Protein AF-A0A1Z4C0F0-F1 (afdb_monomer_lite)

Radius of gyration: 101.62 Å; chains: 1; bounding box: 202×56×297 Å

Foldseek 3Di:
DDCVVVVQVPPPPDDDPPPVVVPPDPPPVVVVVVVVVVVVVVVVVVVVVVCVPVVVVVVVPDPDLPPLDCDDDDPPDDPSNNVSNVVNVCVVDDPDDPDDDDDQDDDDADDAPDDDPDDHDPVNVVVNVVVVVVVVVVVVCVVPAQAADELEEDACQVQFDDQASDPDDRRWNAHNYKHFYCAWHHQQNRTAGGRKMKTAHHTRLGSHPVRIDIDHPCPVDDPQDPVQEDPDPVCVVDPRHDYDPVRVVVVCVVVDPPPPDDCPDDVPDDVPQQWDFDDPPPDTDTHRNPDDPDQDQPDPDPPDDPVPRLADPDEDPQWDWDAPDPDPSRTDTDHDDDDDWDFPWKKKWKWWWDDDPDLDTDIDTDDMDTPDPDFDWDDDDPPDDDDPDFDKTKGKDFAAKKKKKKKWKDWDDDWDKDWDWPDPVFWDFPDWDFDDPPPDDDDDPDTDIDMGITIGITGGPGITMIIITGDHDDDDDDDDPDRDDDPDITMMMMMMTGTD

pLDDT: mean 70.89, std 19.09, range [25.97, 98.12]

Structure (mmCIF, N/CA/C/O backbone):
data_AF-A0A1Z4C0F0-F1
#
_entry.id   AF-A0A1Z4C0F0-F1
#
loop_
_atom_site.group_PDB
_atom_site.id
_atom_site.type_symbol
_atom_site.label_atom_id
_atom_site.label_alt_id
_atom_site.label_comp_id
_atom_site.label_asym_id
_atom_site.label_entity_id
_atom_site.label_seq_id
_atom_site.pdbx_PDB_ins_code
_atom_site.Cartn_x
_atom_site.Cartn_y
_atom_site.Cartn_z
_atom_site.occupancy
_atom_site.B_iso_or_equiv
_atom_site.auth_seq_id
_atom_site.auth_comp_id
_atom_site.auth_asym_id
_atom_site.auth_atom_id
_atom_site.pdbx_PDB_model_num
ATOM 1 N N . MET A 1 1 ? -118.510 -13.787 142.202 1.00 53.81 1 MET A N 1
ATOM 2 C CA . MET A 1 1 ? -117.073 -13.689 141.884 1.00 53.81 1 MET A CA 1
ATOM 3 C C . MET A 1 1 ? -116.480 -12.670 142.845 1.00 53.81 1 MET A C 1
ATOM 5 O O . MET A 1 1 ? -116.321 -11.515 142.496 1.00 53.81 1 MET A O 1
ATOM 9 N N . ALA A 1 2 ? -116.507 -12.899 144.159 1.00 50.75 2 ALA A N 1
ATOM 10 C CA . ALA A 1 2 ? -116.006 -14.026 144.954 1.00 50.75 2 ALA A CA 1
ATOM 11 C C . ALA A 1 2 ? -114.475 -14.069 144.911 1.00 50.75 2 ALA A C 1
ATOM 13 O O . ALA A 1 2 ? -113.900 -14.340 143.868 1.00 50.75 2 ALA A O 1
ATOM 14 N N . ALA A 1 3 ? -113.857 -13.798 146.065 1.00 56.34 3 ALA A N 1
ATOM 15 C CA . ALA A 1 3 ? -112.421 -13.681 146.336 1.00 56.34 3 ALA A CA 1
ATOM 16 C C . ALA A 1 3 ? -111.544 -14.862 145.862 1.00 56.34 3 ALA A C 1
ATOM 18 O O . ALA A 1 3 ? -110.327 -14.806 145.992 1.00 56.34 3 ALA A O 1
ATOM 19 N N . GLN A 1 4 ? -112.151 -15.896 145.281 1.00 59.31 4 GLN A N 1
ATOM 20 C CA . GLN A 1 4 ? -111.482 -17.032 144.672 1.00 59.31 4 GLN A CA 1
ATOM 21 C C . GLN A 1 4 ? -110.723 -16.656 143.389 1.00 59.31 4 GLN A C 1
ATOM 23 O O . GLN A 1 4 ? -109.621 -17.146 143.197 1.00 59.31 4 GLN A O 1
ATOM 28 N N . ASP A 1 5 ? -111.223 -15.716 142.575 1.00 60.06 5 ASP A N 1
ATOM 29 C CA . ASP A 1 5 ? -110.549 -15.338 141.316 1.00 60.06 5 ASP A CA 1
ATOM 30 C C . ASP A 1 5 ? -109.222 -14.590 141.561 1.00 60.06 5 ASP A C 1
ATOM 32 O O . ASP A 1 5 ? -108.284 -14.687 140.774 1.00 60.06 5 ASP A O 1
ATOM 36 N N . TYR A 1 6 ? -109.107 -13.880 142.690 1.00 60.69 6 TYR A N 1
ATOM 37 C CA . TYR A 1 6 ? -107.860 -13.214 143.088 1.00 60.69 6 TYR A CA 1
ATOM 38 C C . TYR A 1 6 ? -106.875 -14.181 143.759 1.00 60.69 6 TYR A C 1
ATOM 40 O O . TYR A 1 6 ? -105.666 -13.993 143.669 1.00 60.69 6 TYR A O 1
ATOM 48 N N . ILE A 1 7 ? -107.383 -15.233 144.411 1.00 61.56 7 ILE A N 1
ATOM 49 C CA . ILE A 1 7 ? -106.558 -16.318 144.961 1.00 61.56 7 ILE A CA 1
ATOM 50 C C . ILE A 1 7 ? -105.987 -17.170 143.817 1.00 61.56 7 ILE A C 1
ATOM 52 O O . ILE A 1 7 ? -104.813 -17.527 143.856 1.00 61.56 7 ILE A O 1
ATOM 56 N N . ASP A 1 8 ? -106.760 -17.393 142.754 1.00 63.44 8 ASP A N 1
ATOM 57 C CA . ASP A 1 8 ? -106.332 -18.158 141.580 1.00 63.44 8 ASP A CA 1
ATOM 58 C C . ASP A 1 8 ? -105.314 -17.401 140.699 1.00 63.44 8 ASP A C 1
ATOM 60 O O . ASP A 1 8 ? -104.500 -18.035 140.030 1.00 63.44 8 ASP A O 1
ATOM 64 N N . ALA A 1 9 ? -105.299 -16.062 140.729 1.00 61.44 9 ALA A N 1
ATOM 65 C CA . ALA A 1 9 ? -104.313 -15.240 140.014 1.00 61.44 9 ALA A CA 1
ATOM 66 C C . ALA A 1 9 ? -102.929 -15.186 140.699 1.00 61.44 9 ALA A C 1
ATOM 68 O O . ALA A 1 9 ? -101.953 -14.773 140.073 1.00 61.44 9 ALA A O 1
ATOM 69 N N . ILE A 1 10 ? -102.838 -15.591 141.973 1.00 62.53 10 ILE A N 1
ATOM 70 C CA . ILE A 1 10 ? -101.596 -15.589 142.774 1.00 62.53 10 ILE A CA 1
ATOM 71 C C . ILE A 1 10 ? -101.128 -17.028 143.067 1.00 62.53 10 ILE A C 1
ATOM 73 O O . ILE A 1 10 ? -100.053 -17.226 143.629 1.00 62.53 10 ILE A O 1
ATOM 77 N N . ASP A 1 11 ? -101.897 -18.040 142.655 1.00 65.50 11 ASP A N 1
ATOM 78 C CA . ASP A 1 11 ? -101.526 -19.448 142.765 1.00 65.50 11 ASP A CA 1
ATOM 79 C C . ASP A 1 11 ? -100.342 -19.771 141.826 1.00 65.50 11 ASP A C 1
ATOM 81 O O . ASP A 1 11 ? -100.517 -19.812 140.604 1.00 65.50 11 ASP A O 1
ATOM 85 N N . PRO A 1 12 ? -99.134 -20.057 142.356 1.00 61.69 12 PRO A N 1
ATOM 86 C CA . PRO A 1 12 ? -97.968 -20.398 141.540 1.00 61.69 12 PRO A CA 1
ATOM 87 C C . PRO A 1 12 ? -98.125 -21.733 140.798 1.00 61.69 12 PRO A C 1
ATOM 89 O O . PRO A 1 12 ? -97.274 -22.076 139.977 1.00 61.69 12 PRO A O 1
ATOM 92 N N . SER A 1 13 ? -99.166 -22.513 141.113 1.00 60.06 13 SER A N 1
ATOM 93 C CA . SER A 1 13 ? -99.445 -23.812 140.503 1.00 60.06 13 SER A CA 1
ATOM 94 C C . SER A 1 13 ? -100.394 -23.750 139.300 1.00 60.06 13 SER A C 1
ATOM 96 O O . SER A 1 13 ? -100.568 -24.767 138.623 1.00 60.06 13 SER A O 1
ATOM 98 N N . LYS A 1 14 ? -100.940 -22.569 138.960 1.00 58.66 14 LYS A N 1
ATOM 99 C CA . LYS A 1 14 ? -101.704 -22.362 137.720 1.00 58.66 14 LYS A CA 1
ATOM 100 C C . LYS A 1 14 ? -100.837 -21.687 136.643 1.00 58.66 14 LYS A C 1
ATOM 102 O O . LYS A 1 14 ? -100.291 -20.612 136.891 1.00 58.66 14 LYS A O 1
ATOM 107 N N . PRO A 1 15 ? -100.687 -22.288 135.446 1.00 58.81 15 PRO A N 1
ATOM 108 C CA . PRO A 1 15 ? -99.942 -21.666 134.359 1.00 58.81 15 PRO A CA 1
ATOM 109 C C . PRO A 1 15 ? -100.644 -20.375 133.925 1.00 58.81 15 PRO A C 1
ATOM 111 O O . PRO A 1 15 ? -101.820 -20.391 133.571 1.00 58.81 15 PRO A O 1
ATOM 114 N N . GLN A 1 16 ? -99.921 -19.256 133.977 1.00 58.44 16 GLN A N 1
ATOM 115 C CA . GLN A 1 16 ? -100.358 -17.993 133.389 1.00 58.44 16 GLN A CA 1
ATOM 116 C C . GLN A 1 16 ? -100.366 -18.181 131.866 1.00 58.44 16 GLN A C 1
ATOM 118 O O . GLN A 1 16 ? -99.311 -18.373 131.260 1.00 58.44 16 GLN A O 1
ATOM 123 N N . ASP A 1 17 ? -101.556 -18.210 131.273 1.00 53.66 17 ASP A N 1
ATOM 124 C CA . ASP A 1 17 ? -101.750 -18.350 129.832 1.00 53.66 17 ASP A CA 1
ATOM 125 C C . ASP A 1 17 ? -101.332 -17.045 129.132 1.00 53.66 17 ASP A C 1
ATOM 127 O O . ASP A 1 17 ? -102.052 -16.048 129.140 1.00 53.66 17 ASP A O 1
ATOM 131 N N . PHE A 1 18 ? -100.110 -17.024 128.595 1.00 55.91 18 PHE A N 1
ATOM 132 C CA . PHE A 1 18 ? -99.568 -15.904 127.821 1.00 55.91 18 PHE A CA 1
ATOM 133 C C . PHE A 1 18 ? -99.825 -16.054 126.307 1.00 55.91 18 PHE A C 1
ATOM 135 O O . PHE A 1 18 ? -99.324 -15.233 125.530 1.00 55.91 18 PHE A O 1
ATOM 142 N N . ASP A 1 19 ? -100.591 -17.060 125.860 1.00 57.91 19 ASP A N 1
ATOM 143 C CA . ASP A 1 19 ? -100.714 -17.376 124.428 1.00 57.91 19 ASP A CA 1
ATOM 144 C C . ASP A 1 19 ? -101.572 -16.364 123.640 1.00 57.91 19 ASP A C 1
ATOM 146 O O . ASP A 1 19 ? -101.420 -16.244 122.422 1.00 57.91 19 ASP A O 1
ATOM 150 N N . GLU A 1 20 ? -102.398 -15.540 124.295 1.00 55.66 20 GLU A N 1
ATOM 151 C CA . GLU A 1 20 ? -103.265 -14.570 123.597 1.00 55.66 20 GLU A CA 1
ATOM 152 C C . GLU A 1 20 ? -102.499 -13.349 123.024 1.00 55.66 20 GLU A C 1
ATOM 154 O O . GLU A 1 20 ? -102.977 -12.675 122.110 1.00 55.66 20 GLU A O 1
ATOM 159 N N . VAL A 1 21 ? -101.253 -13.099 123.458 1.00 52.62 21 VAL A N 1
ATOM 160 C CA . VAL A 1 21 ? -100.390 -12.012 122.927 1.00 52.62 21 VAL A CA 1
ATOM 161 C C . VAL A 1 21 ? -99.532 -12.470 121.727 1.00 52.62 21 VAL A C 1
ATOM 163 O O . VAL A 1 21 ? -98.855 -11.663 121.086 1.00 52.62 21 VAL A O 1
ATOM 166 N N . ALA A 1 22 ? -99.575 -13.754 121.354 1.00 54.31 22 ALA A N 1
ATOM 167 C CA . ALA A 1 22 ? -98.766 -14.302 120.260 1.00 54.31 22 ALA A CA 1
ATOM 168 C C . ALA A 1 22 ? -99.324 -14.009 118.849 1.00 54.31 22 ALA A C 1
ATOM 170 O O . ALA A 1 22 ? -98.595 -14.129 117.864 1.00 54.31 22 ALA A O 1
ATOM 171 N N . GLY A 1 23 ? -100.594 -13.599 118.727 1.00 56.22 23 GLY A N 1
ATOM 172 C CA . GLY A 1 23 ? -101.270 -13.420 117.432 1.00 56.22 23 GLY A CA 1
ATOM 173 C C . GLY A 1 23 ? -100.867 -12.172 116.632 1.00 56.22 23 GLY A C 1
ATOM 174 O O . GLY A 1 23 ? -101.027 -12.153 115.412 1.00 56.22 23 GLY A O 1
ATOM 175 N N . THR A 1 24 ? -100.317 -11.143 117.285 1.00 57.19 24 THR A N 1
ATOM 176 C CA . THR A 1 24 ? -100.014 -9.841 116.645 1.00 57.19 24 THR A CA 1
ATOM 177 C C . THR A 1 24 ? -98.511 -9.550 116.558 1.00 57.19 24 THR A C 1
ATOM 179 O O . THR A 1 24 ? -98.099 -8.600 115.892 1.00 57.19 24 THR A O 1
ATOM 182 N N . ILE A 1 25 ? -97.669 -10.369 117.196 1.00 59.41 25 ILE A N 1
ATOM 183 C CA . ILE A 1 25 ? -96.209 -10.241 117.147 1.00 59.41 25 ILE A CA 1
ATOM 184 C C . ILE A 1 25 ? -95.691 -11.220 116.085 1.00 59.41 25 ILE A C 1
ATOM 186 O O . ILE A 1 25 ? -95.834 -12.430 116.268 1.00 59.41 25 ILE A O 1
ATOM 190 N N . PRO A 1 26 ? -95.093 -10.754 114.968 1.00 67.62 26 PRO A N 1
ATOM 191 C CA . PRO A 1 26 ? -94.539 -11.661 113.972 1.00 67.62 26 PRO A CA 1
ATOM 192 C C . PRO A 1 26 ? -93.540 -12.595 114.649 1.00 67.62 26 PRO A C 1
ATOM 194 O O . PRO A 1 26 ? -92.639 -12.147 115.363 1.00 67.62 26 PRO A O 1
ATOM 197 N N . THR A 1 27 ? -93.709 -13.902 114.438 1.00 73.69 27 THR A N 1
ATOM 198 C CA . THR A 1 27 ? -92.842 -14.899 115.065 1.00 73.69 27 THR A CA 1
ATOM 199 C C . THR A 1 27 ? -91.380 -14.585 114.749 1.00 73.69 27 THR A C 1
ATOM 201 O O . THR A 1 27 ? -91.040 -14.132 113.651 1.00 73.69 27 THR A O 1
ATOM 204 N N . ILE A 1 28 ? -90.489 -14.851 115.706 1.00 75.56 28 ILE A N 1
ATOM 205 C CA . ILE A 1 28 ? -89.041 -14.612 115.567 1.00 75.56 28 ILE A CA 1
ATOM 206 C C . ILE A 1 28 ? -88.491 -15.229 114.264 1.00 75.56 28 ILE A C 1
ATOM 208 O O . ILE A 1 28 ? -87.594 -14.667 113.633 1.00 75.56 28 ILE A O 1
ATOM 212 N N . SER A 1 29 ? -89.062 -16.352 113.818 1.00 77.75 29 SER A N 1
ATOM 213 C CA . SER A 1 29 ? -88.734 -16.997 112.542 1.00 77.75 29 SER A CA 1
ATOM 214 C C . SER A 1 29 ? -89.121 -16.160 111.317 1.00 77.75 29 SER A C 1
ATOM 216 O O . SER A 1 29 ? -88.325 -16.052 110.386 1.00 77.75 29 SER A O 1
ATOM 218 N N . SER A 1 30 ? -90.295 -15.521 111.313 1.00 80.19 30 SER A N 1
ATOM 219 C CA . SER A 1 30 ? -90.729 -14.652 110.208 1.00 80.19 30 SER A CA 1
ATOM 220 C C . SER A 1 30 ? -89.836 -13.419 110.072 1.00 80.19 30 SER A C 1
ATOM 222 O O . SER A 1 30 ? -89.445 -13.053 108.964 1.00 80.19 30 SER A O 1
ATOM 224 N N . VAL A 1 31 ? -89.470 -12.800 111.197 1.00 82.69 31 VAL A N 1
ATOM 225 C CA . VAL A 1 31 ? -88.554 -11.649 111.209 1.00 82.69 31 VAL A CA 1
ATOM 226 C C . VAL A 1 31 ? -87.183 -12.059 110.660 1.00 82.69 31 VAL A C 1
ATOM 228 O O . VAL A 1 31 ? -86.629 -11.373 109.802 1.00 82.69 31 VAL A O 1
ATOM 231 N N . ARG A 1 32 ? -86.664 -13.220 111.079 1.00 83.75 32 ARG A N 1
ATOM 232 C CA . ARG A 1 32 ? -85.380 -13.758 110.602 1.00 83.75 32 ARG A CA 1
ATOM 233 C C . ARG A 1 32 ? -85.370 -13.992 109.090 1.00 83.75 32 ARG A C 1
ATOM 235 O O . ARG A 1 32 ? -84.425 -13.573 108.427 1.00 83.75 32 ARG A O 1
ATOM 242 N N . ASN A 1 33 ? -86.424 -14.595 108.542 1.00 85.31 33 ASN A N 1
ATOM 243 C CA . ASN A 1 33 ? -86.524 -14.873 107.105 1.00 85.31 33 ASN A CA 1
ATOM 244 C C . ASN A 1 33 ? -86.559 -13.588 106.262 1.00 85.31 33 ASN A C 1
ATOM 246 O O . ASN A 1 33 ? -85.917 -13.518 105.208 1.00 85.31 33 ASN A O 1
ATOM 250 N N . ASN A 1 34 ? -87.244 -12.549 106.748 1.00 86.50 34 ASN A N 1
ATOM 251 C CA . ASN A 1 34 ? -87.264 -11.239 106.096 1.00 86.50 34 ASN A CA 1
ATOM 252 C C . ASN A 1 34 ? -85.870 -10.598 106.091 1.00 86.50 34 ASN A C 1
ATOM 254 O O . ASN A 1 34 ? -85.417 -10.132 105.046 1.00 86.50 34 ASN A O 1
ATOM 258 N N . PHE A 1 35 ? -85.143 -10.650 107.214 1.00 90.62 35 PHE A N 1
ATOM 259 C CA . PHE A 1 35 ? -83.756 -10.175 107.271 1.00 90.62 35 PHE A CA 1
ATOM 260 C C . PHE A 1 35 ? -82.831 -10.950 106.326 1.00 90.62 35 PHE A C 1
ATOM 262 O O . PHE A 1 35 ? -81.988 -10.339 105.670 1.00 90.62 35 PHE A O 1
ATOM 269 N N . THR A 1 36 ? -82.993 -12.270 106.202 1.00 89.94 36 THR A N 1
ATOM 270 C CA . THR A 1 36 ? -82.211 -13.082 105.257 1.00 89.94 36 THR A CA 1
ATOM 271 C C . THR A 1 36 ? -82.493 -12.697 103.805 1.00 89.94 36 THR A C 1
ATOM 273 O O . THR A 1 36 ? -81.551 -12.529 103.033 1.00 89.94 36 THR A O 1
ATOM 276 N N . SER A 1 37 ? -83.761 -12.496 103.442 1.00 88.56 37 SER A N 1
ATOM 277 C CA . SER A 1 37 ? -84.164 -12.130 102.074 1.00 88.56 37 SER A CA 1
ATOM 278 C C . SER A 1 37 ? -83.691 -10.724 101.697 1.00 88.56 37 SER A C 1
ATOM 280 O O . SER A 1 37 ? -83.148 -10.518 100.613 1.00 88.56 37 SER A O 1
ATOM 282 N N . ILE A 1 38 ? -83.807 -9.764 102.622 1.00 92.44 38 ILE A N 1
ATOM 283 C CA . ILE A 1 38 ? -83.282 -8.402 102.447 1.00 92.44 38 ILE A CA 1
ATOM 284 C C . ILE A 1 38 ? -81.757 -8.434 102.305 1.00 92.44 38 ILE A C 1
ATOM 286 O O . ILE A 1 38 ? -81.208 -7.770 101.430 1.00 92.44 38 ILE A O 1
ATOM 290 N N . LYS A 1 39 ? -81.062 -9.252 103.105 1.00 92.50 39 LYS A N 1
ATOM 291 C CA . LYS A 1 39 ? -79.607 -9.422 103.005 1.00 92.50 39 LYS A CA 1
ATOM 292 C C . LYS A 1 39 ? -79.189 -10.010 101.655 1.00 92.50 39 LYS A C 1
ATOM 294 O O . LYS A 1 39 ? -78.211 -9.544 101.081 1.00 92.50 39 LYS A O 1
ATOM 299 N N . GLN A 1 40 ? -79.931 -10.986 101.131 1.00 90.69 40 GLN A N 1
ATOM 300 C CA . GLN A 1 40 ? -79.680 -11.561 99.805 1.00 90.69 40 GLN A CA 1
ATOM 301 C C . GLN A 1 40 ? -79.935 -10.551 98.679 1.00 90.69 40 GLN A C 1
ATOM 303 O O . GLN A 1 40 ? -79.115 -10.444 97.773 1.00 90.69 40 GLN A O 1
ATOM 308 N N . ALA A 1 41 ? -81.016 -9.769 98.752 1.00 88.44 41 ALA A N 1
ATOM 309 C CA . ALA A 1 41 ? -81.309 -8.728 97.767 1.00 88.44 41 ALA A CA 1
ATOM 310 C C . ALA A 1 41 ? -80.253 -7.609 97.775 1.00 88.44 41 ALA A C 1
ATOM 312 O O . ALA A 1 41 ? -79.793 -7.186 96.717 1.00 88.44 41 ALA A O 1
ATOM 313 N N . ILE A 1 42 ? -79.818 -7.172 98.963 1.00 92.88 42 ILE A N 1
ATOM 314 C CA . ILE A 1 42 ? -78.730 -6.197 99.110 1.00 92.88 42 ILE A CA 1
ATOM 315 C C . ILE A 1 42 ? -77.427 -6.767 98.547 1.00 92.88 42 ILE A C 1
ATOM 317 O O . ILE A 1 42 ? -76.736 -6.055 97.828 1.00 92.88 42 ILE A O 1
ATOM 321 N N . GLN A 1 43 ? -77.112 -8.038 98.815 1.00 88.25 43 GLN A N 1
ATOM 322 C CA . GLN A 1 43 ? -75.915 -8.680 98.273 1.00 88.25 43 GLN A CA 1
ATOM 323 C C . GLN A 1 43 ? -75.964 -8.771 96.743 1.00 88.25 43 GLN A C 1
ATOM 325 O O . GLN A 1 43 ? -74.987 -8.420 96.098 1.00 88.25 43 GLN A O 1
ATOM 330 N N . ALA A 1 44 ? -77.107 -9.125 96.149 1.00 81.81 44 ALA A N 1
ATOM 331 C CA . ALA A 1 44 ? -77.265 -9.167 94.695 1.00 81.81 44 ALA A CA 1
ATOM 332 C C . ALA A 1 44 ? -77.097 -7.781 94.039 1.00 81.81 44 ALA A C 1
ATOM 334 O O . ALA A 1 44 ? -76.482 -7.662 92.980 1.00 81.81 44 ALA A O 1
ATOM 335 N N . VAL A 1 45 ? -77.602 -6.719 94.679 1.00 84.44 45 VAL A N 1
ATOM 336 C CA . VAL A 1 45 ? -77.377 -5.335 94.226 1.00 84.44 45 VAL A CA 1
ATOM 337 C C . VAL A 1 45 ? -75.909 -4.941 94.394 1.00 84.44 45 VAL A C 1
ATOM 339 O O . VAL A 1 45 ? -75.343 -4.315 93.504 1.00 84.44 45 VAL A O 1
ATOM 342 N N . LEU A 1 46 ? -75.270 -5.327 95.499 1.00 84.12 46 LEU A N 1
ATOM 343 C CA . LEU A 1 46 ? -73.857 -5.052 95.753 1.00 84.12 46 LEU A CA 1
ATOM 344 C C . LEU A 1 46 ? -72.947 -5.780 94.751 1.00 84.12 46 LEU A C 1
ATOM 346 O O . LEU A 1 46 ? -71.974 -5.198 94.280 1.00 84.12 46 LEU A O 1
ATOM 350 N N . ASP A 1 47 ? -73.289 -7.008 94.369 1.00 79.06 47 ASP A N 1
ATOM 351 C CA . ASP A 1 47 ? -72.590 -7.803 93.355 1.00 79.06 47 ASP A CA 1
ATOM 352 C C . ASP A 1 47 ? -72.756 -7.181 91.953 1.00 79.06 47 ASP A C 1
ATOM 354 O O . ASP A 1 47 ? -71.797 -7.080 91.187 1.00 79.06 47 ASP A O 1
ATOM 358 N N . LEU A 1 48 ? -73.944 -6.653 91.636 1.00 76.88 48 LEU A N 1
ATOM 359 C CA . LEU A 1 48 ? -74.188 -5.925 90.386 1.00 76.88 48 LEU A CA 1
ATOM 360 C C . LEU A 1 48 ? -73.424 -4.589 90.331 1.00 76.88 48 LEU A C 1
ATOM 362 O O . LEU A 1 48 ? -72.808 -4.261 89.316 1.00 76.88 48 LEU A O 1
ATOM 366 N N . VAL A 1 49 ? -73.436 -3.824 91.428 1.00 74.44 49 VAL A N 1
ATOM 367 C CA . VAL A 1 49 ? -72.744 -2.526 91.540 1.00 74.44 49 VAL A CA 1
ATOM 368 C C . VAL A 1 49 ? -71.225 -2.707 91.583 1.00 74.44 49 VAL A C 1
ATOM 370 O O . VAL A 1 49 ? -70.500 -1.907 90.996 1.00 74.44 49 VAL A O 1
ATOM 373 N N . SER A 1 50 ? -70.723 -3.769 92.216 1.00 67.69 50 SER A N 1
ATOM 374 C CA . SER A 1 50 ? -69.294 -4.109 92.199 1.00 67.69 50 SER A CA 1
ATOM 375 C C . SER A 1 50 ? -68.832 -4.617 90.830 1.00 67.69 50 SER A C 1
ATOM 377 O O . SER A 1 50 ? -67.725 -4.272 90.414 1.00 67.69 50 SER A O 1
ATOM 379 N N . GLY A 1 51 ? -69.689 -5.303 90.065 1.00 62.75 51 GLY A N 1
ATOM 380 C CA . GLY A 1 51 ? -69.452 -5.597 88.644 1.00 62.75 51 GLY A CA 1
ATOM 381 C C . GLY A 1 51 ? -69.365 -4.342 87.760 1.00 62.75 51 GLY A C 1
ATOM 382 O O . GLY A 1 51 ? -68.622 -4.325 86.777 1.00 62.75 51 GLY A O 1
ATOM 383 N N . LEU A 1 52 ? -70.061 -3.268 88.148 1.00 60.41 52 LEU A N 1
ATOM 384 C CA . LEU A 1 52 ? -70.010 -1.939 87.523 1.00 60.41 52 LEU A CA 1
ATOM 385 C C . LEU A 1 52 ? -68.916 -1.015 88.088 1.00 60.41 52 LEU A C 1
ATOM 387 O O . LEU A 1 52 ? -68.779 0.120 87.625 1.00 60.41 52 LEU A O 1
ATOM 391 N N . SER A 1 53 ? -68.153 -1.458 89.094 1.00 57.31 53 SER A N 1
ATOM 392 C CA . SER A 1 53 ? -67.103 -0.630 89.682 1.00 57.31 53 SER A CA 1
ATOM 393 C C . SER A 1 53 ? -66.033 -0.310 88.635 1.00 57.31 53 SER A C 1
ATOM 395 O O . SER A 1 53 ? -65.673 -1.142 87.802 1.00 57.31 53 SER A O 1
ATOM 397 N N . ALA A 1 54 ? -65.530 0.925 88.671 1.00 54.75 54 ALA A N 1
ATOM 398 C CA . ALA A 1 54 ? -64.648 1.514 87.667 1.00 54.75 54 ALA A CA 1
ATOM 399 C C . ALA A 1 54 ? -63.512 0.618 87.111 1.00 54.75 54 ALA A C 1
ATOM 401 O O . ALA A 1 54 ? -63.184 0.829 85.947 1.00 54.75 54 ALA A O 1
ATOM 402 N N . PRO A 1 55 ? -62.920 -0.377 87.812 1.00 53.62 55 PRO A N 1
ATOM 403 C CA . PRO A 1 55 ? -61.903 -1.258 87.224 1.00 53.62 55 PRO A CA 1
ATOM 404 C C . PRO A 1 55 ? -62.386 -2.152 86.067 1.00 53.62 55 PRO A C 1
ATOM 406 O O . PRO A 1 55 ? -61.585 -2.475 85.186 1.00 53.62 55 PRO A O 1
ATOM 409 N N . SER A 1 56 ? -63.663 -2.548 86.013 1.00 53.25 56 SER A N 1
ATOM 410 C CA . SER A 1 56 ? -64.172 -3.405 84.923 1.00 53.25 56 SER A CA 1
ATOM 411 C C . SER A 1 56 ? -64.353 -2.628 83.612 1.00 53.25 56 SER A C 1
ATOM 413 O O . SER A 1 56 ? -64.084 -3.154 82.536 1.00 53.25 56 SER A O 1
ATOM 415 N N . LEU A 1 57 ? -64.701 -1.341 83.700 1.00 53.44 57 LEU A N 1
ATOM 416 C CA . LEU A 1 57 ? -64.731 -0.408 82.564 1.00 53.44 57 LEU A CA 1
ATOM 417 C C . LEU A 1 57 ? -63.349 0.199 82.269 1.00 53.44 57 LEU A C 1
ATOM 419 O O . LEU A 1 57 ? -62.997 0.399 81.110 1.00 53.44 57 LEU A O 1
ATOM 423 N N . SER A 1 58 ? -62.526 0.404 83.301 1.00 50.59 58 SER A N 1
ATOM 424 C CA . SER A 1 58 ? -61.163 0.939 83.174 1.00 50.59 58 SER A CA 1
ATOM 425 C C . SER A 1 58 ? -60.138 -0.088 82.682 1.00 50.59 58 SER A C 1
ATOM 427 O O . SER A 1 58 ? -59.070 0.304 82.228 1.00 50.59 58 SER A O 1
ATOM 429 N N . SER A 1 59 ? -60.451 -1.388 82.722 1.00 46.66 59 SER A N 1
ATOM 430 C CA . SER A 1 59 ? -59.688 -2.423 82.000 1.00 46.66 59 SER A CA 1
ATOM 431 C C . SER A 1 59 ? -60.324 -2.823 80.663 1.00 46.66 59 SER A C 1
ATOM 433 O O . SER A 1 59 ? -59.658 -3.437 79.834 1.00 46.66 59 SER A O 1
ATOM 435 N N . MET A 1 60 ? -61.570 -2.406 80.393 1.00 51.00 60 MET A N 1
ATOM 436 C CA . MET A 1 60 ? -62.152 -2.435 79.043 1.00 51.00 60 MET A CA 1
ATOM 437 C C . MET A 1 60 ? -61.625 -1.309 78.145 1.00 51.00 60 MET A C 1
ATOM 439 O O . MET A 1 60 ? -61.696 -1.419 76.922 1.00 51.00 60 MET A O 1
ATOM 443 N N . MET A 1 61 ? -61.041 -0.251 78.714 1.00 52.97 61 MET A N 1
ATOM 444 C CA . MET A 1 61 ? -60.242 0.706 77.950 1.00 52.97 61 MET A CA 1
ATOM 445 C C . MET A 1 61 ? -58.826 0.165 77.711 1.00 52.97 61 MET A C 1
ATOM 447 O O . MET A 1 61 ? -57.862 0.529 78.371 1.00 52.97 61 MET A O 1
ATOM 451 N N . LEU A 1 62 ? -58.729 -0.679 76.682 1.00 58.88 62 LEU A N 1
ATOM 452 C CA . LEU A 1 62 ? -57.643 -0.680 75.693 1.00 58.88 62 LEU A CA 1
ATOM 453 C C . LEU A 1 62 ? -56.216 -1.076 76.133 1.00 58.88 62 LEU A C 1
ATOM 455 O O . LEU A 1 62 ? -55.354 -1.253 75.273 1.00 58.88 62 LEU A O 1
ATOM 459 N N . THR A 1 63 ? -55.929 -1.312 77.408 1.00 54.88 63 THR A N 1
ATOM 460 C CA . THR A 1 63 ? -54.617 -1.810 77.856 1.00 54.88 63 THR A CA 1
ATOM 461 C C . THR A 1 63 ? -54.616 -3.335 77.986 1.00 54.88 63 THR A C 1
ATOM 463 O O . THR A 1 63 ? -54.671 -3.874 79.086 1.00 54.88 63 THR A O 1
ATOM 466 N N . GLY A 1 64 ? -54.534 -4.056 76.855 1.00 50.41 64 GLY A N 1
ATOM 467 C CA . GLY A 1 64 ? -54.269 -5.507 76.897 1.00 50.41 64 GLY A CA 1
ATOM 468 C C . GLY A 1 64 ? -54.792 -6.412 75.776 1.00 50.41 64 GLY A C 1
ATOM 469 O O . GLY A 1 64 ? -54.916 -7.610 76.017 1.00 50.41 64 GLY A O 1
ATOM 470 N N . ILE A 1 65 ? -55.083 -5.931 74.558 1.00 55.34 65 ILE A N 1
ATOM 471 C CA . ILE A 1 65 ? -55.396 -6.840 73.431 1.00 55.34 65 ILE A CA 1
ATOM 472 C C . ILE A 1 65 ? -54.095 -7.490 72.925 1.00 55.34 65 ILE A C 1
ATOM 474 O O . ILE A 1 65 ? -53.518 -7.105 71.912 1.00 55.34 65 ILE A O 1
ATOM 478 N N . GLY A 1 66 ? -53.599 -8.470 73.677 1.00 59.50 66 GLY A N 1
ATOM 479 C CA . GLY A 1 66 ? -52.407 -9.260 73.379 1.00 59.50 66 GLY A CA 1
ATOM 480 C C . GLY A 1 66 ? -52.675 -10.422 72.422 1.00 59.50 66 GLY A C 1
ATOM 481 O O . GLY A 1 66 ? -52.392 -11.565 72.761 1.00 59.50 66 GLY A O 1
ATOM 482 N N . PHE A 1 67 ? -53.183 -10.150 71.219 1.00 58.28 67 PHE A N 1
ATOM 483 C CA . PHE A 1 67 ? -53.181 -11.130 70.125 1.00 58.28 67 PHE A CA 1
ATOM 484 C C . PHE A 1 67 ? -52.405 -10.556 68.943 1.00 58.28 67 PHE A C 1
ATOM 486 O O . PHE A 1 67 ? -52.980 -10.149 67.938 1.00 58.28 67 PHE A O 1
ATOM 493 N N . ALA A 1 68 ? -51.077 -10.510 69.075 1.00 55.00 68 ALA A N 1
ATOM 494 C CA . ALA A 1 68 ? -50.138 -10.093 68.032 1.00 55.00 68 ALA A CA 1
ATOM 495 C C . ALA A 1 68 ? -50.045 -11.131 66.891 1.00 55.00 68 ALA A C 1
ATOM 497 O O . ALA A 1 68 ? -48.963 -11.589 66.531 1.00 55.00 68 ALA A O 1
ATOM 498 N N . SER A 1 69 ? -51.183 -11.559 66.346 1.00 72.31 69 SER A N 1
ATOM 499 C CA . SER A 1 69 ? -51.227 -12.391 65.150 1.00 72.31 69 SER A CA 1
ATOM 500 C C . SER A 1 69 ? -51.573 -11.512 63.960 1.00 72.31 69 SER A C 1
ATOM 502 O O . SER A 1 69 ? -52.660 -10.950 63.891 1.00 72.31 69 SER A O 1
ATOM 504 N N . SER A 1 70 ? -50.665 -11.430 62.995 1.00 78.31 70 SER A N 1
ATOM 505 C CA . SER A 1 70 ? -50.927 -10.820 61.689 1.00 78.31 70 SER A CA 1
ATOM 506 C C . SER A 1 70 ? -51.732 -11.732 60.751 1.00 78.31 70 SER A C 1
ATOM 508 O O . SER A 1 70 ? -51.931 -11.393 59.581 1.00 78.31 70 SER A O 1
ATOM 510 N N . ALA A 1 71 ? -52.198 -12.889 61.245 1.00 83.75 71 ALA A N 1
ATOM 511 C CA . ALA A 1 71 ? -53.013 -13.823 60.482 1.00 83.75 71 ALA A CA 1
ATOM 512 C C . ALA A 1 71 ? -54.286 -13.155 59.948 1.00 83.75 71 ALA A C 1
ATOM 514 O O . ALA A 1 71 ? -54.807 -12.201 60.525 1.00 83.75 71 ALA A O 1
ATOM 515 N N . LEU A 1 72 ? -54.798 -13.688 58.839 1.00 87.00 72 LEU A N 1
ATOM 516 C CA . LEU A 1 72 ? -56.034 -13.213 58.229 1.00 87.00 72 LEU A CA 1
ATOM 517 C C . LEU A 1 72 ? -57.206 -13.294 59.220 1.00 87.00 72 LEU A C 1
ATOM 519 O O . LEU A 1 72 ? -57.312 -14.230 60.024 1.00 87.00 72 LEU A O 1
ATOM 523 N N . ILE A 1 73 ? -58.088 -12.299 59.140 1.00 89.38 73 ILE A N 1
ATOM 524 C CA . ILE A 1 73 ? -59.377 -12.311 59.828 1.00 89.38 73 ILE A CA 1
ATOM 525 C C . ILE A 1 73 ? -60.259 -13.336 59.112 1.00 89.38 73 ILE A C 1
ATOM 527 O O . ILE A 1 73 ? -60.422 -13.274 57.893 1.00 89.38 73 ILE A O 1
ATOM 531 N N . VAL A 1 74 ? -60.797 -14.295 59.857 1.00 88.25 74 VAL A N 1
ATOM 532 C CA . VAL A 1 74 ? -61.639 -15.383 59.340 1.00 88.25 74 VAL A CA 1
ATOM 533 C C . VAL A 1 74 ? -63.017 -15.346 59.995 1.00 88.25 74 VAL A C 1
ATOM 535 O O . VAL A 1 74 ? -63.180 -14.800 61.081 1.00 88.25 74 VAL A O 1
ATOM 538 N N . ALA A 1 75 ? -64.025 -15.947 59.357 1.00 87.44 75 ALA A N 1
ATOM 539 C CA . ALA A 1 75 ? -65.427 -15.859 59.792 1.00 87.44 75 ALA A CA 1
ATOM 540 C C . ALA A 1 75 ? -65.708 -16.428 61.199 1.00 87.44 75 ALA A C 1
ATOM 542 O O . ALA A 1 75 ? -66.740 -16.126 61.789 1.00 87.44 75 ALA A O 1
ATOM 543 N N . THR A 1 76 ? -64.805 -17.253 61.735 1.00 84.88 76 THR A N 1
ATOM 544 C CA . THR A 1 76 ? -64.891 -17.816 63.090 1.00 84.88 76 THR A CA 1
ATOM 545 C C . THR A 1 76 ? -64.281 -16.918 64.163 1.00 84.88 76 THR A C 1
ATOM 547 O O . THR A 1 76 ? -64.390 -17.233 65.348 1.00 84.88 76 THR A O 1
ATOM 550 N N . ASP A 1 77 ? -63.608 -15.830 63.782 1.00 82.75 77 ASP A N 1
ATOM 551 C CA . ASP A 1 77 ? -63.064 -14.889 64.751 1.00 82.75 77 ASP A CA 1
ATOM 552 C C . ASP A 1 77 ? -64.217 -14.159 65.437 1.00 82.75 77 ASP A C 1
ATOM 554 O O . ASP A 1 77 ? -65.063 -13.529 64.801 1.00 82.75 77 ASP A O 1
ATOM 558 N N . ASN A 1 78 ? -64.235 -14.207 66.766 1.00 80.38 78 ASN A N 1
ATOM 559 C CA . ASN A 1 78 ? -65.065 -13.277 67.511 1.00 80.38 78 ASN A CA 1
ATOM 560 C C . ASN A 1 78 ? -64.554 -11.839 67.282 1.00 80.38 78 ASN A C 1
ATOM 562 O O . ASN A 1 78 ? -63.394 -11.617 66.923 1.00 80.38 78 ASN A O 1
ATOM 566 N N . ALA A 1 79 ? -65.423 -10.851 67.503 1.00 81.81 79 ALA A N 1
ATOM 567 C CA . ALA A 1 79 ? -65.121 -9.447 67.214 1.00 81.81 79 ALA A CA 1
ATOM 568 C C . ALA A 1 79 ? -63.817 -8.958 67.872 1.00 81.81 79 ALA A C 1
ATOM 570 O O . ALA A 1 79 ? -63.082 -8.165 67.289 1.00 81.81 79 ALA A O 1
ATOM 571 N N . LEU A 1 80 ? -63.496 -9.472 69.062 1.00 74.69 80 LEU A N 1
ATOM 572 C CA . LEU A 1 80 ? -62.305 -9.091 69.814 1.00 74.69 80 LEU A CA 1
ATOM 573 C C . LEU A 1 80 ? -61.014 -9.628 69.171 1.00 74.69 80 LEU A C 1
ATOM 575 O O . LEU A 1 80 ? -60.028 -8.901 69.058 1.00 74.69 80 LEU A O 1
ATOM 579 N N . VAL A 1 81 ? -61.037 -10.871 68.683 1.00 79.00 81 VAL A N 1
ATOM 580 C CA . VAL A 1 81 ? -59.928 -11.484 67.933 1.00 79.00 81 VAL A CA 1
ATOM 581 C C . VAL A 1 81 ? -59.735 -10.794 66.582 1.00 79.00 81 VAL A C 1
ATOM 583 O O . VAL A 1 81 ? -58.600 -10.510 66.196 1.00 79.00 81 VAL A O 1
ATOM 586 N N . ALA A 1 82 ? -60.827 -10.468 65.886 1.00 83.19 82 ALA A N 1
ATOM 587 C CA . ALA A 1 82 ? -60.773 -9.754 64.612 1.00 83.19 82 ALA A CA 1
ATOM 588 C C . ALA A 1 82 ? -60.146 -8.355 64.760 1.00 83.19 82 ALA A C 1
ATOM 590 O O . ALA A 1 82 ? -59.297 -7.978 63.952 1.00 83.19 82 ALA A O 1
ATOM 591 N N . LEU A 1 83 ? -60.499 -7.612 65.817 1.00 83.75 83 LEU A N 1
ATOM 592 C CA . LEU A 1 83 ? -59.905 -6.304 66.122 1.00 83.75 83 LEU A CA 1
ATOM 593 C C . LEU A 1 83 ? -58.413 -6.407 66.476 1.00 83.75 83 LEU A C 1
ATOM 595 O O . LEU A 1 83 ? -57.625 -5.584 66.015 1.00 83.75 83 LEU A O 1
ATOM 599 N N . GLY A 1 84 ? -58.004 -7.436 67.226 1.00 81.81 84 GLY A N 1
ATOM 600 C CA . GLY A 1 84 ? -56.588 -7.696 67.518 1.00 81.81 84 GLY A CA 1
ATOM 601 C C . GLY A 1 84 ? -55.758 -7.989 66.261 1.00 81.81 84 GLY A C 1
ATOM 602 O O . GLY A 1 84 ? -54.699 -7.389 66.063 1.00 81.81 84 GLY A O 1
ATOM 603 N N . LYS A 1 85 ? -56.268 -8.844 65.363 1.00 85.81 85 LYS A N 1
ATOM 604 C CA . LYS A 1 85 ? -55.635 -9.144 64.064 1.00 85.81 85 LYS A CA 1
ATOM 605 C C . LYS A 1 85 ? -55.575 -7.921 63.152 1.00 85.81 85 LYS A C 1
ATOM 607 O O . LYS A 1 85 ? -54.537 -7.662 62.545 1.00 85.81 85 LYS A O 1
ATOM 612 N N . LEU A 1 86 ? -56.663 -7.148 63.082 1.00 87.06 86 LEU A N 1
ATOM 613 C CA . LEU A 1 86 ? -56.718 -5.903 62.315 1.00 87.06 86 LEU A CA 1
ATOM 614 C C . LEU A 1 86 ? -55.648 -4.923 62.801 1.00 87.06 86 LEU A C 1
ATOM 616 O O . LEU A 1 86 ? -54.892 -4.390 61.992 1.00 87.06 86 LEU A O 1
ATOM 620 N N . GLN A 1 87 ? -55.543 -4.737 64.118 1.00 85.62 87 GLN A N 1
ATOM 621 C CA . GLN A 1 87 ? -54.537 -3.870 64.717 1.00 85.62 87 GLN A CA 1
ATOM 622 C C . GLN A 1 87 ? -53.116 -4.334 64.366 1.00 85.62 87 GLN A C 1
ATOM 624 O O . GLN A 1 87 ? -52.304 -3.518 63.936 1.00 85.62 87 GLN A O 1
ATOM 629 N N . ALA A 1 88 ? -52.826 -5.636 64.469 1.00 82.75 88 ALA A N 1
ATOM 630 C CA . ALA A 1 88 ? -51.519 -6.193 64.115 1.00 82.75 88 ALA A CA 1
ATOM 631 C C . ALA A 1 88 ? -51.182 -6.026 62.619 1.00 82.75 88 ALA A C 1
ATOM 633 O O . ALA A 1 88 ? -50.053 -5.678 62.277 1.00 82.75 88 ALA A O 1
ATOM 634 N N . GLN A 1 89 ? -52.151 -6.232 61.720 1.00 86.12 89 GLN A N 1
ATOM 635 C CA . GLN A 1 89 ? -51.976 -6.043 60.274 1.00 86.12 89 GLN A CA 1
ATOM 636 C C . GLN A 1 89 ? -51.798 -4.574 59.879 1.00 86.12 89 GLN A C 1
ATOM 638 O O . GLN A 1 89 ? -50.988 -4.277 59.001 1.00 86.12 89 GLN A O 1
ATOM 643 N N . ILE A 1 90 ? -52.529 -3.654 60.515 1.00 84.44 90 ILE A N 1
ATOM 644 C CA . ILE A 1 90 ? -52.364 -2.207 60.312 1.00 84.44 90 ILE A CA 1
ATOM 645 C C . ILE A 1 90 ? -50.976 -1.773 60.782 1.00 84.44 90 ILE A C 1
ATOM 647 O O . ILE A 1 90 ? -50.301 -1.035 60.071 1.00 84.44 90 ILE A O 1
ATOM 651 N N . SER A 1 91 ? -50.508 -2.290 61.921 1.00 81.31 91 SER A N 1
ATOM 652 C CA . SER A 1 91 ? -49.166 -2.009 62.441 1.00 81.31 91 SER A CA 1
ATOM 653 C C . SER A 1 91 ? -48.021 -2.522 61.552 1.00 81.31 91 SER A C 1
ATOM 655 O O . SER A 1 91 ? -46.894 -2.067 61.716 1.00 81.31 91 SER A O 1
ATOM 657 N N . LEU A 1 92 ? -48.285 -3.439 60.612 1.00 80.75 92 LEU A N 1
ATOM 658 C CA . LEU A 1 92 ? -47.310 -3.945 59.631 1.00 80.75 92 LEU A CA 1
ATOM 659 C C . LEU A 1 92 ? -47.271 -3.138 58.324 1.00 80.75 92 LEU A C 1
ATOM 661 O O . LEU A 1 92 ? -46.380 -3.353 57.502 1.00 80.75 92 LEU A O 1
ATOM 665 N N . ARG A 1 93 ? -48.240 -2.247 58.093 1.00 81.81 93 ARG A N 1
ATOM 666 C CA . ARG A 1 93 ? -48.309 -1.416 56.885 1.00 81.81 93 ARG A CA 1
ATOM 667 C C . ARG A 1 93 ? -47.665 -0.058 57.135 1.00 81.81 93 ARG A C 1
ATOM 669 O O . ARG A 1 93 ? -47.647 0.447 58.252 1.00 81.81 93 ARG A O 1
ATOM 676 N N . ALA A 1 94 ? -47.187 0.565 56.065 1.00 76.75 94 ALA A N 1
ATOM 677 C CA . ALA A 1 94 ? -46.837 1.974 56.107 1.00 76.75 94 ALA A CA 1
ATOM 678 C C . ALA A 1 94 ? -48.112 2.833 56.222 1.00 76.75 94 ALA A C 1
ATOM 680 O O . ALA A 1 94 ? -49.072 2.619 55.486 1.00 76.75 94 ALA A O 1
ATOM 681 N N . THR A 1 95 ? -48.123 3.788 57.154 1.00 71.69 95 THR A N 1
ATOM 682 C CA . THR A 1 95 ? -49.324 4.542 57.573 1.00 71.69 95 THR A CA 1
ATOM 683 C C . THR A 1 95 ? -49.730 5.673 56.619 1.00 71.69 95 THR A C 1
ATOM 685 O O . THR A 1 95 ? -50.793 6.261 56.793 1.00 71.69 95 THR A O 1
ATOM 688 N N . ILE A 1 96 ? -48.903 6.003 55.623 1.00 68.38 96 ILE A N 1
ATOM 689 C CA . ILE A 1 96 ? -49.165 7.076 54.654 1.00 68.38 96 ILE A CA 1
ATOM 690 C C . ILE A 1 96 ? -48.992 6.552 53.230 1.00 68.38 96 ILE A C 1
ATOM 692 O O . ILE A 1 96 ? -48.100 5.739 52.979 1.00 68.38 96 ILE A O 1
ATOM 696 N N . ASP A 1 97 ? -49.814 7.039 52.300 1.00 71.75 97 ASP A N 1
ATOM 697 C CA . ASP A 1 97 ? -49.552 6.861 50.874 1.00 71.75 97 ASP A CA 1
ATOM 698 C C . ASP A 1 97 ? -48.193 7.497 50.555 1.00 71.75 97 ASP A C 1
ATOM 700 O O . ASP A 1 97 ? -47.961 8.666 50.859 1.00 71.75 97 ASP A O 1
ATOM 704 N N . SER A 1 98 ? -47.287 6.723 49.952 1.00 69.75 98 SER A N 1
ATOM 705 C CA . SER A 1 98 ? -45.890 7.122 49.694 1.00 69.75 98 SER A CA 1
ATOM 706 C C . SER A 1 98 ? -45.088 7.429 50.973 1.00 69.75 98 SER A C 1
ATOM 708 O O . SER A 1 98 ? -44.675 8.570 51.194 1.00 69.75 98 SER A O 1
ATOM 710 N N . PRO A 1 99 ? -44.830 6.425 51.830 1.00 81.38 99 PRO A N 1
ATOM 711 C CA . PRO A 1 99 ? -44.014 6.623 53.021 1.00 81.38 99 PRO A CA 1
ATOM 712 C C . PRO A 1 99 ? -42.611 7.111 52.661 1.00 81.38 99 PRO A C 1
ATOM 714 O O . PRO A 1 99 ? -41.935 6.524 51.817 1.00 81.38 99 PRO A O 1
ATOM 717 N N . ALA A 1 100 ? -42.143 8.155 53.345 1.00 82.06 100 ALA A N 1
ATOM 718 C CA . ALA A 1 100 ? -40.734 8.517 53.307 1.00 82.06 100 ALA A CA 1
ATOM 719 C C . ALA A 1 100 ? -39.920 7.399 53.980 1.00 82.06 100 ALA A C 1
ATOM 721 O O . ALA A 1 100 ? -40.088 7.129 55.170 1.00 82.06 100 ALA A O 1
ATOM 722 N N . LEU A 1 101 ? -39.048 6.739 53.218 1.00 82.88 101 LEU A N 1
ATOM 723 C CA . LEU A 1 101 ? -38.126 5.745 53.757 1.00 82.88 101 LEU A CA 1
ATOM 724 C C . LEU A 1 101 ? -37.006 6.466 54.527 1.00 82.88 101 LEU A C 1
ATOM 726 O O . LEU A 1 101 ? -36.274 7.264 53.946 1.00 82.88 101 LEU A O 1
ATOM 730 N N . THR A 1 102 ? -36.866 6.202 55.826 1.00 81.38 102 THR A N 1
ATOM 731 C CA . THR A 1 102 ? -35.789 6.745 56.675 1.00 81.38 102 THR A CA 1
ATOM 732 C C . THR A 1 102 ? -34.858 5.623 57.159 1.00 81.38 102 THR A C 1
ATOM 734 O O . THR A 1 102 ? -35.230 4.449 57.152 1.00 81.38 102 THR A O 1
ATOM 737 N N . GLY A 1 103 ? -33.625 5.961 57.556 1.00 86.06 103 GLY A N 1
ATOM 738 C CA . GLY A 1 103 ? -32.606 4.979 57.966 1.00 86.06 103 GLY A CA 1
ATOM 739 C C . GLY A 1 103 ? -31.971 4.229 56.784 1.00 86.06 103 GLY A C 1
ATOM 740 O O . GLY A 1 103 ? -31.757 4.815 55.726 1.00 86.06 103 GLY A O 1
ATOM 741 N N . THR A 1 104 ? -31.668 2.937 56.962 1.00 87.00 104 THR A N 1
ATOM 742 C CA . THR A 1 104 ? -31.167 2.022 55.911 1.00 87.00 104 THR A CA 1
ATOM 743 C C . THR A 1 104 ? -32.182 0.902 55.636 1.00 87.00 104 THR A C 1
ATOM 745 O O . THR A 1 104 ? -32.037 -0.200 56.178 1.00 87.00 104 THR A O 1
ATOM 748 N N . PRO A 1 105 ? -33.239 1.166 54.845 1.00 87.94 105 PRO A N 1
ATOM 749 C CA . PRO A 1 105 ? -34.219 0.155 54.456 1.00 87.94 105 PRO A CA 1
ATOM 750 C C . PRO A 1 105 ? -33.551 -1.033 53.761 1.00 87.94 105 PRO A C 1
ATOM 752 O O . PRO A 1 105 ? -32.629 -0.856 52.967 1.00 87.94 105 PRO A O 1
ATOM 755 N N . THR A 1 106 ? -34.045 -2.242 54.024 1.00 89.31 106 THR A N 1
ATOM 756 C CA . THR A 1 106 ? -33.608 -3.456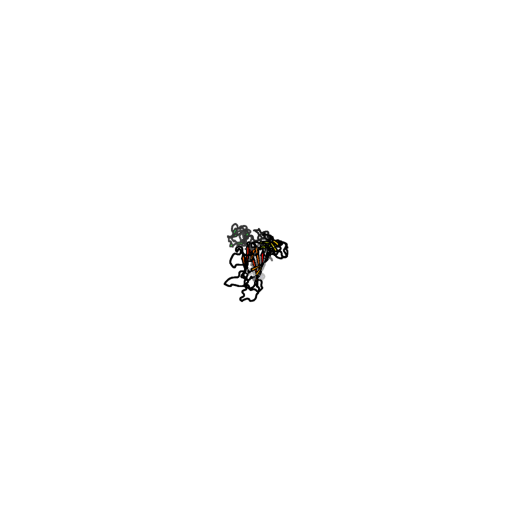 53.324 1.00 89.31 106 THR A CA 1
ATOM 757 C C . THR A 1 106 ? -34.696 -3.922 52.361 1.00 89.31 106 THR A C 1
ATOM 759 O O . THR A 1 106 ? -35.887 -3.807 52.645 1.00 89.31 106 THR A O 1
ATOM 762 N N . ALA A 1 107 ? -34.287 -4.436 51.204 1.00 91.25 107 ALA A N 1
ATOM 763 C CA . ALA A 1 107 ? -35.152 -5.106 50.239 1.00 91.25 107 ALA A CA 1
ATOM 764 C C . ALA A 1 107 ? -34.376 -6.284 49.620 1.00 91.25 107 ALA A C 1
ATOM 766 O O . ALA A 1 107 ? -33.144 -6.276 49.666 1.00 91.25 107 ALA A O 1
ATOM 767 N N . PRO A 1 108 ? -35.045 -7.309 49.065 1.00 93.31 108 PRO A N 1
ATOM 768 C CA . PRO A 1 108 ? -34.358 -8.391 48.363 1.00 93.31 108 PRO A CA 1
ATOM 769 C C . PRO A 1 108 ? -33.568 -7.866 47.154 1.00 93.31 108 PRO A C 1
ATOM 771 O O . PRO A 1 108 ? -34.134 -7.168 46.311 1.00 93.31 108 PRO A O 1
ATOM 774 N N . THR A 1 109 ? -32.287 -8.226 47.044 1.00 94.38 109 THR A N 1
ATOM 775 C CA . THR A 1 109 ? -31.467 -7.937 45.858 1.00 94.38 109 THR A CA 1
ATOM 776 C C . THR A 1 109 ? -31.852 -8.880 44.718 1.00 94.38 109 THR A C 1
ATOM 778 O O . THR A 1 109 ? -31.784 -10.100 44.853 1.00 94.38 109 THR A O 1
ATOM 781 N N . ALA A 1 110 ? -32.272 -8.315 43.587 1.00 93.12 110 ALA A N 1
ATOM 782 C CA . ALA A 1 110 ? -32.562 -9.073 42.375 1.00 93.12 110 ALA A CA 1
ATOM 783 C C . ALA A 1 110 ? -31.267 -9.473 41.630 1.00 93.12 110 ALA A C 1
ATOM 785 O O . ALA A 1 110 ? -30.251 -8.789 41.768 1.00 93.12 110 ALA A O 1
ATOM 786 N N . PRO A 1 111 ? -31.284 -10.525 40.791 1.00 91.00 111 PRO A N 1
ATOM 787 C CA . PRO A 1 111 ? -30.202 -10.803 39.843 1.00 91.00 111 PRO A CA 1
ATOM 788 C C . PRO A 1 111 ? -29.982 -9.639 38.863 1.00 91.00 111 PRO A C 1
ATOM 790 O O . PRO A 1 111 ? -30.923 -8.905 38.547 1.00 91.00 111 PRO A O 1
ATOM 793 N N . THR A 1 112 ? -28.768 -9.495 38.324 1.00 85.69 112 THR A N 1
ATOM 794 C CA . THR A 1 112 ? -28.456 -8.491 37.290 1.00 85.69 112 THR A CA 1
ATOM 795 C C . THR A 1 112 ? -29.355 -8.647 36.055 1.00 85.69 112 THR A C 1
ATOM 797 O O . THR A 1 112 ? -29.822 -9.742 35.750 1.00 85.69 112 THR A O 1
ATOM 800 N N . LEU A 1 113 ? -29.624 -7.538 35.349 1.00 84.94 113 LEU A N 1
ATOM 801 C CA . LEU A 1 113 ? -30.536 -7.448 34.187 1.00 84.94 113 LEU A CA 1
ATOM 802 C C . LEU A 1 113 ? -32.036 -7.661 34.481 1.00 84.94 113 LEU A C 1
ATOM 804 O O . LEU A 1 113 ? -32.845 -7.672 33.553 1.00 84.94 113 LEU A O 1
ATOM 808 N N . THR A 1 114 ? -32.441 -7.779 35.748 1.00 91.56 114 THR A N 1
ATOM 809 C CA . THR A 1 114 ? -33.866 -7.825 36.113 1.00 91.56 114 THR A CA 1
ATOM 810 C C . THR A 1 114 ? -34.561 -6.509 35.744 1.00 91.56 114 THR A C 1
ATOM 812 O O . THR A 1 114 ? -34.195 -5.449 36.246 1.00 91.56 114 THR A O 1
ATOM 815 N N . SER A 1 115 ? -35.592 -6.576 34.894 1.00 89.75 115 SER A N 1
ATOM 816 C CA . SER A 1 115 ? -36.418 -5.427 34.494 1.00 89.75 115 SER A CA 1
ATOM 817 C C . SER A 1 115 ? -37.863 -5.646 34.936 1.00 89.75 115 SER A C 1
ATOM 819 O O . SER A 1 115 ? -38.674 -6.249 34.235 1.00 89.75 115 SER A O 1
ATOM 821 N N . THR A 1 116 ? -38.168 -5.221 36.161 1.00 94.06 116 THR A N 1
ATOM 822 C CA . THR A 1 116 ? -39.506 -5.318 36.760 1.00 94.06 116 THR A CA 1
ATOM 823 C C . THR A 1 116 ? -39.816 -4.043 37.543 1.00 94.06 116 THR A C 1
ATOM 825 O O . THR A 1 116 ? -39.001 -3.128 37.610 1.00 94.06 116 THR A O 1
ATOM 828 N N . MET A 1 117 ? -40.990 -3.984 38.168 1.00 91.88 117 MET A N 1
ATOM 829 C CA . MET A 1 117 ? -41.377 -2.884 39.056 1.00 91.88 117 MET A CA 1
ATOM 830 C C . MET A 1 117 ? -40.827 -3.025 40.494 1.00 91.88 117 MET A C 1
ATOM 832 O O . MET A 1 117 ? -41.277 -2.314 41.389 1.00 91.88 117 MET A O 1
ATOM 836 N N . GLN A 1 118 ? -39.901 -3.958 40.753 1.00 92.38 118 GLN A N 1
ATOM 837 C CA . GLN A 1 118 ? -39.265 -4.129 42.065 1.00 92.38 118 GLN A CA 1
ATOM 838 C C . GLN A 1 118 ? -38.392 -2.913 42.430 1.00 92.38 118 GLN A C 1
ATOM 840 O O . GLN A 1 118 ? -37.762 -2.303 41.570 1.00 92.38 118 GLN A O 1
ATOM 845 N N . ILE A 1 119 ? -38.309 -2.585 43.724 1.00 89.50 119 ILE A N 1
ATOM 846 C CA . ILE A 1 119 ? -37.364 -1.580 44.234 1.00 89.50 119 ILE A CA 1
ATOM 847 C C . ILE A 1 119 ? -35.928 -2.083 44.026 1.00 89.50 119 ILE A C 1
ATOM 849 O O . ILE A 1 119 ? -35.575 -3.167 44.491 1.00 89.50 119 ILE A O 1
ATOM 853 N N . ALA A 1 120 ? -35.091 -1.283 43.369 1.00 92.44 120 ALA A N 1
ATOM 854 C CA . ALA A 1 120 ? -33.670 -1.572 43.213 1.00 92.44 120 ALA A CA 1
ATOM 855 C C . ALA A 1 120 ? -32.914 -1.354 44.536 1.00 92.44 120 ALA A C 1
ATOM 857 O O . ALA A 1 120 ? -32.975 -0.272 45.122 1.00 92.44 120 ALA A O 1
ATOM 858 N N . THR A 1 121 ? -32.179 -2.369 44.999 1.00 94.81 121 THR A N 1
ATOM 859 C CA . THR A 1 121 ? -31.239 -2.231 46.122 1.00 94.81 121 THR A CA 1
ATOM 860 C C . THR A 1 121 ? -29.934 -1.586 45.653 1.00 94.81 121 THR A C 1
ATOM 862 O O . THR A 1 121 ? -29.572 -1.663 44.478 1.00 94.81 121 THR A O 1
ATOM 865 N N . THR A 1 122 ? -29.174 -0.990 46.575 1.00 94.00 122 THR A N 1
ATOM 866 C CA . THR A 1 122 ? -27.835 -0.442 46.283 1.00 94.00 122 THR A CA 1
ATOM 867 C C . THR A 1 122 ? -26.879 -1.515 45.750 1.00 94.00 122 THR A C 1
ATOM 869 O O . THR A 1 122 ? -26.033 -1.240 44.900 1.00 94.00 122 THR A O 1
ATOM 872 N N . GLU A 1 123 ? -27.039 -2.755 46.219 1.00 94.62 123 GLU A N 1
ATOM 873 C CA . GLU A 1 123 ? -26.289 -3.913 45.734 1.00 94.62 123 GLU A CA 1
ATOM 874 C C . GLU A 1 123 ? -26.632 -4.229 44.271 1.00 94.62 123 GLU A C 1
ATOM 876 O O . GLU A 1 123 ? -25.721 -4.354 43.456 1.00 94.62 123 GLU A O 1
ATOM 881 N N . PHE A 1 124 ? -27.923 -4.270 43.905 1.00 95.69 124 PHE A N 1
ATOM 882 C CA . PHE A 1 124 ? -28.336 -4.461 42.510 1.00 95.69 124 PHE A CA 1
ATOM 883 C C . PHE A 1 124 ? -27.769 -3.368 41.597 1.00 95.69 124 PHE A C 1
ATOM 885 O O . PHE A 1 124 ? -27.228 -3.692 40.544 1.00 95.69 124 PHE A O 1
ATOM 892 N N . ALA A 1 125 ? -27.848 -2.096 42.005 1.00 93.69 125 ALA A N 1
ATOM 893 C CA . ALA A 1 125 ? -27.309 -0.983 41.220 1.00 93.69 125 ALA A CA 1
ATOM 894 C C . ALA A 1 125 ? -25.795 -1.132 40.982 1.00 93.69 125 ALA A C 1
ATOM 896 O O . ALA A 1 125 ? -25.334 -1.042 39.848 1.00 93.69 125 ALA A O 1
ATOM 897 N N . THR A 1 126 ? -25.036 -1.470 42.030 1.00 95.44 126 THR A N 1
ATOM 898 C CA . THR A 1 126 ? -23.582 -1.690 41.932 1.00 95.44 126 THR A CA 1
ATOM 899 C C . THR A 1 126 ? -23.245 -2.867 41.011 1.00 95.44 126 THR A C 1
ATOM 901 O O . THR A 1 126 ? -22.337 -2.774 40.185 1.00 95.44 126 THR A O 1
ATOM 904 N N . LEU A 1 127 ? -23.980 -3.979 41.124 1.00 95.25 127 LEU A N 1
ATOM 905 C CA . LEU A 1 127 ? -23.778 -5.156 40.278 1.00 95.25 127 LEU A CA 1
ATOM 906 C C . LEU A 1 127 ? -24.162 -4.886 38.816 1.00 95.25 127 LEU A C 1
ATOM 908 O O . LEU A 1 127 ? -23.471 -5.350 37.908 1.00 95.25 127 LEU A O 1
ATOM 912 N N . ALA A 1 128 ? -25.243 -4.140 38.577 1.00 93.56 128 ALA A N 1
ATOM 913 C CA . ALA A 1 128 ? -25.677 -3.751 37.240 1.00 93.56 128 ALA A CA 1
ATOM 914 C C . ALA A 1 128 ? -24.640 -2.843 36.562 1.00 93.56 128 ALA A C 1
ATOM 916 O O . ALA A 1 128 ? -24.241 -3.124 35.431 1.00 93.56 128 ALA A O 1
ATOM 917 N N . ASP A 1 129 ? -24.135 -1.830 37.270 1.00 94.88 129 ASP A N 1
ATOM 918 C CA . ASP A 1 129 ? -23.091 -0.933 36.764 1.00 94.88 129 ASP A CA 1
ATOM 919 C C . ASP A 1 129 ? -21.786 -1.686 36.473 1.00 94.88 129 ASP A C 1
ATOM 921 O O . ASP A 1 129 ? -21.183 -1.505 35.412 1.00 94.88 129 ASP A O 1
ATOM 925 N N . ALA A 1 130 ? -21.368 -2.591 37.365 1.00 94.50 130 ALA A N 1
ATOM 926 C CA . ALA A 1 130 ? -20.191 -3.430 37.145 1.00 94.50 130 ALA A CA 1
ATOM 927 C C . ALA A 1 130 ? -20.349 -4.344 35.917 1.00 94.50 130 ALA A C 1
ATOM 929 O O . ALA A 1 130 ? -19.404 -4.507 35.140 1.00 94.50 130 ALA A O 1
ATOM 930 N N . ALA A 1 131 ? -21.542 -4.909 35.704 1.00 93.25 131 ALA A N 1
ATOM 931 C CA . ALA A 1 131 ? -21.835 -5.729 34.531 1.00 93.25 131 ALA A CA 1
ATOM 932 C C . ALA A 1 131 ? -21.778 -4.908 33.231 1.00 93.25 131 ALA A C 1
ATOM 934 O O . ALA A 1 131 ? -21.183 -5.359 32.249 1.00 93.25 131 ALA A O 1
ATOM 935 N N . VAL A 1 132 ? -22.333 -3.691 33.232 1.00 94.06 132 VAL A N 1
ATOM 936 C CA . VAL A 1 132 ? -22.265 -2.770 32.084 1.00 94.06 132 VAL A CA 1
ATOM 937 C C . VAL A 1 132 ? -20.820 -2.367 31.793 1.00 94.06 132 VAL A C 1
ATOM 939 O O . VAL A 1 132 ? -20.391 -2.444 30.641 1.00 94.06 132 VAL A O 1
ATOM 942 N N . LEU A 1 133 ? -20.045 -2.001 32.818 1.00 95.94 133 LEU A N 1
ATOM 943 C CA . LEU A 1 133 ? -18.631 -1.655 32.666 1.00 95.94 133 LEU A CA 1
ATOM 944 C C . LEU A 1 133 ? -17.824 -2.830 32.103 1.00 95.94 133 LEU A C 1
ATOM 946 O O . LEU A 1 133 ? -17.028 -2.643 31.183 1.00 95.94 133 LEU A O 1
ATOM 950 N N . SER A 1 134 ? -18.051 -4.043 32.614 1.00 95.75 134 SER A N 1
ATOM 951 C CA . SER A 1 134 ? -17.402 -5.251 32.102 1.00 95.75 134 SER A CA 1
ATOM 952 C C . SER A 1 134 ? -17.742 -5.486 30.630 1.00 95.75 134 SER A C 1
ATOM 954 O O . SER A 1 134 ? -16.838 -5.734 29.837 1.00 95.75 134 SER A O 1
ATOM 956 N N . ALA A 1 135 ? -19.016 -5.370 30.243 1.00 94.25 135 ALA A N 1
ATOM 957 C CA . ALA A 1 135 ? -19.443 -5.546 28.856 1.00 94.25 135 ALA A CA 1
ATOM 958 C C . ALA A 1 135 ? -18.835 -4.483 27.924 1.00 94.25 135 ALA A C 1
ATOM 960 O O . ALA A 1 135 ? -18.333 -4.817 26.850 1.00 94.25 135 ALA A O 1
ATOM 961 N N . ALA A 1 136 ? -18.820 -3.216 28.349 1.00 96.50 136 ALA A N 1
ATOM 962 C CA . ALA A 1 136 ? -18.207 -2.122 27.598 1.00 96.50 136 ALA A CA 1
ATOM 963 C C . ALA A 1 136 ? -16.691 -2.315 27.439 1.00 96.50 136 ALA A C 1
ATOM 965 O O . ALA A 1 136 ? -16.150 -2.095 26.350 1.00 96.50 136 ALA A O 1
ATOM 966 N N . LYS A 1 137 ? -16.008 -2.778 28.495 1.00 95.56 137 LYS A N 1
ATOM 967 C CA . LYS A 1 137 ? -14.582 -3.109 28.438 1.00 95.56 137 LYS A CA 1
ATOM 968 C C . LYS A 1 137 ? -14.327 -4.249 27.456 1.00 95.56 137 LYS A C 1
ATOM 970 O O . LYS A 1 137 ? -13.498 -4.089 26.571 1.00 95.56 137 LYS A O 1
ATOM 975 N N . THR A 1 138 ? -15.068 -5.353 27.554 1.00 95.38 138 THR A N 1
ATOM 976 C CA . THR A 1 138 ? -14.937 -6.488 26.627 1.00 95.38 138 THR A CA 1
ATOM 977 C C . THR A 1 138 ? -15.173 -6.069 25.178 1.00 95.38 138 THR A C 1
ATOM 979 O O . THR A 1 138 ? -14.405 -6.460 24.300 1.00 95.38 138 THR A O 1
ATOM 982 N N . TYR A 1 139 ? -16.199 -5.252 24.920 1.00 95.56 139 TYR A N 1
ATOM 983 C CA . TYR A 1 139 ? -16.458 -4.713 23.586 1.00 95.56 139 TYR A CA 1
ATOM 984 C C . TYR A 1 139 ? -15.281 -3.872 23.081 1.00 95.56 139 TYR A C 1
ATOM 986 O O . TYR A 1 139 ? -14.818 -4.080 21.962 1.00 95.56 139 TYR A O 1
ATOM 994 N N . THR A 1 140 ? -14.769 -2.964 23.914 1.00 94.56 140 THR A N 1
ATOM 995 C CA . THR A 1 140 ? -13.650 -2.083 23.551 1.00 94.56 140 THR A CA 1
ATOM 996 C C . THR A 1 140 ? -12.371 -2.877 23.307 1.00 94.56 140 THR A C 1
ATOM 998 O O . THR A 1 140 ? -11.751 -2.684 22.270 1.00 94.56 140 THR A O 1
ATOM 1001 N N . ASP A 1 141 ? -12.009 -3.801 24.202 1.00 89.38 141 ASP A N 1
ATOM 1002 C CA . ASP A 1 141 ? -10.838 -4.673 24.044 1.00 89.38 141 ASP A CA 1
ATOM 1003 C C . ASP A 1 141 ? -10.945 -5.482 22.740 1.00 89.38 141 ASP A C 1
ATOM 1005 O O . ASP A 1 141 ? -10.002 -5.550 21.959 1.00 89.38 141 ASP A O 1
ATOM 1009 N N . THR A 1 142 ? -12.123 -6.043 22.450 1.00 90.06 142 THR A N 1
ATOM 1010 C CA . THR A 1 142 ? -12.355 -6.789 21.203 1.00 90.06 142 THR A CA 1
ATOM 1011 C C . THR A 1 142 ? -12.204 -5.883 19.981 1.00 90.06 142 THR A C 1
ATOM 1013 O O . THR A 1 142 ? -11.554 -6.261 19.010 1.00 90.06 142 THR A O 1
ATOM 1016 N N . ALA A 1 143 ? -12.762 -4.672 20.027 1.00 91.75 143 ALA A N 1
ATOM 1017 C CA . ALA A 1 143 ? -12.685 -3.717 18.926 1.00 91.75 143 ALA A CA 1
ATOM 1018 C C . ALA A 1 143 ? -11.263 -3.179 18.684 1.00 91.75 143 ALA A C 1
ATOM 1020 O O . ALA A 1 143 ? -10.964 -2.755 17.568 1.00 91.75 143 ALA A O 1
ATOM 1021 N N . THR A 1 144 ? -10.394 -3.184 19.700 1.00 90.00 144 THR A N 1
ATOM 1022 C CA . THR A 1 144 ? -9.016 -2.679 19.598 1.00 90.00 144 THR A CA 1
ATOM 1023 C C . THR A 1 144 ? -7.969 -3.768 19.375 1.00 90.00 144 THR A C 1
ATOM 1025 O O . THR A 1 144 ? -6.838 -3.448 19.004 1.00 90.00 144 THR A O 1
ATOM 1028 N N . THR A 1 145 ? -8.321 -5.046 19.537 1.00 86.00 145 THR A N 1
ATOM 1029 C CA . THR A 1 145 ? -7.401 -6.153 19.237 1.00 86.00 145 THR A CA 1
ATOM 1030 C C . THR A 1 145 ? -6.971 -6.170 17.769 1.00 86.00 145 THR A C 1
ATOM 1032 O O . THR A 1 145 ? -7.789 -6.133 16.851 1.00 86.00 145 THR A O 1
ATOM 1035 N N . GLY A 1 146 ? -5.659 -6.262 17.532 1.00 86.06 146 GLY A N 1
ATOM 1036 C CA . GLY A 1 146 ? -5.092 -6.419 16.191 1.00 86.06 146 GLY A CA 1
ATOM 1037 C C . GLY A 1 146 ? -5.147 -5.177 15.297 1.00 86.06 146 GLY A C 1
ATOM 1038 O O . GLY A 1 146 ? -4.845 -5.296 14.106 1.00 86.06 146 GLY A O 1
ATOM 1039 N N . LEU A 1 147 ? -5.528 -4.010 15.831 1.00 92.56 147 LEU A N 1
ATOM 1040 C CA . LEU A 1 147 ? -5.402 -2.744 15.111 1.00 92.56 147 LEU A CA 1
ATOM 1041 C C . LEU A 1 147 ? -3.928 -2.440 14.832 1.00 92.56 147 LEU A C 1
ATOM 1043 O O . LEU A 1 147 ? -3.054 -2.747 15.637 1.00 92.56 147 LEU A O 1
ATOM 1047 N N . LEU A 1 148 ? -3.659 -1.803 13.693 1.00 94.75 148 LEU A N 1
ATOM 1048 C CA . LEU A 1 148 ? -2.323 -1.288 13.418 1.00 94.75 148 LEU A CA 1
ATOM 1049 C C . LEU A 1 148 ? -2.029 -0.121 14.361 1.00 94.75 148 LEU A C 1
ATOM 1051 O O . LEU A 1 148 ? -2.771 0.862 14.357 1.00 94.75 148 LEU A O 1
ATOM 1055 N N . GLN A 1 149 ? -0.957 -0.233 15.142 1.00 95.12 149 GLN A N 1
ATOM 1056 C CA . GLN A 1 149 ? -0.522 0.798 16.084 1.00 95.12 149 GLN A CA 1
ATOM 1057 C C . GLN A 1 149 ? 0.914 1.205 15.800 1.00 95.12 149 GLN A C 1
ATOM 1059 O O . GLN A 1 149 ? 1.800 0.359 15.772 1.00 95.12 149 GLN A O 1
ATOM 1064 N N . ASP A 1 150 ? 1.139 2.500 15.592 1.00 96.38 150 ASP A N 1
ATOM 1065 C CA . ASP A 1 150 ? 2.478 3.042 15.369 1.00 96.38 150 ASP A CA 1
ATOM 1066 C C . ASP A 1 150 ? 3.223 3.166 16.703 1.00 96.38 150 ASP A C 1
ATOM 1068 O O . ASP A 1 150 ? 2.895 4.000 17.549 1.00 96.38 150 ASP A O 1
ATOM 1072 N N . CYS A 1 151 ? 4.227 2.313 16.886 1.00 96.44 151 CYS A N 1
ATOM 1073 C CA . CYS A 1 151 ? 5.098 2.287 18.056 1.00 96.44 151 CYS A CA 1
ATOM 1074 C C . CYS A 1 151 ? 6.380 3.115 17.847 1.00 96.44 151 CYS A C 1
ATOM 1076 O O . CYS A 1 151 ? 7.288 3.088 18.683 1.00 96.44 151 CYS A O 1
ATOM 1078 N N . GLY A 1 152 ? 6.459 3.866 16.745 1.00 96.25 152 GLY A N 1
ATOM 1079 C CA . GLY A 1 152 ? 7.557 4.761 16.414 1.00 96.25 152 GLY A CA 1
ATOM 1080 C C . GLY A 1 152 ? 8.710 4.060 15.703 1.00 96.25 152 GLY A C 1
ATOM 1081 O O . GLY A 1 152 ? 8.532 3.171 14.867 1.00 96.25 152 GLY A O 1
ATOM 1082 N N . THR A 1 153 ? 9.931 4.502 15.999 1.00 96.88 153 THR A N 1
ATOM 1083 C CA . THR A 1 153 ? 11.135 3.995 15.336 1.00 96.88 153 THR A CA 1
ATOM 1084 C C . THR A 1 153 ? 11.843 2.916 16.145 1.00 96.88 153 THR A C 1
ATOM 1086 O O . THR A 1 153 ? 11.924 3.023 17.368 1.00 96.88 153 THR A O 1
ATOM 1089 N N . TYR A 1 154 ? 12.437 1.937 15.466 1.00 97.62 154 TYR A N 1
ATOM 1090 C CA . TYR A 1 154 ? 13.246 0.883 16.079 1.00 97.62 154 TYR A CA 1
ATOM 1091 C C . TYR A 1 154 ? 14.677 0.870 15.526 1.00 97.62 154 TYR A C 1
ATOM 1093 O O . TYR A 1 154 ? 14.880 0.898 14.315 1.00 97.62 154 TYR A O 1
ATOM 1101 N N . ASP A 1 155 ? 15.674 0.804 16.407 1.00 97.44 155 ASP A N 1
ATOM 1102 C CA . ASP A 1 155 ? 17.078 0.641 16.023 1.00 97.44 155 ASP A CA 1
ATOM 1103 C C . ASP A 1 155 ? 17.413 -0.856 15.939 1.00 97.44 155 ASP A C 1
ATOM 1105 O O . ASP A 1 155 ? 17.536 -1.535 16.961 1.00 97.44 155 ASP A O 1
ATOM 1109 N N . ALA A 1 156 ? 17.551 -1.377 14.716 1.00 97.19 156 ALA A N 1
ATOM 1110 C CA . ALA A 1 156 ? 17.841 -2.788 14.476 1.00 97.19 156 ALA A CA 1
ATOM 1111 C C . ALA A 1 156 ? 19.340 -3.131 14.503 1.00 97.19 156 ALA A C 1
ATOM 1113 O O . ALA A 1 156 ? 19.691 -4.285 14.247 1.00 97.19 156 ALA A O 1
ATOM 1114 N N . SER A 1 157 ? 20.237 -2.196 14.843 1.00 96.69 157 SER A N 1
ATOM 1115 C CA . SER A 1 157 ? 21.690 -2.452 14.871 1.00 96.69 157 SER A CA 1
ATOM 1116 C C . SER A 1 157 ? 22.096 -3.590 15.819 1.00 96.69 157 SER A C 1
ATOM 1118 O O . SER A 1 157 ? 23.131 -4.229 15.625 1.00 96.69 157 SER A O 1
ATOM 1120 N N . GLY A 1 158 ? 21.247 -3.904 16.805 1.00 97.00 158 GLY A N 1
ATOM 1121 C CA . GLY A 1 158 ? 21.387 -5.058 17.694 1.00 97.00 158 GLY A CA 1
ATOM 1122 C C . GLY A 1 158 ? 21.087 -6.425 17.059 1.00 97.00 158 GLY A C 1
ATOM 1123 O O . GLY A 1 158 ? 21.268 -7.435 17.733 1.00 97.00 158 GLY A O 1
ATOM 1124 N N . ASN A 1 159 ? 20.650 -6.484 15.795 1.00 97.38 159 ASN A N 1
ATOM 1125 C CA . ASN A 1 159 ? 20.314 -7.713 15.056 1.00 97.38 159 ASN A CA 1
ATOM 1126 C C . ASN A 1 159 ? 19.273 -8.612 15.757 1.00 97.38 159 ASN A C 1
ATOM 1128 O O . ASN A 1 159 ? 19.345 -9.841 15.707 1.00 97.38 159 ASN A O 1
ATOM 1132 N N . ILE A 1 160 ? 18.310 -7.995 16.440 1.00 97.00 160 ILE A N 1
ATOM 1133 C CA . ILE A 1 160 ? 17.216 -8.672 17.140 1.00 97.00 160 ILE A CA 1
ATOM 1134 C C . ILE A 1 160 ? 15.898 -7.976 16.827 1.00 97.00 160 ILE A C 1
ATOM 1136 O O . ILE A 1 160 ? 15.872 -6.784 16.542 1.00 97.00 160 ILE A O 1
ATOM 1140 N N . TRP A 1 161 ? 14.797 -8.717 16.878 1.00 97.94 161 TRP A N 1
ATOM 1141 C CA . TRP A 1 161 ? 13.460 -8.136 16.836 1.00 97.94 161 TRP A CA 1
ATOM 1142 C C . TRP A 1 161 ? 13.190 -7.315 18.109 1.00 97.94 161 TRP A C 1
ATOM 1144 O O . TRP A 1 161 ? 13.777 -7.616 19.157 1.00 97.94 161 TRP A O 1
ATOM 1154 N N . PRO A 1 162 ? 12.269 -6.335 18.077 1.00 97.62 162 PRO A N 1
ATOM 1155 C CA . PRO A 1 162 ? 11.836 -5.645 19.284 1.00 97.62 162 PRO A CA 1
ATOM 1156 C C . PRO A 1 162 ? 11.379 -6.634 20.366 1.00 97.62 162 PRO A C 1
ATOM 1158 O O . PRO A 1 162 ? 10.646 -7.587 20.098 1.00 97.62 162 PRO A O 1
ATOM 1161 N N . SER A 1 163 ? 11.817 -6.408 21.604 1.00 96.38 163 SER A N 1
ATOM 1162 C CA . SER A 1 163 ? 11.399 -7.188 22.780 1.00 96.38 163 SER A CA 1
ATOM 1163 C C . SER A 1 163 ? 10.504 -6.401 23.740 1.00 96.38 163 SER A C 1
ATOM 1165 O O . SER A 1 163 ? 9.961 -6.975 24.680 1.00 96.38 163 SER A O 1
ATOM 1167 N N . SER A 1 164 ? 10.382 -5.090 23.533 1.00 96.12 164 SER A N 1
ATOM 1168 C CA . SER A 1 164 ? 9.571 -4.160 24.320 1.00 96.12 164 SER A CA 1
ATOM 1169 C C . SER A 1 164 ? 9.272 -2.896 23.504 1.00 96.12 164 SER A C 1
ATOM 1171 O O . SER A 1 164 ? 9.745 -2.755 22.376 1.00 96.12 164 SER A O 1
ATOM 1173 N N . GLY A 1 165 ? 8.491 -1.978 24.079 1.00 95.88 165 GLY A N 1
ATOM 1174 C CA . GLY A 1 165 ? 8.098 -0.721 23.433 1.00 95.88 165 GLY A CA 1
ATOM 1175 C C . GLY A 1 165 ? 6.821 -0.830 22.598 1.00 95.88 165 GLY A C 1
ATOM 1176 O O . GLY A 1 165 ? 6.568 0.047 21.780 1.00 95.88 165 GLY A O 1
ATOM 1177 N N . GLY A 1 166 ? 6.048 -1.905 22.785 1.00 96.12 166 GLY A N 1
ATOM 1178 C CA . GLY A 1 166 ? 4.739 -2.087 22.156 1.00 96.12 166 GLY A CA 1
ATOM 1179 C C . GLY A 1 166 ? 3.606 -1.358 22.878 1.00 96.12 166 GLY A C 1
ATOM 1180 O O . GLY A 1 166 ? 3.821 -0.694 23.898 1.00 96.12 166 GLY A O 1
ATOM 1181 N N . SER A 1 167 ? 2.389 -1.499 22.353 1.00 94.19 167 SER A N 1
ATOM 1182 C CA . SER A 1 167 ? 1.187 -0.816 22.861 1.00 94.19 167 SER A CA 1
ATOM 1183 C C . SER A 1 167 ? 0.568 -1.462 24.109 1.00 94.19 167 SER A C 1
ATOM 1185 O O . SER A 1 167 ? -0.316 -0.882 24.746 1.00 94.19 167 SER A O 1
ATOM 1187 N N . GLY A 1 168 ? 1.026 -2.656 24.485 1.00 93.19 168 GLY A N 1
ATOM 1188 C CA . GLY A 1 168 ? 0.533 -3.392 25.639 1.00 93.19 168 GLY A CA 1
ATOM 1189 C C . GLY A 1 168 ? 1.036 -2.860 26.982 1.00 93.19 168 GLY A C 1
ATOM 1190 O O . GLY A 1 168 ? 1.953 -2.042 27.087 1.00 93.19 168 GLY A O 1
ATOM 1191 N N . THR A 1 169 ? 0.439 -3.372 28.060 1.00 92.62 169 THR A N 1
ATOM 1192 C CA . THR A 1 169 ? 0.830 -3.035 29.436 1.00 92.62 169 THR A CA 1
ATOM 1193 C C . THR A 1 169 ? 2.334 -3.236 29.648 1.00 92.62 169 THR A C 1
ATOM 1195 O O . THR A 1 169 ? 2.893 -4.255 29.251 1.00 92.62 169 THR A O 1
ATOM 1198 N N . SER A 1 170 ? 2.995 -2.252 30.267 1.00 94.56 170 SER A N 1
ATOM 1199 C CA . SER A 1 170 ? 4.450 -2.246 30.499 1.00 94.56 170 SER A CA 1
ATOM 1200 C C . SER A 1 170 ? 5.305 -2.364 29.225 1.00 94.56 170 SER A C 1
ATOM 1202 O O . SER A 1 170 ? 6.448 -2.814 29.291 1.00 94.56 170 SER A O 1
ATOM 1204 N N . GLY A 1 171 ? 4.774 -1.947 28.071 1.00 94.50 171 GLY A N 1
ATOM 1205 C CA . GLY A 1 171 ? 5.475 -1.998 26.788 1.00 94.50 171 GLY A CA 1
ATOM 1206 C C . GLY A 1 171 ? 5.486 -3.387 26.151 1.00 94.50 171 GLY A C 1
ATOM 1207 O O . GLY A 1 171 ? 6.340 -3.648 25.299 1.00 94.50 171 GLY A O 1
ATOM 1208 N N . ALA A 1 172 ? 4.585 -4.280 26.579 1.00 96.31 172 ALA A N 1
ATOM 1209 C CA . ALA A 1 172 ? 4.368 -5.565 25.928 1.00 96.31 172 ALA A CA 1
ATOM 1210 C C . ALA A 1 172 ? 3.973 -5.358 24.461 1.00 96.31 172 ALA A C 1
ATOM 1212 O O . ALA A 1 172 ? 3.211 -4.454 24.131 1.00 96.31 172 ALA A O 1
ATOM 1213 N N . ILE A 1 173 ? 4.496 -6.211 23.588 1.00 97.38 173 ILE A N 1
ATOM 1214 C CA . ILE A 1 173 ? 4.222 -6.137 22.155 1.00 97.38 173 ILE A CA 1
ATOM 1215 C C . ILE A 1 173 ? 2.940 -6.903 21.856 1.00 97.38 173 ILE A C 1
ATOM 1217 O O . ILE A 1 173 ? 2.849 -8.099 22.156 1.00 97.38 173 ILE A O 1
ATOM 1221 N N . LEU A 1 174 ? 1.971 -6.214 21.264 1.00 95.75 174 LEU A N 1
ATOM 1222 C CA . LEU A 1 174 ? 0.692 -6.769 20.842 1.00 95.75 174 LEU A CA 1
ATOM 1223 C C . LEU A 1 174 ? 0.645 -6.913 19.320 1.00 95.75 174 LEU A C 1
ATOM 1225 O O . LEU A 1 174 ? 1.367 -6.248 18.572 1.00 95.75 174 LEU A O 1
ATOM 1229 N N . LYS A 1 175 ? -0.221 -7.800 18.840 1.00 95.62 175 LYS A N 1
ATOM 1230 C CA . LYS A 1 175 ? -0.495 -7.959 17.416 1.00 95.62 175 LYS A CA 1
ATOM 1231 C C . LYS A 1 175 ? -0.932 -6.624 16.816 1.00 95.62 175 LYS A C 1
ATOM 1233 O O . LYS A 1 175 ? -1.880 -6.009 17.296 1.00 95.62 175 LYS A O 1
ATOM 1238 N N . GLY A 1 176 ? -0.312 -6.256 15.699 1.00 95.88 176 GLY A N 1
ATOM 1239 C CA . GLY A 1 176 ? -0.608 -5.016 14.983 1.00 95.88 176 GLY A CA 1
ATOM 1240 C C . GLY A 1 176 ? 0.339 -3.862 15.311 1.00 95.88 176 GLY A C 1
ATOM 1241 O O . GLY A 1 176 ? 0.414 -2.933 14.507 1.00 95.88 176 GLY A O 1
ATOM 1242 N N . ASP A 1 177 ? 1.126 -3.958 16.387 1.00 97.62 177 ASP A N 1
ATOM 1243 C CA . ASP A 1 177 ? 2.200 -3.005 16.673 1.00 97.62 177 ASP A CA 1
ATOM 1244 C C . ASP A 1 177 ? 3.191 -2.964 15.499 1.00 97.62 177 ASP A C 1
ATOM 1246 O O . ASP A 1 177 ? 3.699 -4.008 15.065 1.00 97.62 177 ASP A O 1
ATOM 1250 N N . VAL A 1 178 ? 3.431 -1.767 14.962 1.00 97.38 178 VAL A N 1
ATOM 1251 C CA . VAL A 1 178 ? 4.323 -1.501 13.831 1.00 97.38 178 VAL A CA 1
ATOM 1252 C C . VAL A 1 178 ? 5.417 -0.518 14.234 1.00 97.38 178 VAL A C 1
ATOM 1254 O O . VAL A 1 178 ? 5.163 0.471 14.915 1.00 97.38 178 VAL A O 1
ATOM 1257 N N . TRP A 1 179 ? 6.635 -0.784 13.773 1.00 97.50 179 TRP A N 1
ATOM 1258 C CA . TRP A 1 179 ? 7.780 0.113 13.890 1.00 97.50 179 TRP A CA 1
ATOM 1259 C C . TRP A 1 179 ? 8.373 0.398 12.522 1.00 97.50 179 TRP A C 1
ATOM 1261 O O . TRP A 1 179 ? 8.328 -0.451 11.629 1.00 97.50 179 TRP A O 1
ATOM 1271 N N . TYR A 1 180 ? 9.024 1.549 12.400 1.00 96.00 180 TYR A N 1
ATOM 1272 C CA . TYR A 1 180 ? 9.900 1.871 11.276 1.00 96.00 180 TYR A CA 1
ATOM 1273 C C . TYR A 1 180 ? 11.360 1.781 11.712 1.00 96.00 180 TYR A C 1
ATOM 1275 O O . TYR A 1 180 ? 11.750 2.363 12.722 1.00 96.00 180 TYR A O 1
ATOM 1283 N N . LEU A 1 181 ? 12.193 1.064 10.963 1.00 96.31 181 LEU A N 1
ATOM 1284 C CA . LEU A 1 181 ? 13.605 0.942 11.302 1.00 96.31 181 LEU A CA 1
ATOM 1285 C C . LEU A 1 181 ? 14.304 2.300 11.158 1.00 96.31 181 LEU A C 1
ATOM 1287 O O . LEU A 1 181 ? 14.348 2.857 10.065 1.00 96.31 181 LEU A O 1
ATOM 1291 N N . SER A 1 182 ? 14.879 2.839 12.231 1.00 95.44 182 SER A N 1
ATOM 1292 C CA . SER A 1 182 ? 15.742 4.027 12.150 1.00 95.44 182 SER A CA 1
ATOM 1293 C C . SER A 1 182 ? 17.143 3.669 11.651 1.00 95.44 182 SER A C 1
ATOM 1295 O O . SER A 1 182 ? 17.775 4.455 10.947 1.00 95.44 182 SER A O 1
ATOM 1297 N N . VAL A 1 183 ? 17.609 2.462 11.976 1.00 95.50 183 VAL A N 1
ATOM 1298 C CA . VAL A 1 183 ? 18.910 1.905 11.590 1.00 95.50 183 VAL A CA 1
ATOM 1299 C C . VAL A 1 183 ? 18.690 0.479 11.090 1.00 95.50 183 VAL A C 1
ATOM 1301 O O . VAL A 1 183 ? 17.893 -0.255 11.672 1.00 95.50 183 VAL A O 1
ATOM 1304 N N . GLY A 1 184 ? 19.369 0.103 10.002 1.00 92.88 184 GLY A N 1
ATOM 1305 C CA . GLY A 1 184 ? 19.288 -1.244 9.433 1.00 92.88 184 GLY A CA 1
ATOM 1306 C C . GLY A 1 184 ? 19.984 -2.305 10.292 1.00 92.88 184 GLY A C 1
ATOM 1307 O O . GLY A 1 184 ? 20.871 -1.998 11.091 1.00 92.88 184 GLY A O 1
ATOM 1308 N N . GLY A 1 185 ? 19.599 -3.565 10.110 1.00 94.94 185 GLY A N 1
ATOM 1309 C CA . GLY A 1 185 ? 20.123 -4.693 10.877 1.00 94.94 185 GLY A CA 1
ATOM 1310 C C . GLY A 1 185 ? 19.613 -6.048 10.396 1.00 94.94 185 GLY A C 1
ATOM 1311 O O . GLY A 1 185 ? 18.702 -6.138 9.576 1.00 94.94 185 GLY A O 1
ATOM 1312 N N . THR A 1 186 ? 20.217 -7.121 10.901 1.00 96.12 186 THR A N 1
ATOM 1313 C CA . THR A 1 186 ? 19.856 -8.503 10.555 1.00 96.12 186 THR A CA 1
ATOM 1314 C C . THR A 1 186 ? 18.792 -9.028 11.510 1.00 96.12 186 THR A C 1
ATOM 1316 O O . THR A 1 186 ? 19.098 -9.362 12.650 1.00 96.12 186 THR A O 1
ATOM 1319 N N . LEU A 1 187 ? 17.545 -9.135 11.054 1.00 96.19 187 LEU A N 1
ATOM 1320 C CA . LEU A 1 187 ? 16.407 -9.591 11.853 1.00 96.19 187 LEU A CA 1
ATOM 1321 C C . LEU A 1 187 ? 15.953 -10.966 11.365 1.00 96.19 187 LEU A C 1
ATOM 1323 O O . LEU A 1 187 ? 15.655 -11.158 10.188 1.00 96.19 187 LEU A O 1
ATOM 1327 N N . GLY A 1 188 ? 15.936 -11.963 12.255 1.00 94.38 188 GLY A N 1
ATOM 1328 C CA . GLY A 1 188 ? 15.553 -13.328 11.874 1.00 94.38 188 GLY A CA 1
ATOM 1329 C C . GLY A 1 188 ? 16.453 -13.961 10.801 1.00 94.38 188 GLY A C 1
ATOM 1330 O O . GLY A 1 188 ? 15.998 -14.837 10.072 1.00 94.38 188 GLY A O 1
ATOM 1331 N N . GLY A 1 189 ? 17.710 -13.512 10.690 1.00 92.88 189 GLY A N 1
ATOM 1332 C CA . GLY A 1 189 ? 18.687 -14.007 9.713 1.00 92.88 189 GLY A CA 1
ATOM 1333 C C . GLY A 1 189 ? 18.686 -13.289 8.358 1.00 92.88 189 GLY A C 1
ATOM 1334 O O . GLY A 1 189 ? 19.496 -13.640 7.504 1.00 92.88 189 GLY A O 1
ATOM 1335 N N . VAL A 1 190 ? 17.828 -12.283 8.162 1.00 93.25 190 VAL A N 1
ATOM 1336 C CA . VAL A 1 190 ? 17.761 -11.474 6.933 1.00 93.25 190 VAL A CA 1
ATOM 1337 C C . VAL A 1 190 ? 18.126 -10.030 7.257 1.00 93.25 190 VAL A C 1
ATOM 1339 O O . VAL A 1 190 ? 17.671 -9.487 8.261 1.00 93.25 190 VAL A O 1
ATOM 1342 N N . TYR A 1 191 ? 18.977 -9.419 6.434 1.00 93.00 191 TYR A N 1
ATOM 1343 C CA . TYR A 1 191 ? 19.340 -8.014 6.583 1.00 93.00 191 TYR A CA 1
ATOM 1344 C C . TYR A 1 191 ? 18.243 -7.111 6.021 1.00 93.00 191 TYR A C 1
ATOM 1346 O O . TYR A 1 191 ? 17.851 -7.272 4.867 1.00 93.00 191 TYR A O 1
ATOM 1354 N N . TYR A 1 192 ? 17.797 -6.152 6.829 1.00 93.19 192 TYR A N 1
ATOM 1355 C CA . TYR A 1 192 ? 16.846 -5.123 6.434 1.00 93.19 192 TYR A CA 1
ATOM 1356 C C . TYR A 1 192 ? 17.452 -3.739 6.634 1.00 93.19 192 TYR A C 1
ATOM 1358 O O . TYR A 1 192 ? 18.071 -3.447 7.658 1.00 93.19 192 TYR A O 1
ATOM 1366 N N . GLU A 1 193 ? 17.235 -2.874 5.654 1.00 92.81 193 GLU A N 1
ATOM 1367 C CA . GLU A 1 193 ? 17.686 -1.484 5.663 1.00 92.81 193 GLU A CA 1
ATOM 1368 C C . GLU A 1 193 ? 16.808 -0.597 6.563 1.00 92.81 193 GLU A C 1
ATOM 1370 O O . GLU A 1 193 ? 15.673 -0.954 6.911 1.00 92.81 193 GLU A O 1
ATOM 1375 N N . SER A 1 194 ? 17.306 0.600 6.896 1.00 92.12 194 SER A N 1
ATOM 1376 C CA . SER A 1 194 ? 16.488 1.633 7.551 1.00 92.12 194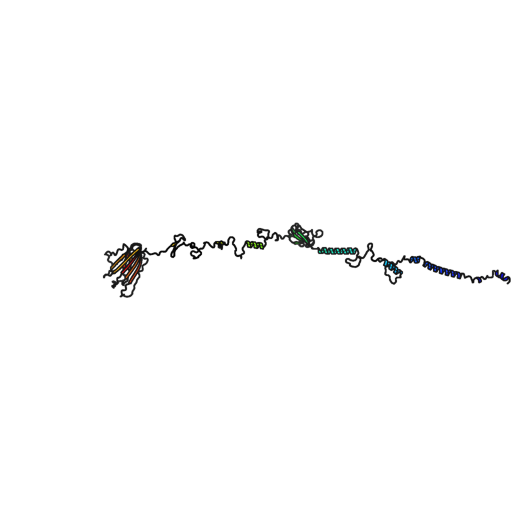 SER A CA 1
ATOM 1377 C C . SER A 1 194 ? 15.254 1.989 6.705 1.00 92.12 194 SER A C 1
ATOM 1379 O O . SER A 1 194 ? 15.228 1.790 5.491 1.00 92.12 194 SER A O 1
ATOM 1381 N N . HIS A 1 195 ? 14.215 2.526 7.345 1.00 90.25 195 HIS A N 1
ATOM 1382 C CA . HIS A 1 195 ? 12.888 2.834 6.789 1.00 90.25 195 HIS A CA 1
ATOM 1383 C C . HIS A 1 195 ? 12.024 1.619 6.427 1.00 90.25 195 HIS A C 1
ATOM 1385 O O . HIS A 1 195 ? 10.874 1.780 6.020 1.00 90.25 195 HIS A O 1
ATOM 1391 N N . THR A 1 196 ? 12.527 0.402 6.625 1.00 94.38 196 THR A N 1
ATOM 1392 C CA . THR A 1 196 ? 11.706 -0.812 6.619 1.00 94.38 196 THR A CA 1
ATOM 1393 C C . THR A 1 196 ? 10.681 -0.757 7.742 1.00 94.38 196 THR A C 1
ATOM 1395 O O . THR A 1 196 ? 11.017 -0.388 8.866 1.00 94.38 196 THR A O 1
ATOM 1398 N N . SER A 1 197 ? 9.438 -1.140 7.455 1.00 95.69 197 SER A N 1
ATOM 1399 C CA . SER A 1 197 ? 8.431 -1.308 8.503 1.00 95.69 197 SER A CA 1
ATOM 1400 C C . SER A 1 197 ? 8.351 -2.766 8.936 1.00 95.69 197 SER A C 1
ATOM 1402 O O . SER A 1 197 ? 8.306 -3.678 8.105 1.00 95.69 197 SER A O 1
ATOM 1404 N N . ILE A 1 198 ? 8.341 -2.978 10.246 1.00 97.06 198 ILE A N 1
ATOM 1405 C CA . ILE A 1 198 ? 8.211 -4.290 10.875 1.00 97.06 198 ILE A CA 1
ATOM 1406 C C . ILE A 1 198 ? 6.963 -4.286 11.748 1.00 97.06 198 ILE A C 1
ATOM 1408 O O . ILE A 1 198 ? 6.710 -3.320 12.462 1.00 97.06 198 ILE A O 1
ATOM 1412 N N . ARG A 1 199 ? 6.160 -5.346 11.685 1.00 97.81 199 ARG A N 1
ATOM 1413 C CA . ARG A 1 199 ? 4.892 -5.441 12.413 1.00 97.81 199 ARG A CA 1
ATOM 1414 C C . ARG A 1 199 ? 4.742 -6.785 13.106 1.00 97.81 199 ARG A C 1
ATOM 1416 O O . ARG A 1 199 ? 4.936 -7.822 12.473 1.00 97.81 199 ARG A O 1
ATOM 1423 N N . ALA A 1 200 ? 4.296 -6.777 14.355 1.00 98.12 200 ALA A N 1
ATOM 1424 C CA . ALA A 1 200 ? 3.949 -7.993 15.083 1.00 98.12 200 ALA A CA 1
ATOM 1425 C C . ALA A 1 200 ? 2.666 -8.642 14.520 1.00 98.12 200 ALA A C 1
ATOM 1427 O O . ALA A 1 200 ? 1.620 -8.000 14.390 1.00 98.12 200 ALA A O 1
ATOM 1428 N N . LEU A 1 201 ? 2.724 -9.933 14.185 1.00 97.06 201 LEU A N 1
ATOM 1429 C CA . LEU A 1 201 ? 1.583 -10.720 13.685 1.00 97.06 201 LEU A CA 1
ATOM 1430 C C . LEU A 1 201 ? 0.791 -11.421 14.796 1.00 97.06 201 LEU A C 1
ATOM 1432 O O . LEU A 1 201 ? -0.339 -11.859 14.565 1.00 97.06 201 LEU A O 1
ATOM 1436 N N . THR A 1 202 ? 1.373 -11.509 15.987 1.00 96.12 202 THR A N 1
ATOM 1437 C CA . THR A 1 202 ? 0.795 -12.108 17.192 1.00 96.12 202 THR A CA 1
ATOM 1438 C C . THR A 1 202 ? 1.211 -11.298 18.414 1.00 96.12 202 THR A C 1
ATOM 1440 O O . THR A 1 202 ? 2.222 -10.596 18.371 1.00 96.12 202 THR A O 1
ATOM 1443 N N . ASP A 1 203 ? 0.461 -11.431 19.504 1.00 95.88 203 ASP A N 1
ATOM 1444 C CA . ASP A 1 203 ? 0.871 -10.916 20.807 1.00 95.88 203 ASP A CA 1
ATOM 1445 C C . ASP A 1 203 ? 2.125 -11.652 21.283 1.00 95.88 203 ASP A C 1
ATOM 1447 O O . ASP A 1 203 ? 2.261 -12.861 21.078 1.00 95.88 203 ASP A O 1
ATOM 1451 N N . THR A 1 204 ? 3.031 -10.926 21.936 1.00 96.06 204 THR A N 1
ATOM 1452 C CA . THR A 1 204 ? 4.321 -11.445 22.423 1.00 96.06 204 THR A CA 1
ATOM 1453 C C . THR A 1 204 ? 5.081 -12.228 21.333 1.00 96.06 204 THR A C 1
ATOM 1455 O O . THR A 1 204 ? 5.412 -13.401 21.515 1.00 96.06 204 THR A O 1
ATOM 1458 N N . PRO A 1 205 ? 5.375 -11.604 20.175 1.00 97.38 205 PRO A N 1
ATOM 1459 C CA . PRO A 1 205 ? 5.933 -12.296 19.009 1.00 97.38 205 PRO A CA 1
ATOM 1460 C C . PRO A 1 205 ? 7.320 -12.904 19.271 1.00 97.38 205 PRO A C 1
ATOM 1462 O O . PRO A 1 205 ? 7.708 -13.874 18.611 1.00 97.38 205 PRO A O 1
ATOM 1465 N N . GLY A 1 206 ? 8.058 -12.371 20.252 1.00 96.56 206 GLY A N 1
ATOM 1466 C CA . GLY A 1 206 ? 9.407 -12.811 20.590 1.00 96.56 206 GLY A CA 1
ATOM 1467 C C . GLY A 1 206 ? 10.374 -12.663 19.412 1.00 96.56 206 GLY A C 1
ATOM 1468 O O . GLY A 1 206 ? 10.163 -11.868 18.501 1.00 96.56 206 GLY A O 1
ATOM 1469 N N . GLN A 1 207 ? 11.443 -13.457 19.412 1.00 97.38 207 GLN A N 1
ATOM 1470 C CA . GLN A 1 207 ? 12.481 -13.413 18.372 1.00 97.38 207 GLN A CA 1
ATOM 1471 C C . GLN A 1 207 ? 12.183 -14.321 17.160 1.00 97.38 207 GLN A C 1
ATOM 1473 O O . GLN A 1 207 ? 13.058 -14.584 16.337 1.00 97.38 207 GLN A O 1
ATOM 1478 N N . THR A 1 208 ? 10.956 -14.828 17.043 1.00 97.25 208 THR A N 1
ATOM 1479 C CA . THR A 1 208 ? 10.570 -15.790 16.002 1.00 97.25 208 THR A CA 1
ATOM 1480 C C . THR A 1 208 ? 10.183 -15.058 14.723 1.00 97.25 208 THR A C 1
ATOM 1482 O O . THR A 1 208 ? 9.134 -14.428 14.682 1.00 97.25 208 THR A O 1
ATOM 1485 N N . ALA A 1 209 ? 10.973 -15.181 13.652 1.00 96.81 209 ALA A N 1
ATOM 1486 C CA . ALA A 1 209 ? 10.762 -14.432 12.404 1.00 96.81 209 ALA A CA 1
ATOM 1487 C C . ALA A 1 209 ? 9.345 -14.574 11.807 1.00 96.81 209 ALA A C 1
ATOM 1489 O O . ALA A 1 209 ? 8.785 -13.598 11.326 1.00 96.81 209 ALA A O 1
ATOM 1490 N N . ALA A 1 210 ? 8.724 -15.756 11.897 1.00 97.31 210 ALA A N 1
ATOM 1491 C CA . ALA A 1 210 ? 7.366 -15.996 11.391 1.00 97.31 210 ALA A CA 1
ATOM 1492 C C . ALA A 1 210 ? 6.267 -15.197 12.123 1.00 97.31 210 ALA A C 1
ATOM 1494 O O . ALA A 1 210 ? 5.161 -15.057 11.607 1.00 97.31 210 ALA A O 1
ATOM 1495 N N . ASN A 1 211 ? 6.567 -14.664 13.310 1.00 98.06 211 ASN A N 1
ATOM 1496 C CA . ASN A 1 211 ? 5.658 -13.822 14.085 1.00 98.06 211 ASN A CA 1
ATOM 1497 C C . ASN A 1 211 ? 5.745 -12.340 13.691 1.00 98.06 211 ASN A C 1
ATOM 1499 O O . ASN A 1 211 ? 5.053 -11.511 14.287 1.00 98.06 211 ASN A O 1
ATOM 1503 N N . TRP A 1 212 ? 6.565 -12.007 12.695 1.00 98.00 212 TRP A N 1
ATOM 1504 C CA . TRP A 1 212 ? 6.788 -10.652 12.215 1.00 98.00 212 TRP A CA 1
ATOM 1505 C C . TRP A 1 212 ? 6.459 -10.552 10.728 1.00 98.00 212 TRP A C 1
ATOM 1507 O O . TRP A 1 212 ? 6.838 -11.398 9.922 1.00 98.00 212 TRP A O 1
ATOM 1517 N N . ALA A 1 213 ? 5.748 -9.493 10.357 1.00 97.06 213 ALA A N 1
ATOM 1518 C CA . ALA A 1 213 ? 5.610 -9.073 8.973 1.00 97.06 213 ALA A CA 1
ATOM 1519 C C . ALA A 1 213 ? 6.593 -7.946 8.695 1.00 97.06 213 ALA A C 1
ATOM 1521 O O . ALA A 1 213 ? 6.722 -7.022 9.496 1.00 97.06 213 ALA A O 1
ATOM 1522 N N . VAL A 1 214 ? 7.234 -8.008 7.536 1.00 96.00 214 VAL A N 1
ATOM 1523 C CA . VAL A 1 214 ? 8.181 -6.996 7.083 1.00 96.00 214 VAL A CA 1
ATOM 1524 C C . VAL A 1 214 ? 7.690 -6.430 5.762 1.00 96.00 214 VAL A C 1
ATOM 1526 O O . VAL A 1 214 ? 7.310 -7.178 4.861 1.00 96.00 214 VAL A O 1
ATOM 1529 N N . LEU A 1 215 ? 7.680 -5.107 5.661 1.00 93.75 215 LEU A N 1
ATOM 1530 C CA . LEU A 1 215 ? 7.518 -4.388 4.408 1.00 93.75 215 LEU A CA 1
ATOM 1531 C C . LEU A 1 215 ? 8.764 -3.524 4.230 1.00 93.75 215 LEU A C 1
ATOM 1533 O O . LEU A 1 215 ? 8.939 -2.519 4.926 1.00 93.75 215 LEU A O 1
ATOM 1537 N N . GLU A 1 216 ? 9.636 -3.962 3.326 1.00 87.12 216 GLU A N 1
ATOM 1538 C CA . GLU A 1 216 ? 10.889 -3.284 3.003 1.00 87.12 216 GLU A CA 1
ATOM 1539 C C . GLU A 1 216 ? 10.607 -1.896 2.428 1.00 87.12 216 GLU A C 1
ATOM 1541 O O . GLU A 1 216 ? 9.888 -1.743 1.440 1.00 87.12 216 GLU A O 1
ATOM 1546 N N . GLY A 1 217 ? 11.154 -0.873 3.085 1.00 74.25 217 GLY A N 1
ATOM 1547 C CA . GLY A 1 217 ? 11.001 0.522 2.668 1.00 74.25 217 GLY A CA 1
ATOM 1548 C C . GLY A 1 217 ? 12.080 0.968 1.682 1.00 74.25 217 GLY A C 1
ATOM 1549 O O . GLY A 1 217 ? 11.873 1.912 0.922 1.00 74.25 217 GLY A O 1
ATOM 1550 N N . ALA A 1 218 ? 13.224 0.279 1.666 1.00 67.62 218 ALA A N 1
ATOM 1551 C CA . ALA A 1 218 ? 14.354 0.593 0.806 1.00 67.62 218 ALA A CA 1
ATOM 1552 C C . ALA A 1 218 ? 14.543 -0.516 -0.231 1.00 67.62 218 ALA A C 1
ATOM 1554 O O . ALA A 1 218 ? 15.117 -1.560 0.053 1.00 67.62 218 ALA A O 1
ATOM 1555 N N . PHE A 1 219 ? 14.108 -0.272 -1.466 1.00 67.00 219 PHE A N 1
ATOM 1556 C CA . PHE A 1 219 ? 14.218 -1.242 -2.558 1.00 67.00 219 PHE A CA 1
ATOM 1557 C C . PHE A 1 219 ? 15.661 -1.476 -3.060 1.00 67.00 219 PHE A C 1
ATOM 1559 O O . PHE A 1 219 ? 15.852 -2.024 -4.138 1.00 67.00 219 PHE A O 1
ATOM 1566 N N . GLY A 1 220 ? 16.705 -1.031 -2.349 1.00 68.44 220 GLY A N 1
ATOM 1567 C CA . GLY A 1 220 ? 18.098 -1.066 -2.829 1.00 68.44 220 GLY A CA 1
ATOM 1568 C C . GLY A 1 220 ? 18.367 -0.193 -4.068 1.00 68.44 220 GLY A C 1
ATOM 1569 O O . GLY A 1 220 ? 19.498 -0.093 -4.535 1.00 68.44 220 GLY A O 1
ATOM 1570 N N . TYR A 1 221 ? 17.339 0.472 -4.594 1.00 73.50 221 TYR A N 1
ATOM 1571 C CA . TYR A 1 221 ? 17.393 1.462 -5.660 1.00 73.50 221 TYR A CA 1
ATOM 1572 C C . TYR A 1 221 ? 16.430 2.605 -5.336 1.00 73.50 221 TYR A C 1
ATOM 1574 O O . TYR A 1 221 ? 15.474 2.431 -4.581 1.00 73.50 221 TYR A O 1
ATOM 1582 N N . VAL A 1 222 ? 16.674 3.782 -5.917 1.00 78.62 222 VAL A N 1
ATOM 1583 C CA . VAL A 1 222 ? 15.731 4.907 -5.871 1.00 78.62 222 VAL A CA 1
ATOM 1584 C C . VAL A 1 222 ? 14.771 4.742 -7.050 1.00 78.62 222 VAL A C 1
ATOM 1586 O O . VAL A 1 222 ? 15.222 4.886 -8.192 1.00 78.62 222 VAL A O 1
ATOM 1589 N N . PRO A 1 223 ? 13.477 4.435 -6.824 1.00 83.38 223 PRO A N 1
ATOM 1590 C CA . PRO A 1 223 ? 12.503 4.388 -7.905 1.00 83.38 223 PRO A CA 1
ATOM 1591 C C . PRO A 1 223 ? 12.442 5.732 -8.636 1.00 83.38 223 PRO A C 1
ATOM 1593 O O . PRO A 1 223 ? 12.769 6.784 -8.073 1.00 83.38 223 PRO A O 1
ATOM 1596 N N . GLU A 1 224 ? 12.019 5.711 -9.896 1.00 87.00 224 GLU A N 1
ATOM 1597 C CA . GLU A 1 224 ? 11.758 6.947 -10.629 1.00 87.00 224 GLU A CA 1
ATOM 1598 C C . GLU A 1 224 ? 10.715 7.794 -9.870 1.00 87.00 224 GLU A C 1
ATOM 1600 O O . GLU A 1 224 ? 9.648 7.321 -9.484 1.00 87.00 224 GLU A O 1
ATOM 1605 N N . ASN A 1 225 ? 11.043 9.058 -9.635 1.00 88.31 225 ASN A N 1
ATOM 1606 C CA . ASN A 1 225 ? 10.283 10.062 -8.912 1.00 88.31 225 ASN A CA 1
ATOM 1607 C C . ASN A 1 225 ? 10.420 11.421 -9.621 1.00 88.31 225 ASN A C 1
ATOM 1609 O O . ASN A 1 225 ? 11.101 11.555 -10.633 1.00 88.31 225 ASN A O 1
ATOM 1613 N N . ILE A 1 226 ? 9.772 12.460 -9.093 1.00 88.00 226 ILE A N 1
ATOM 1614 C CA . ILE A 1 226 ? 9.736 13.785 -9.738 1.00 88.00 226 ILE A CA 1
ATOM 1615 C C . ILE A 1 226 ? 11.140 14.407 -9.889 1.00 88.00 226 ILE A C 1
ATOM 1617 O O . ILE A 1 226 ? 11.385 15.121 -10.856 1.00 88.00 226 ILE A O 1
ATOM 1621 N N . SER A 1 227 ? 12.065 14.135 -8.963 1.00 88.81 227 SER A N 1
ATOM 1622 C CA . SER A 1 227 ? 13.413 14.724 -8.927 1.00 88.81 227 SER A CA 1
ATOM 1623 C C . SER A 1 227 ? 14.394 14.030 -9.877 1.00 88.81 227 SER A C 1
ATOM 1625 O O . SER A 1 227 ? 15.173 14.689 -10.569 1.00 88.81 227 SER A O 1
ATOM 1627 N N . ASN A 1 228 ? 14.346 12.696 -9.945 1.00 91.56 228 ASN A N 1
ATOM 1628 C CA . ASN A 1 228 ? 15.210 11.907 -10.826 1.00 91.56 228 ASN A CA 1
ATOM 1629 C C . ASN A 1 228 ? 14.557 11.585 -12.184 1.00 91.56 228 ASN A C 1
ATOM 1631 O O . ASN A 1 228 ? 15.113 10.806 -12.947 1.00 91.56 228 ASN A O 1
ATOM 1635 N N . LYS A 1 229 ? 13.418 12.189 -12.528 1.00 92.69 229 LYS A N 1
ATOM 1636 C CA . LYS A 1 229 ? 12.816 12.108 -13.866 1.00 92.69 229 LYS A CA 1
ATOM 1637 C C . LYS A 1 229 ? 13.328 13.251 -14.739 1.00 92.69 229 LYS A C 1
ATOM 1639 O O . LYS A 1 229 ? 13.196 14.421 -14.383 1.00 92.69 229 LYS A O 1
ATOM 1644 N N . SER A 1 230 ? 13.891 12.932 -15.901 1.00 91.44 230 SER A N 1
ATOM 1645 C CA . SER A 1 230 ? 14.307 13.940 -16.877 1.00 91.44 230 SER A CA 1
ATOM 1646 C C . SER A 1 230 ? 13.283 14.099 -17.994 1.00 91.44 230 SER A C 1
ATOM 1648 O O . SER A 1 230 ? 13.028 13.180 -18.775 1.00 91.44 230 SER A O 1
ATOM 1650 N N . ASN A 1 231 ? 12.759 15.320 -18.100 1.00 88.19 231 ASN A N 1
ATOM 1651 C CA . ASN A 1 231 ? 11.920 15.783 -19.204 1.00 88.19 231 ASN A CA 1
ATOM 1652 C C . ASN A 1 231 ? 12.700 16.698 -20.170 1.00 88.19 231 ASN A C 1
ATOM 1654 O O . ASN A 1 231 ? 12.089 17.469 -20.906 1.00 88.19 231 ASN A O 1
ATOM 1658 N N . SER A 1 232 ? 14.037 16.664 -20.148 1.00 83.19 232 SER A N 1
ATOM 1659 C CA . SER A 1 232 ? 14.887 17.574 -20.922 1.00 83.19 232 SER A CA 1
ATOM 1660 C C . SER A 1 232 ? 15.990 16.822 -21.656 1.00 83.19 232 SER A C 1
ATOM 1662 O O . SER A 1 232 ? 16.657 15.962 -21.091 1.00 83.19 232 SER A O 1
ATOM 1664 N N . THR A 1 233 ? 16.250 17.203 -22.906 1.00 78.06 233 THR A N 1
ATOM 1665 C CA . THR A 1 233 ? 17.415 16.721 -23.669 1.00 78.06 233 THR A CA 1
ATOM 1666 C C . THR A 1 233 ? 18.744 17.279 -23.141 1.00 78.06 233 THR A C 1
ATOM 1668 O O . THR A 1 233 ? 19.804 16.810 -23.547 1.00 78.06 233 THR A O 1
ATOM 1671 N N . GLY A 1 234 ? 18.710 18.269 -22.239 1.00 76.94 234 GLY A N 1
ATOM 1672 C CA . GLY A 1 234 ? 19.898 18.876 -21.628 1.00 76.94 234 GLY A CA 1
ATOM 1673 C C . GLY A 1 234 ? 20.557 18.033 -20.531 1.00 76.94 234 GLY A C 1
ATOM 1674 O O . GLY A 1 234 ? 21.681 18.324 -20.139 1.00 76.94 234 GLY A O 1
ATOM 1675 N N . ASP A 1 235 ? 19.899 16.970 -20.062 1.00 83.12 235 ASP A N 1
ATOM 1676 C CA . ASP A 1 235 ? 20.410 16.088 -19.004 1.00 83.12 235 ASP A CA 1
ATOM 1677 C C . ASP A 1 235 ? 21.211 14.887 -19.556 1.00 83.12 235 ASP A C 1
ATOM 1679 O O . ASP A 1 235 ? 21.386 13.892 -18.859 1.00 83.12 235 ASP A O 1
ATOM 1683 N N . ILE A 1 236 ? 21.706 14.948 -20.799 1.00 78.12 236 ILE A N 1
ATOM 1684 C CA . ILE A 1 236 ? 22.323 13.802 -21.502 1.00 78.12 236 ILE A CA 1
ATOM 1685 C C . ILE A 1 236 ? 23.543 13.187 -20.787 1.00 78.12 236 ILE A C 1
ATOM 1687 O O . ILE A 1 236 ? 23.873 12.029 -21.018 1.00 78.12 236 ILE A O 1
ATOM 1691 N N . ALA A 1 237 ? 24.204 13.947 -19.910 1.00 82.00 237 ALA A N 1
ATOM 1692 C CA . ALA A 1 237 ? 25.338 13.484 -19.107 1.00 82.00 237 ALA A CA 1
ATOM 1693 C C . ALA A 1 237 ? 24.948 13.038 -17.682 1.00 82.00 237 ALA A C 1
ATOM 1695 O O . ALA A 1 237 ? 25.820 12.687 -16.888 1.00 82.00 237 ALA A O 1
ATOM 1696 N N . SER A 1 238 ? 23.663 13.093 -17.318 1.00 86.12 238 SER A N 1
ATOM 1697 C CA . SER A 1 238 ? 23.212 12.723 -15.977 1.00 86.12 238 SER A CA 1
ATOM 1698 C C . SER A 1 238 ? 23.301 11.212 -15.767 1.00 86.12 238 SER A C 1
ATOM 1700 O O . SER A 1 238 ? 22.747 10.434 -16.535 1.00 86.12 238 SER A O 1
ATOM 1702 N N . THR A 1 239 ? 23.955 10.800 -14.681 1.00 85.94 239 THR A N 1
ATOM 1703 C CA . THR A 1 239 ? 24.008 9.400 -14.224 1.00 85.94 239 THR A CA 1
ATOM 1704 C C . THR A 1 239 ? 22.956 9.081 -13.160 1.00 85.94 239 THR A C 1
ATOM 1706 O O . THR A 1 239 ? 22.866 7.945 -12.704 1.00 85.94 239 THR A O 1
ATOM 1709 N N . SER A 1 240 ? 22.173 10.079 -12.742 1.00 86.62 240 SER A N 1
ATOM 1710 C CA . SER A 1 240 ? 21.211 9.982 -11.641 1.00 86.62 240 SER A CA 1
ATOM 1711 C C . SER A 1 240 ? 19.765 10.234 -12.058 1.00 86.62 240 SER A C 1
ATOM 1713 O O . SER A 1 240 ? 18.871 10.024 -11.241 1.00 86.62 240 SER A O 1
ATOM 1715 N N . LYS A 1 241 ? 19.519 10.676 -13.300 1.00 90.94 241 LYS A N 1
ATOM 1716 C CA . LYS A 1 241 ? 18.177 10.895 -13.847 1.00 90.94 241 LYS A CA 1
ATOM 1717 C C . LYS A 1 241 ? 17.790 9.826 -14.869 1.00 90.94 241 LYS A C 1
ATOM 1719 O O . LYS A 1 241 ? 18.590 9.439 -15.714 1.00 90.94 241 LYS A O 1
ATOM 1724 N N . TYR A 1 242 ? 16.525 9.427 -14.841 1.00 90.56 242 TYR A N 1
ATOM 1725 C CA . TYR A 1 242 ? 15.886 8.547 -15.809 1.00 90.56 242 TYR A CA 1
ATOM 1726 C C . TYR A 1 242 ? 15.203 9.377 -16.906 1.00 90.56 242 TYR A C 1
ATOM 1728 O O . TYR A 1 242 ? 14.381 10.246 -16.593 1.00 90.56 242 TYR A O 1
ATOM 1736 N N . PRO A 1 243 ? 15.523 9.160 -18.192 1.00 90.94 243 PRO A N 1
ATOM 1737 C CA . PRO A 1 243 ? 14.893 9.886 -19.287 1.00 90.94 243 PRO A CA 1
ATOM 1738 C C . PRO A 1 243 ? 13.471 9.385 -19.550 1.00 90.94 243 PRO A C 1
ATOM 1740 O O . PRO A 1 243 ? 13.213 8.181 -19.568 1.00 90.94 243 PRO A O 1
ATOM 1743 N N . VAL A 1 244 ? 12.552 10.299 -19.860 1.00 91.00 244 VAL A N 1
ATOM 1744 C CA . VAL A 1 244 ? 11.242 9.903 -20.392 1.00 91.00 244 VAL A CA 1
ATOM 1745 C C . VAL A 1 244 ? 11.335 9.487 -21.858 1.00 91.00 244 VAL A C 1
ATOM 1747 O O . VAL A 1 244 ? 12.062 10.089 -22.653 1.00 91.00 244 VAL A O 1
ATOM 1750 N N . TRP A 1 245 ? 10.522 8.500 -22.244 1.00 89.75 245 TRP A N 1
ATOM 1751 C CA . TRP A 1 245 ? 10.493 7.961 -23.608 1.00 89.75 245 TRP A CA 1
ATOM 1752 C C . TRP A 1 245 ? 10.322 9.044 -24.685 1.00 89.75 245 TRP A C 1
ATOM 1754 O O . TRP A 1 245 ? 11.025 9.039 -25.691 1.00 89.75 245 TRP A O 1
ATOM 1764 N N . ALA A 1 246 ? 9.442 10.022 -24.451 1.00 89.12 246 ALA A N 1
ATOM 1765 C CA . ALA A 1 246 ? 9.190 11.107 -25.399 1.00 89.12 246 ALA A CA 1
ATOM 1766 C C . ALA A 1 246 ? 10.448 11.942 -25.707 1.00 89.12 246 ALA A C 1
ATOM 1768 O O . ALA A 1 246 ? 10.671 12.323 -26.855 1.00 89.12 246 ALA A O 1
ATOM 1769 N N . ILE A 1 247 ? 11.294 12.190 -24.703 1.00 88.25 247 ILE A N 1
ATOM 1770 C CA . ILE A 1 247 ? 12.534 12.959 -24.859 1.00 88.25 247 ILE A CA 1
ATOM 1771 C C . ILE A 1 247 ? 13.599 12.133 -25.574 1.00 88.25 247 ILE A C 1
ATOM 1773 O O . ILE A 1 247 ? 14.270 12.662 -26.455 1.00 88.25 247 ILE A O 1
ATOM 1777 N N . LEU A 1 248 ? 13.703 10.837 -25.269 1.00 87.62 248 LEU A N 1
ATOM 1778 C CA . LEU A 1 248 ? 14.568 9.905 -26.000 1.00 87.62 248 LEU A CA 1
ATOM 1779 C C . LEU A 1 248 ? 14.222 9.869 -27.491 1.00 87.62 248 LEU A C 1
ATOM 1781 O O . LEU A 1 248 ? 15.111 9.999 -28.329 1.00 87.62 248 LEU A O 1
ATOM 1785 N N . VAL A 1 249 ? 12.934 9.761 -27.823 1.00 86.38 249 VAL A N 1
ATOM 1786 C CA . VAL A 1 249 ? 12.459 9.772 -29.215 1.00 86.38 249 VAL A CA 1
ATOM 1787 C C . VAL A 1 249 ? 12.716 11.128 -29.877 1.00 86.38 249 VAL A C 1
ATOM 1789 O O . VAL A 1 249 ? 13.193 11.175 -31.009 1.00 86.38 249 VAL A O 1
ATOM 1792 N N . SER A 1 250 ? 12.452 12.236 -29.179 1.00 86.69 250 SER A N 1
ATOM 1793 C CA . SER A 1 250 ? 12.721 13.583 -29.698 1.00 86.69 250 SER A CA 1
ATOM 1794 C C . SER A 1 250 ? 14.210 13.808 -29.970 1.00 86.69 250 SER A C 1
ATOM 1796 O O . SER A 1 250 ? 14.567 14.344 -31.018 1.00 86.69 250 SER A O 1
ATOM 1798 N N . TRP A 1 251 ? 15.084 13.392 -29.050 1.00 86.50 251 TRP A N 1
ATOM 1799 C CA . TRP A 1 251 ? 16.532 13.450 -29.234 1.00 86.50 251 TRP A CA 1
ATOM 1800 C C . TRP A 1 251 ? 16.971 12.564 -30.401 1.00 86.50 251 TRP A C 1
ATOM 1802 O O . TRP A 1 251 ? 17.675 13.043 -31.291 1.00 86.50 251 TRP A O 1
ATOM 1812 N N . ALA A 1 252 ? 16.504 11.313 -30.454 1.00 85.56 252 ALA A N 1
ATOM 1813 C CA . ALA A 1 252 ? 16.855 10.379 -31.517 1.00 85.56 252 ALA A CA 1
ATOM 1814 C C . ALA A 1 252 ? 16.474 10.932 -32.895 1.00 85.56 252 ALA A C 1
ATOM 1816 O O . ALA A 1 252 ? 17.303 10.910 -33.796 1.00 85.56 252 ALA A O 1
ATOM 1817 N N . ASN A 1 253 ? 15.286 11.524 -33.038 1.00 82.88 253 ASN A N 1
ATOM 1818 C CA . ASN A 1 253 ? 14.853 12.159 -34.286 1.00 82.88 253 ASN A CA 1
ATOM 1819 C C . ASN A 1 253 ? 15.626 13.447 -34.628 1.00 82.88 253 ASN A C 1
ATOM 1821 O O . ASN A 1 253 ? 15.639 13.858 -35.786 1.00 82.88 253 ASN A O 1
ATOM 1825 N N . SER A 1 254 ? 16.242 14.107 -33.640 1.00 80.94 254 SER A N 1
ATOM 1826 C CA . SER A 1 254 ? 17.083 15.292 -33.868 1.00 80.94 254 SER A CA 1
ATOM 1827 C C . SER A 1 254 ? 18.499 14.942 -34.333 1.00 80.94 254 SER A C 1
ATOM 1829 O O . SER A 1 254 ? 19.109 15.711 -35.072 1.00 80.94 254 SER A O 1
ATOM 1831 N N . VAL A 1 255 ? 19.018 13.784 -33.915 1.00 80.25 255 VAL A N 1
ATOM 1832 C CA . VAL A 1 255 ? 20.385 13.334 -34.222 1.00 80.25 255 VAL A CA 1
ATOM 1833 C C . VAL A 1 255 ? 20.407 12.383 -35.417 1.00 80.25 255 VAL A C 1
ATOM 1835 O O . VAL A 1 255 ? 21.325 12.431 -36.234 1.00 80.25 255 VAL A O 1
ATOM 1838 N N . TYR A 1 256 ? 19.393 11.529 -35.539 1.00 80.00 256 TYR A N 1
ATOM 1839 C CA . TYR A 1 256 ? 19.310 10.485 -36.549 1.00 80.00 256 TYR A CA 1
ATOM 1840 C C . TYR A 1 256 ? 18.137 10.723 -37.490 1.00 80.00 256 TYR A C 1
ATOM 1842 O O . TYR A 1 256 ? 17.028 11.055 -37.075 1.00 80.00 256 TYR A O 1
ATOM 1850 N N . GLN A 1 257 ? 18.372 10.481 -38.778 1.00 71.88 257 GLN A N 1
ATOM 1851 C CA . GLN A 1 257 ? 17.292 10.409 -39.752 1.00 71.88 257 GLN A CA 1
ATOM 1852 C C . GLN A 1 257 ? 16.686 8.999 -39.737 1.00 71.88 257 GLN A C 1
ATOM 1854 O O . GLN A 1 257 ? 17.434 8.018 -39.787 1.00 71.88 257 GLN A O 1
ATOM 1859 N N . PRO A 1 258 ? 15.349 8.868 -39.678 1.00 71.75 258 PRO A N 1
ATOM 1860 C CA . PRO A 1 258 ? 14.681 7.578 -39.804 1.00 71.75 258 PRO A CA 1
ATOM 1861 C C . PRO A 1 258 ? 15.076 6.873 -41.106 1.00 71.75 258 PRO A C 1
ATOM 1863 O O . PRO A 1 258 ? 15.190 7.515 -42.147 1.00 71.75 258 PRO A O 1
ATOM 1866 N N . ILE A 1 259 ? 15.216 5.544 -41.084 1.00 71.19 259 ILE A N 1
ATOM 1867 C CA . ILE A 1 259 ? 15.633 4.749 -42.258 1.00 71.19 259 ILE A CA 1
ATOM 1868 C C . ILE A 1 259 ? 14.697 4.904 -43.471 1.00 71.19 259 ILE A C 1
ATOM 1870 O O . ILE A 1 259 ? 15.093 4.685 -44.611 1.00 71.19 259 ILE A O 1
ATOM 1874 N N . ASN A 1 260 ? 13.443 5.282 -43.217 1.00 73.81 260 ASN A N 1
ATOM 1875 C CA . ASN A 1 260 ? 12.399 5.514 -44.211 1.00 73.81 260 ASN A CA 1
ATOM 1876 C C . ASN A 1 260 ? 12.187 7.003 -44.539 1.00 73.81 260 ASN A C 1
ATOM 1878 O O . ASN A 1 260 ? 11.339 7.324 -45.375 1.00 73.81 260 ASN A O 1
ATOM 1882 N N . ALA A 1 261 ? 12.913 7.916 -43.890 1.00 65.94 261 ALA A N 1
ATOM 1883 C CA . ALA A 1 261 ? 12.838 9.332 -44.203 1.00 65.94 261 ALA A CA 1
ATOM 1884 C C . ALA A 1 261 ? 13.601 9.615 -45.501 1.00 65.94 261 ALA A C 1
ATOM 1886 O O . ALA A 1 261 ? 14.712 9.132 -45.719 1.00 65.94 261 ALA A O 1
ATOM 1887 N N . LYS A 1 262 ? 13.009 10.436 -46.375 1.00 62.69 262 LYS A N 1
ATOM 1888 C CA . LYS A 1 262 ? 13.757 11.021 -47.489 1.00 62.69 262 LYS A CA 1
ATOM 1889 C C . LYS A 1 262 ? 14.849 11.909 -46.900 1.00 62.69 262 LYS A C 1
ATOM 1891 O O . LYS A 1 262 ? 14.541 12.769 -46.079 1.00 62.69 262 LYS A O 1
ATOM 1896 N N . LEU A 1 263 ? 16.086 11.713 -47.348 1.00 63.69 263 LEU A N 1
ATOM 1897 C CA . LEU A 1 263 ? 17.238 12.522 -46.966 1.00 63.69 263 LEU A CA 1
ATOM 1898 C C . LEU A 1 263 ? 16.961 13.997 -47.279 1.00 63.69 263 LEU A C 1
ATOM 1900 O O . LEU A 1 263 ? 17.033 14.415 -48.433 1.00 63.69 263 LEU A O 1
ATOM 1904 N N . SER A 1 264 ? 16.577 14.767 -46.263 1.00 57.19 264 SER A N 1
ATOM 1905 C CA . SER A 1 264 ? 16.167 16.167 -46.425 1.00 57.19 264 SER A CA 1
ATOM 1906 C C . SER A 1 264 ? 17.355 17.126 -46.384 1.00 57.19 264 SER A C 1
ATOM 1908 O O . SER A 1 264 ? 17.288 18.207 -46.963 1.00 57.19 264 SER A O 1
ATOM 1910 N N . ALA A 1 265 ? 18.457 16.714 -45.752 1.00 53.78 265 ALA A N 1
ATOM 1911 C CA . ALA A 1 265 ? 19.742 17.400 -45.776 1.00 53.78 265 ALA A CA 1
ATOM 1912 C C . ALA A 1 265 ? 20.874 16.433 -45.393 1.00 53.78 265 ALA A C 1
ATOM 1914 O O . ALA A 1 265 ? 20.746 15.669 -44.436 1.00 53.78 265 ALA A O 1
ATOM 1915 N N . ILE A 1 266 ? 22.000 16.502 -46.106 1.00 57.66 266 ILE A N 1
ATOM 1916 C CA . ILE A 1 266 ? 23.308 16.106 -45.571 1.00 57.66 266 ILE A CA 1
ATOM 1917 C C . ILE A 1 266 ? 23.905 17.381 -44.990 1.00 57.66 266 ILE A C 1
ATOM 1919 O O . ILE A 1 266 ? 23.988 18.391 -45.691 1.00 57.66 266 ILE A O 1
ATOM 1923 N N . ALA A 1 267 ? 24.268 17.365 -43.707 1.00 50.75 267 ALA A N 1
ATOM 1924 C CA . ALA A 1 267 ? 24.931 18.503 -43.083 1.00 50.75 267 ALA A CA 1
ATOM 1925 C C . ALA A 1 267 ? 26.145 18.902 -43.947 1.00 50.75 267 ALA A C 1
ATOM 1927 O O . ALA A 1 267 ? 27.015 18.072 -44.192 1.00 50.75 267 ALA A O 1
ATOM 1928 N N . ALA A 1 268 ? 26.147 20.152 -44.429 1.00 47.41 268 ALA A N 1
ATOM 1929 C CA . ALA A 1 268 ? 27.084 20.779 -45.380 1.00 47.41 268 ALA A CA 1
ATOM 1930 C C . ALA A 1 268 ? 26.722 20.783 -46.882 1.00 47.41 268 ALA A C 1
ATOM 1932 O O . ALA A 1 268 ? 27.398 21.477 -47.644 1.00 47.41 268 ALA A O 1
ATOM 1933 N N . LEU A 1 269 ? 25.641 20.137 -47.331 1.00 52.91 269 LEU A N 1
ATOM 1934 C CA . LEU A 1 269 ? 25.155 20.301 -48.707 1.00 52.91 269 LEU A CA 1
ATOM 1935 C C . LEU A 1 269 ? 24.037 21.349 -48.750 1.00 52.91 269 LEU A C 1
ATOM 1937 O O . LEU A 1 269 ? 22.851 21.029 -48.714 1.00 52.91 269 LEU A O 1
ATOM 1941 N N . ALA A 1 270 ? 24.410 22.629 -48.811 1.00 52.56 270 ALA A N 1
ATOM 1942 C CA . ALA A 1 270 ? 23.456 23.650 -49.228 1.00 52.56 270 ALA A CA 1
ATOM 1943 C C . ALA A 1 270 ? 22.916 23.254 -50.614 1.00 52.56 270 ALA A C 1
ATOM 1945 O O . ALA A 1 270 ? 23.706 22.966 -51.517 1.00 52.56 270 ALA A O 1
ATOM 1946 N N . ALA A 1 271 ? 21.589 23.231 -50.783 1.00 52.94 271 ALA A N 1
ATOM 1947 C CA . ALA A 1 271 ? 20.881 22.768 -51.987 1.00 52.94 271 ALA A CA 1
ATOM 1948 C C . ALA A 1 271 ? 21.194 23.565 -53.279 1.00 52.94 271 ALA A C 1
ATOM 1950 O O . ALA A 1 271 ? 20.546 23.384 -54.305 1.00 52.94 271 ALA A O 1
ATOM 1951 N N . THR A 1 272 ? 22.188 24.448 -53.238 1.00 52.81 272 THR A N 1
ATOM 1952 C CA . THR A 1 272 ? 22.497 25.450 -54.254 1.00 52.81 272 THR A CA 1
ATOM 1953 C C . THR A 1 272 ? 23.731 25.123 -55.097 1.00 52.81 272 THR A C 1
ATOM 1955 O O . THR A 1 272 ? 23.935 25.762 -56.121 1.00 52.81 272 THR A O 1
ATOM 1958 N N . ASN A 1 273 ? 24.565 24.147 -54.713 1.00 54.50 273 ASN A N 1
ATOM 1959 C CA . ASN A 1 273 ? 25.918 24.039 -55.283 1.00 54.50 273 ASN A CA 1
ATOM 1960 C C . ASN A 1 273 ? 26.091 23.033 -56.434 1.00 54.50 273 ASN A C 1
ATOM 1962 O O . ASN A 1 273 ? 27.219 22.812 -56.861 1.00 54.50 273 ASN A O 1
ATOM 1966 N N . GLY A 1 274 ? 25.026 22.419 -56.960 1.00 59.44 274 GLY A N 1
ATOM 1967 C CA . GLY A 1 274 ? 25.152 21.524 -58.121 1.00 59.44 274 GLY A CA 1
ATOM 1968 C C . GLY A 1 274 ? 26.056 20.306 -57.882 1.00 59.44 274 GLY A C 1
ATOM 1969 O O . GLY A 1 274 ? 26.572 19.735 -58.830 1.00 59.44 274 GLY A O 1
ATOM 1970 N N . TYR A 1 275 ? 26.278 19.893 -56.631 1.00 65.62 275 TYR A N 1
ATOM 1971 C CA . TYR A 1 275 ? 26.991 18.656 -56.305 1.00 65.62 275 TYR A CA 1
ATOM 1972 C C . TYR A 1 275 ? 25.979 17.549 -56.006 1.00 65.62 275 TYR A C 1
ATOM 1974 O O . TYR A 1 275 ? 25.047 17.761 -55.230 1.00 65.62 275 TYR A O 1
ATOM 1982 N N . ALA A 1 276 ? 26.183 16.361 -56.575 1.00 66.06 276 ALA A N 1
ATOM 1983 C CA . ALA A 1 276 ? 25.564 15.137 -56.081 1.00 66.06 276 ALA A CA 1
ATOM 1984 C C . ALA A 1 276 ? 26.541 14.401 -55.173 1.00 66.06 276 ALA A C 1
ATOM 1986 O O . ALA A 1 276 ? 27.748 14.389 -55.405 1.00 66.06 276 ALA A O 1
ATOM 1987 N N . ILE A 1 277 ? 26.006 13.755 -54.146 1.00 68.56 277 ILE A N 1
ATOM 1988 C CA . ILE A 1 277 ? 26.788 12.844 -53.323 1.00 68.56 277 ILE A CA 1
ATOM 1989 C C . ILE A 1 277 ? 26.723 11.470 -53.980 1.00 68.56 277 ILE A C 1
ATOM 1991 O O . ILE A 1 277 ? 25.648 10.883 -54.096 1.00 68.56 277 ILE A O 1
ATOM 1995 N N . VAL A 1 278 ? 27.873 10.987 -54.450 1.00 67.19 278 VAL A N 1
ATOM 1996 C CA . VAL A 1 278 ? 28.006 9.701 -55.143 1.00 67.19 278 VAL A CA 1
ATOM 1997 C C . VAL A 1 278 ? 28.830 8.768 -54.261 1.00 67.19 278 VAL A C 1
ATOM 1999 O O . VAL A 1 278 ? 29.877 9.152 -53.736 1.00 67.19 278 VAL A O 1
ATOM 2002 N N . GLY A 1 279 ? 28.346 7.542 -54.065 1.00 67.50 279 GLY A N 1
ATOM 2003 C CA . GLY A 1 279 ? 29.124 6.495 -53.408 1.00 67.50 279 GLY A CA 1
ATOM 2004 C C . GLY A 1 279 ? 30.160 5.931 -54.378 1.00 67.50 279 GLY A C 1
AT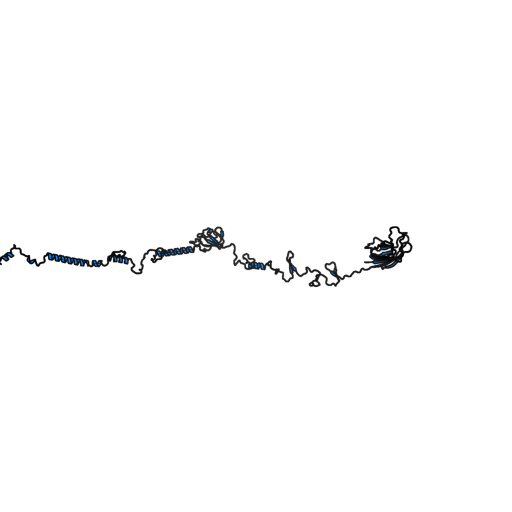OM 2005 O O . GLY A 1 279 ? 29.785 5.408 -55.423 1.00 67.50 279 GLY A O 1
ATOM 2006 N N . ASN A 1 280 ? 31.448 6.009 -54.036 1.00 61.00 280 ASN A N 1
ATOM 2007 C CA . ASN A 1 280 ? 32.546 5.455 -54.845 1.00 61.00 280 ASN A CA 1
ATOM 2008 C C . ASN A 1 280 ? 33.073 4.133 -54.251 1.00 61.00 280 ASN A C 1
ATOM 2010 O O . ASN A 1 280 ? 34.272 3.935 -54.079 1.00 61.00 280 ASN A O 1
ATOM 2014 N N . GLY A 1 281 ? 32.162 3.257 -53.818 1.00 56.84 281 GLY A N 1
ATOM 2015 C CA . GLY A 1 281 ? 32.481 1.928 -53.275 1.00 56.84 281 GLY A CA 1
ATOM 2016 C C . GLY A 1 281 ? 33.043 1.889 -51.846 1.00 56.84 281 GLY A C 1
ATOM 2017 O O . GLY A 1 281 ? 32.753 0.934 -51.134 1.00 56.84 281 GLY A O 1
ATOM 2018 N N . SER A 1 282 ? 33.766 2.921 -51.395 1.00 57.69 282 SER A N 1
ATOM 2019 C CA . SER A 1 282 ? 34.369 2.968 -50.043 1.00 57.69 282 SER A CA 1
ATOM 2020 C C . SER A 1 282 ? 34.012 4.218 -49.233 1.00 57.69 282 SER A C 1
ATOM 2022 O O . SER A 1 282 ? 34.048 4.190 -48.006 1.00 57.69 282 SER A O 1
ATOM 2024 N N . THR A 1 283 ? 33.663 5.321 -49.897 1.00 57.56 283 THR A N 1
ATOM 2025 C CA . THR A 1 283 ? 33.269 6.591 -49.269 1.00 57.56 283 THR A CA 1
ATOM 2026 C C . THR A 1 283 ? 32.189 7.288 -50.095 1.00 57.56 283 THR A C 1
ATOM 2028 O O . THR A 1 283 ? 31.951 6.953 -51.260 1.00 57.56 283 THR A O 1
ATOM 2031 N N . PHE A 1 284 ? 31.535 8.276 -49.487 1.00 70.69 284 PHE A N 1
ATOM 2032 C CA . PHE A 1 284 ? 30.682 9.230 -50.186 1.00 70.69 284 PHE A CA 1
ATOM 2033 C C . PHE A 1 284 ? 31.509 10.462 -50.544 1.00 70.69 284 PHE A C 1
ATOM 2035 O O . PHE A 1 284 ? 32.125 11.069 -49.667 1.00 70.69 284 PHE A O 1
ATOM 2042 N N . VAL A 1 285 ? 31.530 10.830 -51.823 1.00 68.31 285 VAL A N 1
ATOM 2043 C CA . VAL A 1 285 ? 32.228 12.027 -52.307 1.00 68.31 285 VAL A CA 1
ATOM 2044 C C . VAL A 1 285 ? 31.229 13.019 -52.889 1.00 68.31 285 VAL A C 1
ATOM 2046 O O . VAL A 1 285 ? 30.225 12.628 -53.487 1.00 68.31 285 VAL A O 1
ATOM 2049 N N . LEU A 1 286 ? 31.501 14.315 -52.715 1.00 67.19 286 LEU A N 1
ATOM 2050 C CA . LEU A 1 286 ? 30.783 15.364 -53.433 1.00 67.19 286 LEU A CA 1
ATOM 2051 C C . LEU A 1 286 ? 31.300 15.391 -54.870 1.00 67.19 286 LEU A C 1
ATOM 2053 O O . LEU A 1 286 ? 32.431 15.803 -55.123 1.00 67.19 286 LEU A O 1
ATOM 2057 N N . GLN A 1 287 ? 30.467 14.973 -55.813 1.00 69.62 287 GLN A N 1
ATOM 2058 C CA . GLN A 1 287 ? 30.756 15.068 -57.233 1.00 69.62 287 GLN A CA 1
ATOM 2059 C C . GLN A 1 287 ? 30.015 16.261 -57.827 1.00 69.62 287 GLN A C 1
ATOM 2061 O O . GLN A 1 287 ? 28.788 16.334 -57.775 1.00 69.62 287 GLN A O 1
ATOM 2066 N N . LEU A 1 288 ? 30.771 17.203 -58.391 1.00 70.12 288 LEU A N 1
ATOM 2067 C CA . LEU A 1 288 ? 30.218 18.371 -59.068 1.00 70.12 288 LEU A CA 1
ATOM 2068 C C . LEU A 1 288 ? 29.461 17.917 -60.321 1.00 70.12 288 LEU A C 1
ATOM 2070 O O . LEU A 1 288 ? 30.074 17.505 -61.308 1.00 70.12 288 LEU A O 1
ATOM 2074 N N . LEU A 1 289 ? 28.134 18.002 -60.302 1.00 65.19 289 LEU A N 1
ATOM 2075 C CA . LEU A 1 289 ? 27.303 17.874 -61.492 1.00 65.19 289 LEU A CA 1
ATOM 2076 C C . LEU A 1 289 ? 27.394 19.198 -62.257 1.00 65.19 289 LEU A C 1
ATOM 2078 O O . LEU A 1 289 ? 26.575 20.094 -62.083 1.00 65.19 289 LEU A O 1
ATOM 2082 N N . GLY A 1 290 ? 28.434 19.350 -63.078 1.00 58.66 290 GLY A N 1
ATOM 2083 C CA . GLY A 1 290 ? 28.533 20.522 -63.953 1.00 58.66 290 GLY A CA 1
ATOM 2084 C C . GLY A 1 290 ? 29.909 20.854 -64.518 1.00 58.66 290 GLY A C 1
ATOM 2085 O O . GLY A 1 290 ? 29.969 21.450 -65.589 1.00 58.66 290 GLY A O 1
ATOM 2086 N N . ASN A 1 291 ? 31.016 20.427 -63.899 1.00 48.69 291 ASN A N 1
ATOM 2087 C CA . ASN A 1 291 ? 32.349 20.789 -64.397 1.00 48.69 291 ASN A CA 1
ATOM 2088 C C . ASN A 1 291 ? 33.176 19.580 -64.860 1.00 48.69 291 ASN A C 1
ATOM 2090 O O . ASN A 1 291 ? 33.700 18.798 -64.075 1.00 48.69 291 ASN A O 1
ATOM 2094 N N . ALA A 1 292 ? 33.349 19.527 -66.182 1.00 51.97 292 ALA A N 1
ATOM 2095 C CA . ALA A 1 292 ? 34.589 19.179 -66.884 1.00 51.97 292 ALA A CA 1
ATOM 2096 C C . ALA A 1 292 ? 35.168 17.749 -66.826 1.00 51.97 292 ALA A C 1
ATOM 2098 O O . ALA A 1 292 ? 36.195 17.529 -67.458 1.00 51.97 292 ALA A O 1
ATOM 2099 N N . ALA A 1 293 ? 34.535 16.754 -66.202 1.00 47.91 293 ALA A N 1
ATOM 2100 C CA . ALA A 1 293 ? 35.090 15.386 -66.179 1.00 47.91 293 ALA A CA 1
ATOM 2101 C C . ALA A 1 293 ? 34.580 14.432 -67.288 1.00 47.91 293 ALA A C 1
ATOM 2103 O O . ALA A 1 293 ? 34.773 13.225 -67.197 1.00 47.91 293 ALA A O 1
ATOM 2104 N N . GLY A 1 294 ? 33.939 14.934 -68.349 1.00 53.44 294 GLY A N 1
ATOM 2105 C CA . GLY A 1 294 ? 33.416 14.051 -69.402 1.00 53.44 294 GLY A CA 1
ATOM 2106 C C . GLY A 1 294 ? 32.801 14.747 -70.611 1.00 53.44 294 GLY A C 1
ATOM 2107 O O . GLY A 1 294 ? 31.774 14.298 -71.116 1.00 53.44 294 GLY A O 1
ATOM 2108 N N . LYS A 1 295 ? 33.377 15.863 -71.081 1.00 53.72 295 LYS A N 1
ATOM 2109 C CA . LYS A 1 295 ? 32.909 16.469 -72.336 1.00 53.72 295 LYS A CA 1
ATOM 2110 C C . LYS A 1 295 ? 33.350 15.577 -73.502 1.00 53.72 295 LYS A C 1
ATOM 2112 O O . LYS A 1 295 ? 34.521 15.550 -73.860 1.00 53.72 295 LYS A O 1
ATOM 2117 N N . SER A 1 296 ? 32.409 14.821 -74.064 1.00 51.12 296 SER A N 1
ATOM 2118 C CA . SER A 1 296 ? 32.636 14.035 -75.280 1.00 51.12 296 SER A CA 1
ATOM 2119 C C . SER A 1 296 ? 33.003 14.975 -76.432 1.00 51.12 296 SER A C 1
ATOM 2121 O O . SER A 1 296 ? 32.260 15.913 -76.729 1.00 51.12 296 SER A O 1
ATOM 2123 N N . VAL A 1 297 ? 34.147 14.740 -77.079 1.00 54.66 297 VAL A N 1
ATOM 2124 C CA . VAL A 1 297 ? 34.568 15.489 -78.271 1.00 54.66 297 VAL A CA 1
ATOM 2125 C C . VAL A 1 297 ? 33.543 15.246 -79.383 1.00 54.66 297 VAL A C 1
ATOM 2127 O O . VAL A 1 297 ? 33.298 14.104 -79.761 1.00 54.66 297 VAL A O 1
ATOM 2130 N N . GLY A 1 298 ? 32.931 16.313 -79.905 1.00 53.88 298 GLY A N 1
ATOM 2131 C CA . GLY A 1 298 ? 32.101 16.248 -81.116 1.00 53.88 298 GLY A CA 1
ATOM 2132 C C . GLY A 1 298 ? 30.586 16.094 -80.933 1.00 53.88 298 GLY A C 1
ATOM 2133 O O . GLY A 1 298 ? 29.883 15.986 -81.934 1.00 53.88 298 GLY A O 1
ATOM 2134 N N . ALA A 1 299 ? 30.036 16.143 -79.715 1.00 46.31 299 ALA A N 1
ATOM 2135 C CA . ALA A 1 299 ? 28.578 16.156 -79.560 1.00 46.31 299 ALA A CA 1
ATOM 2136 C C . ALA A 1 299 ? 27.987 17.479 -80.089 1.00 46.31 299 ALA A C 1
ATOM 2138 O O . ALA A 1 299 ? 28.285 18.560 -79.572 1.00 46.31 299 ALA A O 1
ATOM 2139 N N . THR A 1 300 ? 27.125 17.427 -81.107 1.00 47.62 300 THR A N 1
ATOM 2140 C CA . THR A 1 300 ? 26.293 18.556 -81.558 1.00 47.62 300 THR A CA 1
ATOM 2141 C C . THR A 1 300 ? 25.209 18.863 -80.517 1.00 47.62 300 THR A C 1
ATOM 2143 O O . THR A 1 300 ? 24.030 18.644 -80.759 1.00 47.62 300 THR A O 1
ATOM 2146 N N . SER A 1 301 ? 25.596 19.315 -79.322 1.00 46.66 301 SER A N 1
ATOM 2147 C CA . SER A 1 301 ? 24.671 19.871 -78.327 1.00 46.66 301 SER A CA 1
ATOM 2148 C C . SER A 1 301 ? 24.661 21.394 -78.453 1.00 46.66 301 SER A C 1
ATOM 2150 O O . SER A 1 301 ? 25.705 22.009 -78.690 1.00 46.66 301 SER A O 1
ATOM 2152 N N . ALA A 1 302 ? 23.483 22.001 -78.323 1.00 50.62 302 ALA A N 1
ATOM 2153 C CA . ALA A 1 302 ? 23.287 23.451 -78.323 1.00 50.62 302 ALA A CA 1
ATOM 2154 C C . ALA A 1 302 ? 23.862 24.136 -77.062 1.00 50.62 302 ALA A C 1
ATOM 2156 O O . ALA A 1 302 ? 23.849 25.359 -76.968 1.00 50.62 302 ALA A O 1
ATOM 2157 N N . ASP A 1 303 ? 24.414 23.358 -76.126 1.00 48.62 303 ASP A N 1
ATOM 2158 C CA . ASP A 1 303 ? 24.746 23.789 -74.762 1.00 48.62 303 ASP A CA 1
ATOM 2159 C C . ASP A 1 303 ? 26.244 24.057 -74.559 1.00 48.62 303 ASP A C 1
ATOM 2161 O O . ASP A 1 303 ? 26.682 24.399 -73.462 1.00 48.62 303 ASP A O 1
ATOM 2165 N N . VAL A 1 304 ? 27.057 23.901 -75.610 1.00 52.50 304 VAL A N 1
ATOM 2166 C CA . VAL A 1 304 ? 28.503 24.158 -75.554 1.00 52.50 304 VAL A CA 1
ATOM 2167 C C . VAL A 1 304 ? 28.866 25.258 -76.543 1.00 52.50 304 VAL A C 1
ATOM 2169 O O . VAL A 1 304 ? 28.815 25.043 -77.762 1.00 52.50 304 VAL A O 1
ATOM 2172 N N . ALA A 1 305 ? 29.253 26.422 -76.004 1.00 54.06 305 ALA A N 1
ATOM 2173 C CA . ALA A 1 305 ? 29.785 27.554 -76.760 1.00 54.06 305 ALA A CA 1
ATOM 2174 C C . ALA A 1 305 ? 30.926 27.099 -77.690 1.00 54.06 305 ALA A C 1
ATOM 2176 O O . ALA A 1 305 ? 31.701 26.203 -77.348 1.00 54.06 305 ALA A O 1
ATOM 2177 N N . SER A 1 306 ? 31.022 27.688 -78.886 1.00 52.78 306 SER A N 1
ATOM 2178 C CA . SER A 1 306 ? 31.838 27.154 -79.992 1.00 52.78 306 SER A CA 1
ATOM 2179 C C . SER A 1 306 ? 33.347 27.042 -79.708 1.00 52.78 306 SER A C 1
ATOM 2181 O O . SER A 1 306 ? 34.025 26.320 -80.432 1.00 52.78 306 SER A O 1
ATOM 2183 N N . GLY A 1 307 ? 33.869 27.676 -78.652 1.00 52.12 307 GLY A N 1
ATOM 2184 C CA . GLY A 1 307 ? 35.277 27.584 -78.238 1.00 52.12 307 GLY A CA 1
ATOM 2185 C C . GLY A 1 307 ? 35.639 26.401 -77.327 1.00 52.12 307 GLY A C 1
ATOM 2186 O O . GLY A 1 307 ? 36.812 26.063 -77.221 1.00 52.12 307 GLY A O 1
ATOM 2187 N N . ASP A 1 308 ? 34.661 25.723 -76.716 1.00 52.75 308 ASP A N 1
ATOM 2188 C CA . ASP A 1 308 ? 34.903 24.784 -75.601 1.00 52.75 308 ASP A CA 1
ATOM 2189 C C . ASP A 1 308 ? 34.864 23.297 -75.997 1.00 52.75 308 ASP A C 1
ATOM 2191 O O . ASP A 1 308 ? 34.770 22.406 -75.148 1.00 52.75 308 ASP A O 1
ATOM 2195 N N . ARG A 1 309 ? 34.906 23.000 -77.300 1.00 59.38 309 ARG A N 1
ATOM 2196 C CA . ARG A 1 309 ? 34.767 21.629 -77.833 1.00 59.38 309 ARG A CA 1
ATOM 2197 C C . ARG A 1 309 ? 36.098 20.889 -78.007 1.00 59.38 309 ARG A C 1
ATOM 2199 O O . ARG A 1 309 ? 36.098 19.775 -78.522 1.00 59.38 309 ARG A O 1
ATOM 2206 N N . GLY A 1 310 ? 37.215 21.498 -77.605 1.00 67.38 310 GLY A N 1
ATOM 2207 C CA . GLY A 1 310 ? 38.553 20.904 -77.715 1.00 67.38 310 GLY A CA 1
ATOM 2208 C C . GLY A 1 310 ? 39.111 20.824 -79.143 1.00 67.38 310 GLY A C 1
ATOM 2209 O O . GLY A 1 310 ? 40.112 20.150 -79.359 1.00 67.38 310 GLY A O 1
ATOM 2210 N N . LEU A 1 311 ? 38.485 21.498 -80.116 1.00 72.38 311 LEU A N 1
ATOM 2211 C CA . LEU A 1 311 ? 38.990 21.671 -81.483 1.00 72.38 311 LEU A CA 1
ATOM 2212 C C . LEU A 1 311 ? 39.438 23.130 -81.689 1.00 72.38 311 LEU A C 1
ATOM 2214 O O . LEU A 1 311 ? 38.811 24.021 -81.112 1.00 72.38 311 LEU A O 1
ATOM 2218 N N . PRO A 1 312 ? 40.467 23.410 -82.514 1.00 75.25 312 PRO A N 1
ATOM 2219 C CA . PRO A 1 312 ? 40.848 24.782 -82.848 1.00 75.25 312 PRO A CA 1
ATOM 2220 C C . PRO A 1 312 ? 39.680 25.536 -83.495 1.00 75.25 312 PRO A C 1
ATOM 2222 O O . PRO A 1 312 ? 39.016 25.007 -84.391 1.00 75.25 312 PRO A O 1
ATOM 2225 N N . SER A 1 313 ? 39.440 26.780 -83.078 1.00 73.69 313 SER A N 1
ATOM 2226 C CA . SER A 1 313 ? 38.439 27.641 -83.713 1.00 73.69 313 SER A CA 1
ATOM 2227 C C . SER A 1 313 ? 38.824 27.970 -85.167 1.00 73.69 313 SER A C 1
ATOM 2229 O O . SER A 1 313 ? 40.003 28.042 -85.514 1.00 73.69 313 SER A O 1
ATOM 2231 N N . GLY A 1 314 ? 37.824 28.153 -86.036 1.00 77.69 314 GLY A N 1
ATOM 2232 C CA . GLY A 1 314 ? 38.010 28.446 -87.463 1.00 77.69 314 GLY A CA 1
ATOM 2233 C C . GLY A 1 314 ? 37.740 27.250 -88.380 1.00 77.69 314 GLY A C 1
ATOM 2234 O O . GLY A 1 314 ? 36.927 26.388 -88.053 1.00 77.69 314 GLY A O 1
ATOM 2235 N N . GLY A 1 315 ? 38.414 27.234 -89.534 1.00 77.50 315 GLY A N 1
ATOM 2236 C CA . GLY A 1 315 ? 38.232 26.239 -90.592 1.00 77.50 315 GLY A CA 1
ATOM 2237 C C . GLY A 1 315 ? 37.119 26.601 -91.583 1.00 77.50 315 GLY A C 1
ATOM 2238 O O . GLY A 1 315 ? 36.116 27.217 -91.224 1.00 77.50 315 GLY A O 1
ATOM 2239 N N . THR A 1 316 ? 37.291 26.226 -92.848 1.00 82.31 316 THR A N 1
ATOM 2240 C CA . THR A 1 316 ? 36.251 26.293 -93.886 1.00 82.31 316 THR A CA 1
ATOM 2241 C C . THR A 1 316 ? 35.883 24.898 -94.383 1.00 82.31 316 THR A C 1
ATOM 2243 O O . THR A 1 316 ? 36.634 23.933 -94.217 1.00 82.31 316 THR A O 1
ATOM 2246 N N . THR A 1 317 ? 34.701 24.772 -94.991 1.00 79.12 317 THR A N 1
ATOM 2247 C CA . THR A 1 317 ? 34.235 23.517 -95.593 1.00 79.12 317 THR A CA 1
ATOM 2248 C C . THR A 1 317 ? 35.295 22.935 -96.531 1.00 79.12 317 THR A C 1
ATOM 2250 O O . THR A 1 317 ? 35.768 23.619 -97.436 1.00 79.12 317 THR A O 1
ATOM 2253 N N . GLY A 1 318 ? 35.648 21.664 -96.326 1.00 77.69 318 GLY A N 1
ATOM 2254 C CA . GLY A 1 318 ? 36.650 20.951 -97.127 1.00 77.69 318 GLY A CA 1
ATOM 2255 C C . GLY A 1 318 ? 38.070 20.965 -96.550 1.00 77.69 318 GLY A C 1
ATOM 2256 O O . GLY A 1 318 ? 38.942 20.291 -97.097 1.00 77.69 318 GLY A O 1
ATOM 2257 N N . GLN A 1 319 ? 38.314 21.676 -95.446 1.00 88.50 319 GLN A N 1
ATOM 2258 C CA . GLN A 1 319 ? 39.575 21.585 -94.708 1.00 88.50 319 GLN A CA 1
ATOM 2259 C C . GLN A 1 319 ? 39.584 20.403 -93.731 1.00 88.50 319 GLN A C 1
ATOM 2261 O O . GLN A 1 319 ? 38.541 19.951 -93.255 1.00 88.50 319 GLN A O 1
ATOM 2266 N N . VAL A 1 320 ? 40.783 19.921 -93.409 1.00 85.88 320 VAL A N 1
ATOM 2267 C CA . VAL A 1 320 ? 41.017 18.836 -92.445 1.00 85.88 320 VAL A CA 1
ATOM 2268 C C . VAL A 1 320 ? 41.884 19.324 -91.290 1.00 85.88 320 VAL A C 1
ATOM 2270 O O . VAL A 1 320 ? 42.680 20.251 -91.448 1.00 85.88 320 VAL A O 1
ATOM 2273 N N . LEU A 1 321 ? 41.760 18.688 -90.125 1.00 86.88 321 LEU A N 1
ATOM 2274 C CA . LEU A 1 321 ? 42.694 18.901 -89.023 1.00 86.88 321 LEU A CA 1
ATOM 2275 C C . LEU A 1 321 ? 43.984 18.132 -89.299 1.00 86.88 321 LEU A C 1
ATOM 2277 O O . LEU A 1 321 ? 43.979 16.917 -89.483 1.00 86.88 321 LEU A O 1
ATOM 2281 N N . SER A 1 322 ? 45.093 18.856 -89.304 1.00 84.50 322 SER A N 1
ATOM 2282 C CA . SER A 1 322 ? 46.441 18.315 -89.444 1.00 84.50 322 SER A CA 1
ATOM 2283 C C . SER A 1 322 ? 47.218 18.552 -88.156 1.00 84.50 322 SER A C 1
ATOM 2285 O O . SER A 1 322 ? 47.037 19.577 -87.500 1.00 84.50 322 SER A O 1
ATOM 2287 N N . LYS A 1 323 ? 48.079 17.607 -87.766 1.00 86.00 323 LYS A N 1
ATOM 2288 C CA . LYS A 1 323 ? 49.026 17.829 -86.666 1.00 86.00 323 LYS A CA 1
ATOM 2289 C C . LYS A 1 323 ? 49.963 18.974 -87.050 1.00 86.00 323 LYS A C 1
ATOM 2291 O O . LYS A 1 323 ? 50.531 18.956 -88.139 1.00 86.00 323 LYS A O 1
ATOM 2296 N N . ILE A 1 324 ? 50.144 19.937 -86.148 1.00 84.81 324 ILE A N 1
ATOM 2297 C CA . ILE A 1 324 ? 51.164 20.983 -86.320 1.00 84.81 324 ILE A CA 1
ATOM 2298 C C . ILE A 1 324 ? 52.549 20.382 -86.062 1.00 84.81 324 ILE A C 1
ATOM 2300 O O . ILE A 1 324 ? 53.506 20.666 -86.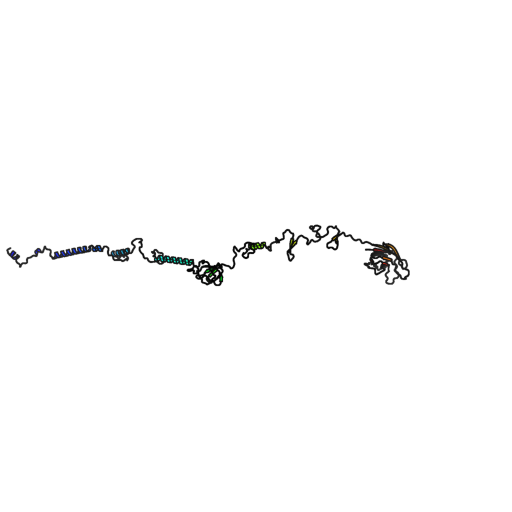774 1.00 84.81 324 ILE A O 1
ATOM 2304 N N . ASN A 1 325 ? 52.651 19.542 -85.031 1.00 82.94 325 ASN A N 1
ATOM 2305 C CA . ASN A 1 325 ? 53.874 18.865 -84.620 1.00 82.94 325 ASN A CA 1
ATOM 2306 C C . ASN A 1 325 ? 53.543 17.579 -83.836 1.00 82.94 325 ASN A C 1
ATOM 2308 O O . ASN A 1 325 ? 52.399 17.119 -83.814 1.00 82.94 325 ASN A O 1
ATOM 2312 N N . SER A 1 326 ? 54.552 16.979 -83.205 1.00 86.06 326 SER A N 1
ATOM 2313 C CA . SER A 1 326 ? 54.408 15.760 -82.405 1.00 86.06 326 SER A CA 1
ATOM 2314 C C . SER A 1 326 ? 53.784 15.980 -81.022 1.00 86.06 326 SER A C 1
ATOM 2316 O O . SER A 1 326 ? 53.581 14.998 -80.316 1.00 86.06 326 SER A O 1
ATOM 2318 N N . THR A 1 327 ? 53.482 17.218 -80.616 1.00 80.75 327 THR A N 1
ATOM 2319 C CA . THR A 1 327 ? 52.821 17.493 -79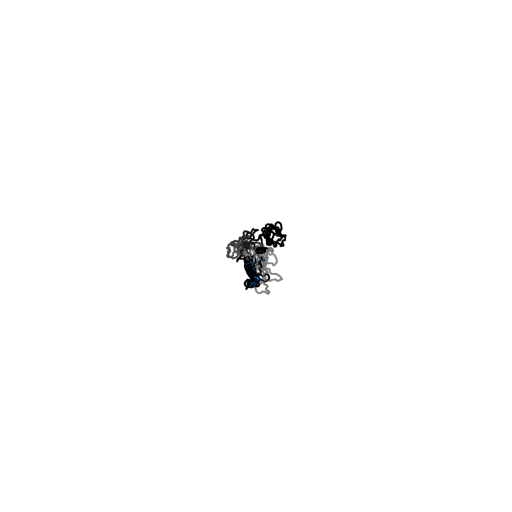.334 1.00 80.75 327 THR A CA 1
ATOM 2320 C C . THR A 1 327 ? 51.381 16.982 -79.364 1.00 80.75 327 THR A C 1
ATOM 2322 O O . THR A 1 327 ? 50.650 17.176 -80.342 1.00 80.75 327 THR A O 1
ATOM 2325 N N . ASP A 1 328 ? 50.961 16.327 -78.283 1.00 75.06 328 ASP A N 1
ATOM 2326 C CA . ASP A 1 328 ? 49.604 15.804 -78.162 1.00 75.06 328 ASP A CA 1
ATOM 2327 C C . ASP A 1 328 ? 48.560 16.916 -78.279 1.00 75.06 328 ASP A C 1
ATOM 2329 O O . ASP A 1 328 ? 48.725 18.018 -77.760 1.00 75.06 328 ASP A O 1
ATOM 2333 N N . TYR A 1 329 ? 47.484 16.611 -79.009 1.00 74.38 329 TYR A N 1
ATOM 2334 C CA . TYR A 1 329 ? 46.352 17.508 -79.269 1.00 74.38 329 TYR A CA 1
ATOM 2335 C C . TYR A 1 329 ? 46.688 18.831 -79.994 1.00 74.38 329 TYR A C 1
ATOM 2337 O O . TYR A 1 329 ? 45.809 19.675 -80.151 1.00 74.38 329 TYR A O 1
ATOM 2345 N N . ASN A 1 330 ? 47.913 19.002 -80.512 1.00 80.38 330 ASN A N 1
ATOM 2346 C CA . ASN A 1 330 ? 48.317 20.208 -81.239 1.00 80.38 330 ASN A CA 1
ATOM 2347 C C . ASN A 1 330 ? 48.028 20.102 -82.750 1.00 80.38 330 ASN A C 1
ATOM 2349 O O . ASN A 1 330 ? 48.821 19.552 -83.526 1.00 80.38 330 ASN A O 1
ATOM 2353 N N . VAL A 1 331 ? 46.867 20.604 -83.170 1.00 86.25 331 VAL A N 1
ATOM 2354 C CA . VAL A 1 331 ? 46.345 20.490 -84.542 1.00 86.25 331 VAL A CA 1
ATOM 2355 C C . VAL A 1 331 ? 45.936 21.849 -85.122 1.00 86.25 331 VAL A C 1
ATOM 2357 O O . VAL A 1 331 ? 45.592 22.764 -84.381 1.00 86.25 331 VAL A O 1
ATOM 2360 N N . GLN A 1 332 ? 45.947 21.975 -86.452 1.00 86.75 332 GLN A N 1
ATOM 2361 C CA . GLN A 1 332 ? 45.466 23.147 -87.199 1.00 86.75 332 GLN A CA 1
ATOM 2362 C C . GLN A 1 332 ? 44.614 22.744 -88.406 1.00 86.75 332 GLN A C 1
ATOM 2364 O O . GLN A 1 332 ? 44.778 21.649 -88.952 1.00 86.75 332 GLN A O 1
ATOM 2369 N N . TRP A 1 333 ? 43.758 23.655 -88.871 1.00 90.19 333 TRP A N 1
ATOM 2370 C CA . TRP A 1 333 ? 43.020 23.509 -90.127 1.00 90.19 333 TRP A CA 1
ATOM 2371 C C . TRP A 1 333 ? 43.952 23.638 -91.339 1.00 90.19 333 TRP A C 1
ATOM 2373 O O . TRP A 1 333 ? 44.741 24.577 -91.419 1.00 90.19 333 TRP A O 1
ATOM 2383 N N . SER A 1 334 ? 43.859 22.704 -92.287 1.00 85.19 334 SER A N 1
ATOM 2384 C CA . SER A 1 334 ? 44.667 22.684 -93.512 1.00 85.19 334 SER A CA 1
ATOM 2385 C C . SER A 1 334 ? 43.833 22.304 -94.738 1.00 85.19 334 SER A C 1
ATOM 2387 O O . SER A 1 334 ? 42.921 21.477 -94.654 1.00 85.19 334 SER A O 1
ATOM 2389 N N . THR A 1 335 ? 44.146 22.911 -95.886 1.00 83.94 335 THR A N 1
ATOM 2390 C CA . THR A 1 335 ? 43.533 22.593 -97.184 1.00 83.94 335 THR A CA 1
ATOM 2391 C C . THR A 1 335 ? 44.321 21.477 -97.865 1.00 83.94 335 THR A C 1
ATOM 2393 O O . THR A 1 335 ? 45.540 21.567 -98.001 1.00 83.94 335 THR A O 1
ATOM 2396 N N . VAL A 1 336 ? 43.636 20.437 -98.339 1.00 74.56 336 VAL A N 1
ATOM 2397 C CA . VAL A 1 336 ? 44.273 19.320 -99.051 1.00 74.56 336 VAL A CA 1
ATOM 2398 C C . VAL A 1 336 ? 44.349 19.652 -100.548 1.00 74.56 336 VAL A C 1
ATOM 2400 O O . VAL A 1 336 ? 43.315 19.864 -101.176 1.00 74.56 336 VAL A O 1
ATOM 2403 N N . SER A 1 337 ? 45.553 19.711 -101.130 1.00 65.81 337 SER A N 1
ATOM 2404 C CA . SER A 1 337 ? 45.758 19.879 -102.582 1.00 65.81 337 SER A CA 1
ATOM 2405 C C . SER A 1 337 ? 46.051 18.521 -103.230 1.00 65.81 337 SER A C 1
ATOM 2407 O O . SER A 1 337 ? 46.940 17.802 -102.774 1.00 65.81 337 SER A O 1
ATOM 2409 N N . ALA A 1 338 ? 45.296 18.144 -104.267 1.00 53.47 338 ALA A N 1
ATOM 2410 C CA . ALA A 1 338 ? 45.472 16.876 -104.976 1.00 53.47 338 ALA A CA 1
ATOM 2411 C C . ALA A 1 338 ? 46.796 16.869 -105.772 1.00 53.47 338 ALA A C 1
ATOM 2413 O O . ALA A 1 338 ? 47.037 17.742 -106.605 1.00 53.47 338 ALA A O 1
ATOM 2414 N N . GLY A 1 339 ? 47.667 15.890 -105.507 1.00 46.88 339 GLY A N 1
ATOM 2415 C CA . GLY A 1 339 ? 48.995 15.782 -106.119 1.00 46.88 339 GLY A CA 1
ATOM 2416 C C . GLY A 1 339 ? 48.953 15.531 -107.630 1.00 46.88 339 GLY A C 1
ATOM 2417 O O . GLY A 1 339 ? 48.324 14.582 -108.089 1.00 46.88 339 GLY A O 1
ATOM 2418 N N . SER A 1 340 ? 49.660 16.363 -108.398 1.00 46.41 340 SER A N 1
ATOM 2419 C CA . SER A 1 340 ? 49.944 16.145 -109.823 1.00 46.41 340 SER A CA 1
ATOM 2420 C C . SER A 1 340 ? 51.365 15.595 -109.981 1.00 46.41 340 SER A C 1
ATOM 2422 O O . SER A 1 340 ? 52.324 16.243 -109.563 1.00 46.41 340 SER A O 1
ATOM 2424 N N . SER A 1 341 ? 51.517 14.405 -110.565 1.00 48.34 341 SER A N 1
ATOM 2425 C CA . SER A 1 341 ? 52.823 13.819 -110.898 1.00 48.34 341 SER A CA 1
ATOM 2426 C C . SER A 1 341 ? 53.524 14.636 -111.993 1.00 48.34 341 SER A C 1
ATOM 2428 O O . SER A 1 341 ? 52.938 14.918 -113.035 1.00 48.34 341 SER A O 1
ATOM 2430 N N . ILE A 1 342 ? 54.784 15.016 -111.768 1.00 55.12 342 ILE A N 1
ATOM 2431 C CA . ILE A 1 342 ? 55.588 15.845 -112.681 1.00 55.12 342 ILE A CA 1
ATOM 2432 C C . ILE A 1 342 ? 56.344 14.919 -113.652 1.00 55.12 342 ILE A C 1
ATOM 2434 O O . ILE A 1 342 ? 57.137 14.088 -113.212 1.00 55.12 342 ILE A O 1
ATOM 2438 N N . ILE A 1 343 ? 56.116 15.051 -114.964 1.00 53.25 343 ILE A N 1
ATOM 2439 C CA . ILE A 1 343 ? 56.904 14.364 -116.007 1.00 53.25 343 ILE A CA 1
ATOM 2440 C C . ILE A 1 343 ? 58.251 15.089 -116.143 1.00 53.25 343 ILE A C 1
ATOM 2442 O O . ILE A 1 343 ? 58.282 16.272 -116.479 1.00 53.25 343 ILE A O 1
ATOM 2446 N N . LEU A 1 344 ? 59.367 14.397 -115.896 1.00 57.44 344 LEU A N 1
ATOM 2447 C CA . LEU A 1 344 ? 60.718 14.994 -115.876 1.00 57.44 344 LEU A CA 1
ATOM 2448 C C . LEU A 1 344 ? 61.463 14.871 -117.210 1.00 57.44 344 LEU A C 1
ATOM 2450 O O . LEU A 1 344 ? 62.550 15.420 -117.376 1.00 57.44 344 LEU A O 1
ATOM 2454 N N . GLY A 1 345 ? 60.905 14.133 -118.165 1.00 61.94 345 GLY A N 1
ATOM 2455 C CA . GLY A 1 345 ? 61.486 13.954 -119.488 1.00 61.94 345 GLY A CA 1
ATOM 2456 C C . GLY A 1 345 ? 60.689 12.968 -120.330 1.00 61.94 345 GLY A C 1
ATOM 2457 O O . GLY A 1 345 ? 60.099 12.040 -119.777 1.00 61.94 345 GLY A O 1
ATOM 2458 N N . TYR A 1 346 ? 60.670 13.181 -121.645 1.00 64.94 346 TYR A N 1
ATOM 2459 C CA . TYR A 1 346 ? 59.916 12.356 -122.586 1.00 64.94 346 TYR A CA 1
ATOM 2460 C C . TYR A 1 346 ? 60.746 12.053 -123.835 1.00 64.94 346 TYR A C 1
ATOM 2462 O O . TYR A 1 346 ? 61.532 12.889 -124.298 1.00 64.94 346 TYR A O 1
ATOM 2470 N N . ALA A 1 347 ? 60.543 10.868 -124.400 1.00 63.62 347 ALA A N 1
ATOM 2471 C CA . ALA A 1 347 ? 61.075 10.515 -125.702 1.00 63.62 347 ALA A CA 1
ATOM 2472 C C . ALA A 1 347 ? 60.089 9.641 -126.485 1.00 63.62 347 ALA A C 1
ATOM 2474 O O . ALA A 1 347 ? 59.530 8.686 -125.946 1.00 63.62 347 ALA A O 1
ATOM 2475 N N . LEU A 1 348 ? 59.880 9.991 -127.755 1.00 63.66 348 LEU A N 1
ATOM 2476 C CA . LEU A 1 348 ? 59.055 9.253 -128.708 1.00 63.66 348 LEU A CA 1
ATOM 2477 C C . LEU A 1 348 ? 59.932 8.701 -129.827 1.00 63.66 348 LEU A C 1
ATOM 2479 O O . LEU A 1 348 ? 60.675 9.457 -130.460 1.00 63.66 348 LEU A O 1
ATOM 2483 N N . PHE A 1 349 ? 59.803 7.407 -130.101 1.00 65.56 349 PHE A N 1
ATOM 2484 C CA . PHE A 1 349 ? 60.578 6.704 -131.125 1.00 65.56 349 PHE A CA 1
ATOM 2485 C C . PHE A 1 349 ? 59.650 5.979 -132.077 1.00 65.56 349 PHE A C 1
ATOM 2487 O O . PHE A 1 349 ? 58.710 5.347 -131.612 1.00 65.56 349 PHE A O 1
ATOM 2494 N N . ASN A 1 350 ? 59.937 6.017 -133.379 1.00 64.19 350 ASN A N 1
ATOM 2495 C CA . ASN A 1 350 ? 59.217 5.223 -134.371 1.00 64.19 350 ASN A CA 1
ATOM 2496 C C . ASN A 1 350 ? 60.177 4.320 -135.157 1.00 64.19 350 ASN A C 1
ATOM 2498 O O . ASN A 1 350 ? 61.156 4.796 -135.743 1.00 64.19 350 ASN A O 1
ATOM 2502 N N . MET A 1 351 ? 59.873 3.026 -135.187 1.00 62.47 351 MET A N 1
ATOM 2503 C CA . MET A 1 351 ? 60.641 1.999 -135.884 1.00 62.47 351 MET A CA 1
ATOM 2504 C C . MET A 1 351 ? 59.793 1.385 -136.992 1.00 62.47 351 MET A C 1
ATOM 2506 O O . MET A 1 351 ? 58.708 0.880 -136.713 1.00 62.47 351 MET A O 1
ATOM 2510 N N . ASN A 1 352 ? 60.307 1.380 -138.224 1.00 61.31 352 ASN A N 1
ATOM 2511 C CA . ASN A 1 352 ? 59.693 0.685 -139.352 1.00 61.31 352 ASN A CA 1
ATOM 2512 C C . ASN A 1 352 ? 60.540 -0.532 -139.739 1.00 61.31 352 ASN A C 1
ATOM 2514 O O . ASN A 1 352 ? 61.764 -0.439 -139.868 1.00 61.31 352 ASN A O 1
ATOM 2518 N N . PHE A 1 353 ? 59.882 -1.669 -139.957 1.00 61.53 353 PHE A N 1
ATOM 2519 C CA . PHE A 1 353 ? 60.537 -2.902 -140.392 1.00 61.53 353 PHE A CA 1
ATOM 2520 C C . PHE A 1 353 ? 60.334 -3.070 -141.904 1.00 61.53 353 PHE A C 1
ATOM 2522 O O . PHE A 1 353 ? 59.195 -3.181 -142.360 1.00 61.53 353 PHE A O 1
ATOM 2529 N N . GLN A 1 354 ? 61.420 -3.087 -142.688 1.00 55.16 354 GLN A N 1
ATOM 2530 C CA . GLN A 1 354 ? 61.375 -3.335 -144.135 1.00 55.16 354 GLN A CA 1
ATOM 2531 C C . GLN A 1 354 ? 62.189 -4.587 -144.494 1.00 55.16 354 GLN A C 1
ATOM 2533 O O . GLN A 1 354 ? 63.298 -4.793 -143.999 1.00 55.16 354 GLN A O 1
ATOM 2538 N N . ASN A 1 355 ? 61.643 -5.444 -145.361 1.00 50.09 355 ASN A N 1
ATOM 2539 C CA . ASN A 1 355 ? 62.369 -6.599 -145.890 1.00 50.09 355 ASN A CA 1
ATOM 2540 C C . ASN A 1 355 ? 63.071 -6.210 -147.198 1.00 50.09 355 ASN A C 1
ATOM 2542 O O . ASN A 1 355 ? 62.405 -5.879 -148.179 1.00 50.09 355 ASN A O 1
ATOM 2546 N N . THR A 1 356 ? 64.401 -6.279 -147.222 1.00 47.97 356 THR A N 1
ATOM 2547 C CA . THR A 1 356 ? 65.178 -6.298 -148.465 1.00 47.97 356 THR A CA 1
ATOM 2548 C C . THR A 1 356 ? 65.396 -7.751 -148.870 1.00 47.97 356 THR A C 1
ATOM 2550 O O . THR A 1 356 ? 65.944 -8.526 -148.092 1.00 47.97 356 THR A O 1
ATOM 2553 N N . THR A 1 357 ? 64.964 -8.128 -150.075 1.00 42.31 357 THR A N 1
ATOM 2554 C CA . THR A 1 357 ? 65.121 -9.472 -150.658 1.00 42.31 357 THR A CA 1
ATOM 2555 C C . THR A 1 357 ? 66.532 -10.034 -150.439 1.00 42.31 357 THR A C 1
ATOM 2557 O O . THR A 1 357 ? 67.472 -9.618 -151.108 1.00 42.31 357 THR A O 1
ATOM 2560 N N . GLY A 1 358 ? 66.658 -10.980 -149.500 1.00 44.34 358 GLY A N 1
ATOM 2561 C CA . GLY A 1 358 ? 67.911 -11.642 -149.120 1.00 44.34 358 GLY A CA 1
ATOM 2562 C C . GLY A 1 358 ? 68.185 -11.559 -147.615 1.00 44.34 358 GLY A C 1
ATOM 2563 O O . GLY A 1 358 ? 68.799 -10.602 -147.176 1.00 44.34 358 GLY A O 1
ATOM 2564 N N . SER A 1 359 ? 67.718 -12.560 -146.852 1.00 45.28 359 SER A N 1
ATOM 2565 C CA . SER A 1 359 ? 68.025 -12.943 -145.448 1.00 45.28 359 SER A CA 1
ATOM 2566 C C . SER A 1 359 ? 68.287 -11.888 -144.349 1.00 45.28 359 SER A C 1
ATOM 2568 O O . SER A 1 359 ? 68.574 -12.279 -143.221 1.00 45.28 359 SER A O 1
ATOM 2570 N N . SER A 1 360 ? 68.126 -10.591 -144.601 1.00 46.19 360 SER A N 1
ATOM 2571 C CA . SER A 1 360 ? 68.390 -9.514 -143.645 1.00 46.19 360 SER A CA 1
ATOM 2572 C C . SER A 1 360 ? 67.200 -8.559 -143.594 1.00 46.19 360 SER A C 1
ATOM 2574 O O . SER A 1 360 ? 66.907 -7.849 -144.554 1.00 46.19 360 SER A O 1
ATOM 2576 N N . THR A 1 361 ? 66.506 -8.521 -142.456 1.00 49.44 361 THR A N 1
ATOM 2577 C CA . THR A 1 361 ? 65.491 -7.501 -142.153 1.00 49.44 361 THR A CA 1
ATOM 2578 C C . THR A 1 361 ? 66.181 -6.169 -141.890 1.00 49.44 361 THR A C 1
ATOM 2580 O O . THR A 1 361 ? 66.891 -6.057 -140.892 1.00 49.44 361 THR A O 1
ATOM 2583 N N . VAL A 1 362 ? 65.983 -5.153 -142.729 1.00 48.12 362 VAL A N 1
ATOM 2584 C CA . VAL A 1 362 ? 66.546 -3.817 -142.488 1.00 48.12 362 VAL A CA 1
ATOM 2585 C C . VAL A 1 362 ? 65.630 -3.068 -141.522 1.00 48.12 362 VAL A C 1
ATOM 2587 O O . VAL A 1 362 ? 64.438 -2.879 -141.770 1.00 48.12 362 VAL A O 1
ATOM 2590 N N . LEU A 1 363 ? 66.199 -2.664 -140.387 1.00 52.34 363 LEU A N 1
ATOM 2591 C CA . LEU A 1 363 ? 65.535 -1.834 -139.390 1.00 52.34 363 LEU A CA 1
ATOM 2592 C C . LEU A 1 363 ? 65.721 -0.373 -139.808 1.00 52.34 363 LEU A C 1
ATOM 2594 O O . LEU A 1 363 ? 66.828 0.156 -139.711 1.00 52.34 363 LEU A O 1
ATOM 2598 N N . THR A 1 364 ? 64.677 0.277 -140.322 1.00 52.88 364 THR A N 1
ATOM 2599 C CA . THR A 1 364 ? 64.772 1.680 -140.744 1.00 52.88 364 THR A CA 1
ATOM 2600 C C . THR A 1 364 ? 64.247 2.573 -139.625 1.00 52.88 364 THR A C 1
ATOM 2602 O O . THR A 1 364 ? 63.054 2.584 -139.313 1.00 52.88 364 THR A O 1
ATOM 2605 N N . TYR A 1 365 ? 65.159 3.311 -138.995 1.00 55.59 365 TYR A N 1
ATOM 2606 C CA . TYR A 1 365 ? 64.834 4.335 -138.007 1.00 55.59 365 TYR A CA 1
ATOM 2607 C C . TYR A 1 365 ? 64.302 5.587 -138.708 1.00 55.59 365 TYR A C 1
ATOM 2609 O O . TYR A 1 365 ? 64.947 6.080 -139.631 1.00 55.59 365 TYR A O 1
ATOM 2617 N N . VAL A 1 366 ? 63.133 6.090 -138.293 1.00 53.59 366 VAL A N 1
ATOM 2618 C CA . VAL A 1 366 ? 62.459 7.173 -139.031 1.00 53.59 366 VAL A CA 1
ATOM 2619 C C . VAL A 1 366 ? 62.487 8.524 -138.307 1.00 53.59 366 VAL A C 1
ATOM 2621 O O . VAL A 1 366 ? 62.571 9.530 -138.998 1.00 53.59 366 VAL A O 1
ATOM 2624 N N . GLN A 1 367 ? 62.462 8.594 -136.963 1.00 55.75 367 GLN A N 1
ATOM 2625 C CA . GLN A 1 367 ? 62.566 9.867 -136.206 1.00 55.75 367 GLN A CA 1
ATOM 2626 C C . GLN A 1 367 ? 62.578 9.679 -134.671 1.00 55.75 367 GLN A C 1
ATOM 2628 O O . GLN A 1 367 ? 61.951 8.743 -134.168 1.00 55.75 367 GLN A O 1
ATOM 2633 N N . SER A 1 368 ? 63.203 10.619 -133.937 1.00 57.66 368 SER A N 1
ATOM 2634 C CA . SER A 1 368 ? 62.971 10.860 -132.495 1.00 57.66 368 SER A CA 1
ATOM 2635 C C . SER A 1 368 ? 62.526 12.289 -132.220 1.00 57.66 368 SER A C 1
ATOM 2637 O O . SER A 1 368 ? 63.135 13.234 -132.720 1.00 57.66 368 SER A O 1
ATOM 2639 N N . LEU A 1 369 ? 61.568 12.433 -131.305 1.00 56.31 369 LEU A N 1
ATOM 2640 C CA . LEU A 1 369 ? 61.353 13.650 -130.521 1.00 56.31 369 LEU A CA 1
ATOM 2641 C C . LEU A 1 369 ? 61.735 13.328 -129.076 1.00 56.31 369 LEU A C 1
ATOM 2643 O O . LEU A 1 369 ? 61.039 12.562 -128.413 1.00 56.31 369 LEU A O 1
ATOM 2647 N N . SER A 1 370 ? 62.852 13.872 -128.597 1.00 62.25 370 SER A N 1
ATOM 2648 C CA . SER A 1 370 ? 63.299 13.704 -127.212 1.00 62.25 370 SER A CA 1
ATOM 2649 C C . SER A 1 370 ? 63.855 15.007 -126.665 1.00 62.25 370 SER A C 1
ATOM 2651 O O . SER A 1 370 ? 64.605 15.694 -127.357 1.00 62.25 370 SER A O 1
ATOM 2653 N N . ASN A 1 371 ? 63.567 15.311 -125.401 1.00 62.38 371 ASN A N 1
ATOM 2654 C CA . ASN A 1 371 ? 64.235 16.399 -124.682 1.00 62.38 371 ASN A CA 1
ATOM 2655 C C . ASN A 1 371 ? 65.505 15.936 -123.938 1.00 62.38 371 ASN A C 1
ATOM 2657 O O . ASN A 1 371 ? 66.041 16.668 -123.109 1.00 62.38 371 ASN A O 1
ATOM 2661 N N . TRP A 1 372 ? 65.983 14.719 -124.216 1.00 61.94 372 TRP A N 1
ATOM 2662 C CA . TRP A 1 372 ? 67.208 14.157 -123.647 1.00 61.94 372 TRP A CA 1
ATOM 2663 C C . TRP A 1 372 ? 68.393 14.402 -124.581 1.00 61.94 372 TRP A C 1
ATOM 2665 O O . TRP A 1 372 ? 68.344 14.061 -125.759 1.00 61.94 372 TRP A O 1
ATOM 2675 N N . SER A 1 373 ? 69.470 14.976 -124.048 1.00 49.94 373 SER A N 1
ATOM 2676 C CA . SER A 1 373 ? 70.631 15.458 -124.809 1.00 49.94 373 SER A CA 1
ATOM 2677 C C . SER A 1 373 ? 71.577 14.372 -125.347 1.00 49.94 373 SER A C 1
ATOM 2679 O O . SER A 1 373 ? 72.467 14.701 -126.122 1.00 49.94 373 SER A O 1
ATOM 2681 N N . ASN A 1 374 ? 71.393 13.096 -124.985 1.00 50.69 374 ASN A N 1
ATOM 2682 C CA . ASN A 1 374 ? 72.363 12.016 -125.245 1.00 50.69 374 ASN A CA 1
ATOM 2683 C C . ASN A 1 374 ? 71.788 10.811 -126.008 1.00 50.69 374 ASN A C 1
ATOM 2685 O O . ASN A 1 374 ? 72.247 9.684 -125.825 1.00 50.69 374 ASN A O 1
ATOM 2689 N N . LEU A 1 375 ? 70.782 11.015 -126.858 1.00 49.84 375 LEU A N 1
ATOM 2690 C CA . LEU A 1 375 ? 70.216 9.925 -127.650 1.00 49.84 375 LEU A CA 1
ATOM 2691 C C . LEU A 1 375 ? 70.982 9.765 -128.973 1.00 49.84 375 LEU A C 1
ATOM 2693 O O . LEU A 1 375 ? 70.621 10.343 -129.996 1.00 49.84 375 LEU A O 1
ATOM 2697 N N . THR A 1 376 ? 72.095 9.030 -128.944 1.00 50.16 376 THR A N 1
ATOM 2698 C CA . THR A 1 376 ? 72.900 8.750 -130.140 1.00 50.16 376 THR A CA 1
ATOM 2699 C C . THR A 1 376 ? 72.295 7.587 -130.928 1.00 50.16 376 THR A C 1
ATOM 2701 O O . THR A 1 376 ? 72.148 6.472 -130.435 1.00 50.16 376 THR A O 1
ATOM 2704 N N . GLY A 1 377 ? 71.893 7.866 -132.170 1.00 44.44 377 GLY A N 1
ATOM 2705 C CA . GLY A 1 377 ? 71.316 6.883 -133.081 1.00 44.44 377 GLY A CA 1
ATOM 2706 C C . GLY A 1 377 ? 72.348 5.872 -133.586 1.00 44.44 377 GLY A C 1
ATOM 2707 O O . GLY A 1 377 ? 73.466 6.243 -133.921 1.00 44.44 377 GLY A O 1
ATOM 2708 N N . PHE A 1 378 ? 71.932 4.604 -133.628 1.00 46.72 378 PHE A N 1
ATOM 2709 C CA . PHE A 1 378 ? 72.425 3.504 -134.471 1.00 46.72 378 PHE A CA 1
ATOM 2710 C C . PHE A 1 378 ? 73.913 3.557 -134.895 1.00 46.72 378 PHE A C 1
ATOM 2712 O O . PHE A 1 378 ? 74.262 4.185 -135.891 1.00 46.72 378 PHE A O 1
ATOM 2719 N N . SER A 1 379 ? 74.786 2.814 -134.205 1.00 40.12 379 SER A N 1
ATOM 2720 C CA . SER A 1 379 ? 76.124 2.492 -134.728 1.00 40.12 379 SER A CA 1
ATOM 2721 C C . SER A 1 379 ? 76.092 1.103 -135.386 1.00 40.12 379 SER A C 1
ATOM 2723 O O . SER A 1 379 ? 75.741 0.143 -134.694 1.00 40.12 379 SER A O 1
ATOM 2725 N N . PRO A 1 380 ? 76.415 0.941 -136.685 1.00 42.25 380 PRO A N 1
ATOM 2726 C CA . PRO A 1 380 ? 76.596 -0.387 -137.271 1.00 42.25 380 PRO A CA 1
ATOM 2727 C C . PRO A 1 380 ? 77.803 -1.094 -136.618 1.00 42.25 380 PRO A C 1
ATOM 2729 O O . PRO A 1 380 ? 78.792 -0.430 -136.295 1.00 42.25 380 PRO A O 1
ATOM 2732 N N . PRO A 1 381 ? 77.762 -2.424 -136.395 1.00 40.25 381 PRO A N 1
ATOM 2733 C CA . PRO A 1 381 ? 78.884 -3.134 -135.787 1.00 40.25 381 PRO A CA 1
ATOM 2734 C C . PRO A 1 381 ? 80.130 -3.079 -136.694 1.00 40.25 381 PRO A C 1
ATOM 2736 O O . PRO A 1 381 ? 79.992 -3.035 -137.921 1.00 40.25 381 PRO A O 1
ATOM 2739 N N . PRO A 1 382 ? 81.355 -3.107 -136.132 1.00 34.78 382 PRO A N 1
ATOM 2740 C CA . PRO A 1 382 ? 82.570 -3.239 -136.928 1.00 34.78 382 PRO A CA 1
ATOM 2741 C C . PRO A 1 382 ? 82.526 -4.547 -137.732 1.00 34.78 382 PRO A C 1
ATOM 2743 O O . PRO A 1 382 ? 82.252 -5.621 -137.197 1.00 34.78 382 PRO A O 1
ATOM 2746 N N . ALA A 1 383 ? 82.770 -4.447 -139.037 1.00 36.09 383 ALA A N 1
ATOM 2747 C CA . ALA A 1 383 ? 82.700 -5.558 -139.976 1.00 36.09 383 ALA A CA 1
ATOM 2748 C C . ALA A 1 383 ? 83.865 -6.547 -139.777 1.00 36.09 383 ALA A C 1
ATOM 2750 O O . ALA A 1 383 ? 84.886 -6.422 -140.447 1.00 36.09 383 ALA A O 1
ATOM 2751 N N . SER A 1 384 ? 83.734 -7.528 -138.874 1.00 35.28 384 SER A N 1
ATOM 2752 C CA . SER A 1 384 ? 84.645 -8.693 -138.841 1.00 35.28 384 SER A CA 1
ATOM 2753 C C . SER A 1 384 ? 84.184 -9.920 -138.026 1.00 35.28 384 SER A C 1
ATOM 2755 O O . SER A 1 384 ? 85.032 -10.682 -137.565 1.00 35.28 384 SER A O 1
ATOM 2757 N N . SER A 1 385 ? 82.883 -10.210 -137.874 1.00 32.28 385 SER A N 1
ATOM 2758 C CA . SER A 1 385 ? 82.456 -11.497 -137.286 1.00 32.28 385 SER A CA 1
ATOM 2759 C C . SER A 1 385 ? 81.378 -12.222 -138.104 1.00 32.28 385 SER A C 1
ATOM 2761 O O . SER A 1 385 ? 80.347 -11.680 -138.486 1.00 32.28 385 SER A O 1
ATOM 2763 N N . SER A 1 386 ? 81.669 -13.482 -138.419 1.00 36.06 386 SER A N 1
ATOM 2764 C CA . SER A 1 386 ? 80.962 -14.369 -139.344 1.00 36.06 386 SER A CA 1
ATOM 2765 C C . SER A 1 386 ? 79.840 -15.177 -138.671 1.00 36.06 386 SER A C 1
ATOM 2767 O O . SER A 1 386 ? 79.863 -16.407 -138.696 1.00 36.06 386 SER A O 1
ATOM 2769 N N . SER A 1 387 ? 78.857 -14.516 -138.057 1.00 34.38 387 SER A N 1
ATOM 2770 C CA . SER A 1 387 ? 77.689 -15.184 -137.455 1.00 34.38 387 SER A CA 1
ATOM 2771 C C . SER A 1 387 ? 76.403 -14.414 -137.784 1.00 34.38 387 SER A C 1
ATOM 2773 O O . SER A 1 387 ? 76.434 -13.182 -137.749 1.00 34.38 387 SER A O 1
ATOM 2775 N N . PRO A 1 388 ? 75.281 -15.078 -138.131 1.00 47.53 388 PRO A N 1
ATOM 2776 C CA . PRO A 1 388 ? 74.040 -14.392 -138.474 1.00 47.53 388 PRO A CA 1
ATOM 2777 C C . PRO A 1 388 ? 73.427 -13.824 -137.190 1.00 47.53 388 PRO A C 1
ATOM 2779 O O . PRO A 1 388 ? 72.735 -14.536 -136.469 1.00 47.53 388 PRO A O 1
ATOM 2782 N N . ALA A 1 389 ? 73.740 -12.572 -136.848 1.00 38.94 389 ALA A N 1
ATOM 2783 C CA . ALA A 1 389 ? 73.349 -12.014 -135.559 1.00 38.94 389 ALA A CA 1
ATOM 2784 C C . ALA A 1 389 ? 73.050 -10.502 -135.606 1.00 38.94 389 ALA A C 1
ATOM 2786 O O . ALA A 1 389 ? 73.931 -9.657 -135.498 1.00 38.94 389 ALA A O 1
ATOM 2787 N N . ASN A 1 390 ? 71.745 -10.236 -135.669 1.00 44.19 390 ASN A N 1
ATOM 2788 C CA . ASN A 1 390 ? 70.996 -9.228 -134.920 1.00 44.19 390 ASN A CA 1
ATOM 2789 C C . ASN A 1 390 ? 71.163 -7.722 -135.240 1.00 44.19 390 ASN A C 1
ATOM 2791 O O . ASN A 1 390 ? 72.048 -7.028 -134.745 1.00 44.19 390 ASN A O 1
ATOM 2795 N N . ASN A 1 391 ? 70.170 -7.177 -135.949 1.00 47.66 391 ASN A N 1
ATOM 2796 C CA . ASN A 1 391 ? 69.918 -5.737 -136.038 1.00 47.66 391 ASN A CA 1
ATOM 2797 C C . ASN A 1 391 ? 69.243 -5.242 -134.746 1.00 47.66 391 ASN A C 1
ATOM 2799 O O . ASN A 1 391 ? 68.079 -5.559 -134.504 1.00 47.66 391 ASN A O 1
ATOM 2803 N N . HIS A 1 392 ? 69.962 -4.472 -133.922 1.00 52.19 392 HIS A N 1
ATOM 2804 C CA . HIS A 1 392 ? 69.464 -3.934 -132.648 1.00 52.19 392 HIS A CA 1
ATOM 2805 C C . HIS A 1 392 ? 69.280 -2.412 -132.705 1.00 52.19 392 HIS A C 1
ATOM 2807 O O . HIS A 1 392 ? 70.179 -1.696 -133.140 1.00 52.19 392 HIS A O 1
ATOM 2813 N N . GLY A 1 393 ? 68.157 -1.906 -132.186 1.00 55.91 393 GLY A N 1
ATOM 2814 C CA . GLY A 1 393 ? 68.067 -0.509 -131.744 1.00 55.91 393 GLY A CA 1
ATOM 2815 C C . GLY A 1 393 ? 68.690 -0.365 -130.354 1.00 55.91 393 GLY A C 1
ATOM 2816 O O . GLY A 1 393 ? 68.393 -1.183 -129.485 1.00 55.91 393 GLY A O 1
ATOM 2817 N N . VAL A 1 394 ? 69.548 0.640 -130.145 1.00 58.31 394 VAL A N 1
ATOM 2818 C CA . VAL A 1 394 ? 70.234 0.901 -128.864 1.00 58.31 394 VAL A CA 1
ATOM 2819 C C . VAL A 1 394 ? 69.806 2.258 -128.313 1.00 58.31 394 VAL A C 1
ATOM 2821 O O . VAL A 1 394 ? 69.854 3.248 -129.040 1.00 58.31 394 VAL A O 1
ATOM 2824 N N . PHE A 1 395 ? 69.424 2.314 -127.034 1.00 65.81 395 PHE A N 1
ATOM 2825 C CA . PHE A 1 395 ? 69.029 3.546 -126.342 1.00 65.81 395 PHE A CA 1
ATOM 2826 C C . PHE A 1 395 ? 69.768 3.691 -125.016 1.00 65.81 395 PHE A C 1
ATOM 2828 O O . PHE A 1 395 ? 69.633 2.833 -124.151 1.00 65.81 395 PHE A O 1
ATOM 2835 N N . THR A 1 396 ? 70.488 4.788 -124.802 1.00 67.62 396 THR A N 1
ATOM 2836 C CA . THR A 1 396 ? 71.094 5.077 -123.496 1.00 67.62 396 THR A CA 1
ATOM 2837 C C . THR A 1 396 ? 70.076 5.761 -122.581 1.00 67.62 396 THR A C 1
ATOM 2839 O O . THR A 1 396 ? 69.656 6.889 -122.840 1.00 67.62 396 THR A O 1
ATOM 2842 N N . LEU A 1 397 ? 69.677 5.088 -121.502 1.00 71.38 397 LEU A N 1
ATOM 2843 C CA . LEU A 1 397 ? 68.772 5.619 -120.481 1.00 71.38 397 LEU A CA 1
ATOM 2844 C C . LEU A 1 397 ? 69.585 6.042 -119.245 1.00 71.38 397 LEU A C 1
ATOM 2846 O O . LEU A 1 397 ? 70.397 5.244 -118.775 1.00 71.38 397 LEU A O 1
ATOM 2850 N N . PRO A 1 398 ? 69.405 7.264 -118.701 1.00 72.25 398 PRO A N 1
ATOM 2851 C CA . PRO A 1 398 ? 70.070 7.679 -117.466 1.00 72.25 398 PRO A CA 1
ATOM 2852 C C . PRO A 1 398 ? 69.449 7.007 -116.231 1.00 72.25 398 PRO A C 1
ATOM 2854 O O . PRO A 1 398 ? 68.399 6.381 -116.315 1.00 72.25 398 PRO A O 1
ATOM 2857 N N . VAL A 1 399 ? 70.051 7.200 -115.054 1.00 77.25 399 VAL A N 1
ATOM 2858 C CA . VAL A 1 399 ? 69.465 6.773 -113.767 1.00 77.25 399 VAL A CA 1
ATOM 2859 C C . VAL A 1 399 ? 68.059 7.368 -113.553 1.00 77.25 399 VAL A C 1
ATOM 2861 O O . VAL A 1 399 ? 67.820 8.559 -113.818 1.00 77.25 399 VAL A O 1
ATOM 2864 N N . GLY A 1 400 ? 67.125 6.552 -113.059 1.00 74.88 400 GLY A N 1
ATOM 2865 C CA . GLY A 1 400 ? 65.764 6.976 -112.717 1.00 74.88 400 GLY A CA 1
ATOM 2866 C C . GLY A 1 400 ? 64.691 5.913 -112.943 1.00 74.88 400 GLY A C 1
ATOM 2867 O O . GLY A 1 400 ? 64.982 4.793 -113.363 1.00 74.88 400 GLY A O 1
ATOM 2868 N N . THR A 1 401 ? 63.441 6.290 -112.667 1.00 77.69 401 THR A N 1
ATOM 2869 C CA . THR A 1 401 ? 62.261 5.470 -112.954 1.00 77.69 401 THR A CA 1
ATOM 2870 C C . THR A 1 401 ? 61.608 5.939 -114.247 1.00 77.69 401 THR A C 1
ATOM 2872 O O . THR A 1 401 ? 61.396 7.135 -114.460 1.00 77.69 401 THR A O 1
ATOM 2875 N N . PHE A 1 402 ? 61.285 4.989 -115.115 1.00 75.12 402 PHE A N 1
ATOM 2876 C CA . PHE A 1 402 ? 60.758 5.226 -116.446 1.00 75.12 402 PHE A CA 1
ATOM 2877 C C . PHE A 1 402 ? 59.500 4.408 -116.685 1.00 75.12 402 PHE A C 1
ATOM 2879 O O . PHE A 1 402 ? 59.473 3.205 -116.426 1.00 75.12 402 PHE A O 1
ATOM 2886 N N . ILE A 1 403 ? 58.480 5.053 -117.236 1.00 76.06 403 ILE A N 1
ATOM 2887 C CA . ILE A 1 403 ? 57.324 4.391 -117.828 1.00 76.06 403 ILE A CA 1
ATOM 2888 C C . ILE A 1 403 ? 57.597 4.297 -119.325 1.00 76.06 403 ILE A C 1
ATOM 2890 O O . ILE A 1 403 ? 57.741 5.316 -119.995 1.00 76.06 403 ILE A O 1
ATOM 2894 N N . ILE A 1 404 ? 57.686 3.079 -119.847 1.00 74.19 404 ILE A N 1
ATOM 2895 C CA . ILE A 1 404 ? 57.879 2.818 -121.272 1.00 74.19 404 ILE A CA 1
ATOM 2896 C C . ILE A 1 404 ? 56.592 2.222 -121.810 1.00 74.19 404 ILE A C 1
ATOM 2898 O O . ILE A 1 404 ? 56.187 1.143 -121.389 1.00 74.19 404 ILE A O 1
ATOM 2902 N N . LYS A 1 405 ? 55.963 2.894 -122.761 1.00 75.06 405 LYS A N 1
ATOM 2903 C CA . LYS A 1 405 ? 54.800 2.395 -123.480 1.00 75.06 405 LYS A CA 1
ATOM 2904 C C . LYS A 1 405 ? 55.201 2.062 -124.910 1.00 75.06 405 LYS A C 1
ATOM 2906 O O . LYS A 1 405 ? 55.640 2.928 -125.657 1.00 75.06 405 LYS A O 1
ATOM 2911 N N . ALA A 1 406 ? 55.042 0.805 -125.291 1.00 70.44 406 ALA A N 1
ATOM 2912 C CA . ALA A 1 406 ? 55.242 0.322 -126.646 1.00 70.44 406 ALA A CA 1
ATOM 2913 C C . ALA A 1 406 ? 53.880 0.159 -127.325 1.00 70.44 406 ALA A C 1
ATOM 2915 O O . ALA A 1 406 ? 52.993 -0.502 -126.785 1.00 70.44 406 ALA A O 1
ATOM 2916 N N . THR A 1 407 ? 53.717 0.747 -128.505 1.00 68.50 407 THR A N 1
ATOM 2917 C CA . THR A 1 407 ? 52.499 0.661 -129.317 1.00 68.50 407 THR A CA 1
ATOM 2918 C C . THR A 1 407 ? 52.900 0.335 -130.746 1.00 68.50 407 THR A C 1
ATOM 2920 O O . THR A 1 407 ? 53.730 1.041 -131.298 1.00 68.50 407 THR A O 1
ATOM 2923 N N . GLY A 1 408 ? 52.359 -0.697 -131.376 1.00 67.00 408 GLY A N 1
ATOM 2924 C CA . GLY A 1 408 ? 52.757 -1.044 -132.742 1.00 67.00 408 GLY A CA 1
ATOM 2925 C C . GLY A 1 408 ? 51.743 -1.897 -133.471 1.00 67.00 408 GLY A C 1
ATOM 2926 O O . GLY A 1 408 ? 50.749 -2.319 -132.888 1.00 67.00 408 GLY A O 1
ATOM 2927 N N . GLN A 1 409 ? 52.010 -2.174 -134.741 1.00 65.00 409 GLN A N 1
ATOM 2928 C CA . GLN A 1 409 ? 51.188 -3.045 -135.573 1.00 65.00 409 GLN A CA 1
ATOM 2929 C C . GLN A 1 409 ? 52.082 -4.099 -136.229 1.00 65.00 409 GLN A C 1
ATOM 2931 O O . GLN A 1 409 ? 53.094 -3.757 -136.843 1.00 65.00 409 GLN A O 1
ATOM 2936 N N . LEU A 1 410 ? 51.715 -5.376 -136.094 1.00 61.09 410 LEU A N 1
ATOM 2937 C CA . LEU A 1 410 ? 52.459 -6.509 -136.656 1.00 61.09 410 LEU A CA 1
ATOM 2938 C C . LEU A 1 410 ? 51.614 -7.234 -137.713 1.00 61.09 410 LEU A C 1
ATOM 2940 O O . LEU A 1 410 ? 50.413 -7.437 -137.518 1.00 61.09 410 LEU A O 1
ATOM 2944 N N . SER A 1 411 ? 52.236 -7.640 -138.824 1.00 55.12 411 SER A N 1
ATOM 2945 C CA . SER A 1 411 ? 51.637 -8.512 -139.840 1.00 55.12 411 SER A CA 1
ATOM 2946 C C . SER A 1 411 ? 52.141 -9.952 -139.671 1.00 55.12 411 SER A C 1
ATOM 2948 O O . SER A 1 411 ? 53.336 -10.188 -139.805 1.00 55.12 411 SER A O 1
ATOM 2950 N N . ASN A 1 412 ? 51.217 -10.873 -139.378 1.00 50.44 412 ASN A N 1
ATOM 2951 C CA . ASN A 1 412 ? 51.298 -12.344 -139.352 1.00 50.44 412 ASN A CA 1
ATOM 2952 C C . ASN A 1 412 ? 52.672 -13.013 -139.070 1.00 50.44 412 ASN A C 1
ATOM 2954 O O . ASN A 1 412 ? 53.552 -13.049 -139.927 1.00 50.44 412 ASN A O 1
ATOM 2958 N N . GLY A 1 413 ? 52.793 -13.655 -137.902 1.00 51.91 413 GLY A N 1
ATOM 2959 C CA . GLY A 1 413 ? 53.971 -14.418 -137.462 1.00 51.91 413 GLY A CA 1
ATOM 2960 C C . GLY A 1 413 ? 54.563 -13.827 -136.184 1.00 51.91 413 GLY A C 1
ATOM 2961 O O . GLY A 1 413 ? 55.051 -12.703 -136.189 1.00 51.91 413 GLY A O 1
ATOM 2962 N N . GLY A 1 414 ? 54.464 -14.553 -135.067 1.00 49.00 414 GLY A N 1
ATOM 2963 C CA . GLY A 1 414 ? 54.825 -14.058 -133.736 1.00 49.00 414 GLY A CA 1
ATOM 2964 C C . GLY A 1 414 ? 56.277 -13.586 -133.644 1.00 49.00 414 GLY A C 1
ATOM 2965 O O . GLY A 1 414 ? 57.195 -14.399 -133.591 1.00 49.00 414 GLY A O 1
ATOM 2966 N N . ILE A 1 415 ? 56.476 -12.270 -133.581 1.00 48.25 415 ILE A N 1
ATOM 2967 C CA . ILE A 1 415 ? 57.758 -11.665 -133.223 1.00 48.25 415 ILE A CA 1
ATOM 2968 C C . ILE A 1 415 ? 57.775 -11.508 -131.705 1.00 48.25 415 ILE A C 1
ATOM 2970 O O . ILE A 1 415 ? 56.968 -10.763 -131.149 1.00 48.25 415 ILE A O 1
ATOM 2974 N N . ASN A 1 416 ? 58.705 -12.188 -131.034 1.00 49.28 416 ASN A N 1
ATOM 2975 C CA . ASN A 1 416 ? 59.030 -11.879 -129.647 1.00 49.28 416 ASN A CA 1
ATOM 2976 C C . ASN A 1 416 ? 60.042 -10.731 -129.632 1.00 49.28 416 ASN A C 1
ATOM 2978 O O . ASN A 1 416 ? 61.162 -10.866 -130.127 1.00 49.28 416 ASN A O 1
ATOM 2982 N N . PHE A 1 417 ? 59.640 -9.601 -129.056 1.00 51.66 417 PHE A N 1
ATOM 2983 C CA . PHE A 1 417 ? 60.559 -8.518 -128.735 1.00 51.66 417 PHE A CA 1
ATOM 2984 C C . PHE A 1 417 ? 61.176 -8.802 -127.376 1.00 51.66 417 PHE A C 1
ATOM 2986 O O . PHE A 1 417 ? 60.469 -8.821 -126.367 1.00 51.66 417 PHE A O 1
ATOM 2993 N N . ASN A 1 418 ? 62.487 -9.021 -127.356 1.00 51.12 418 ASN A N 1
ATOM 2994 C CA . ASN A 1 418 ? 63.228 -9.111 -126.110 1.00 51.12 418 ASN A CA 1
ATOM 2995 C C . ASN A 1 418 ? 63.924 -7.774 -125.864 1.00 51.12 418 ASN A C 1
ATOM 2997 O O . ASN A 1 418 ? 64.710 -7.306 -126.691 1.00 51.12 418 ASN A O 1
ATOM 3001 N N . PHE A 1 419 ? 63.622 -7.171 -124.718 1.00 55.00 419 PHE A N 1
ATOM 3002 C CA . PHE A 1 419 ? 64.368 -6.033 -124.206 1.00 55.00 419 PHE A CA 1
ATOM 3003 C C . PHE A 1 419 ? 65.574 -6.584 -123.459 1.00 55.00 419 PHE A C 1
ATOM 3005 O O . PHE A 1 419 ? 65.422 -7.244 -122.431 1.00 55.00 419 PHE A O 1
ATOM 3012 N N . VAL A 1 420 ? 66.766 -6.347 -123.993 1.00 53.44 420 VAL A N 1
ATOM 3013 C CA . VAL A 1 420 ? 68.018 -6.761 -123.358 1.00 53.44 420 VAL A CA 1
ATOM 3014 C C . VAL A 1 420 ? 68.714 -5.502 -122.874 1.00 53.44 420 VAL A C 1
ATOM 3016 O O . VAL A 1 420 ? 68.867 -4.550 -123.628 1.00 53.44 420 VAL A O 1
ATOM 3019 N N . ILE A 1 421 ? 69.122 -5.462 -121.612 1.00 58.28 421 ILE A N 1
ATOM 3020 C CA . ILE A 1 421 ? 69.918 -4.356 -121.069 1.00 58.28 421 ILE A CA 1
ATOM 3021 C C . ILE A 1 421 ? 71.370 -4.828 -121.005 1.00 58.28 421 ILE A C 1
ATOM 3023 O O . ILE A 1 421 ? 71.610 -5.972 -120.629 1.00 58.28 421 ILE A O 1
ATOM 3027 N N . ALA A 1 422 ? 72.324 -3.972 -121.392 1.00 50.22 422 ALA A N 1
ATOM 3028 C CA . ALA A 1 422 ? 73.749 -4.336 -121.497 1.00 50.22 422 ALA A CA 1
ATOM 3029 C C . ALA A 1 422 ? 74.322 -4.968 -120.217 1.00 50.22 422 ALA A C 1
ATOM 3031 O O . ALA A 1 422 ? 75.136 -5.881 -120.300 1.00 50.22 422 ALA A O 1
ATOM 3032 N N . ASP A 1 423 ? 73.886 -4.474 -119.054 1.00 56.94 423 ASP A N 1
ATOM 3033 C CA . ASP A 1 423 ? 74.365 -4.894 -117.739 1.00 56.94 423 ASP A CA 1
ATOM 3034 C C . ASP A 1 423 ? 73.226 -5.480 -116.903 1.00 56.94 423 ASP A C 1
ATOM 3036 O O . ASP A 1 423 ? 72.358 -4.765 -116.397 1.00 56.94 423 ASP A O 1
ATOM 3040 N N . HIS A 1 424 ? 73.251 -6.800 -116.708 1.00 52.28 424 HIS A N 1
ATOM 3041 C CA . HIS A 1 424 ? 72.222 -7.529 -115.958 1.00 52.28 424 HIS A CA 1
ATOM 3042 C C . HIS A 1 424 ? 72.214 -7.211 -114.445 1.00 52.28 424 HIS A C 1
ATOM 3044 O O . HIS A 1 424 ? 71.245 -7.531 -113.763 1.00 52.28 424 HIS A O 1
ATOM 3050 N N . ASN A 1 425 ? 73.252 -6.552 -113.913 1.00 52.62 425 ASN A N 1
ATOM 3051 C CA . ASN A 1 425 ? 73.394 -6.254 -112.480 1.00 52.62 425 ASN A CA 1
ATOM 3052 C C . ASN A 1 425 ? 72.720 -4.941 -112.021 1.00 52.62 425 ASN A C 1
ATOM 3054 O O . ASN A 1 425 ? 72.763 -4.630 -110.833 1.00 52.62 425 ASN A O 1
ATOM 3058 N N . MET A 1 426 ? 72.102 -4.167 -112.924 1.00 54.97 426 MET A N 1
ATOM 3059 C CA . MET A 1 426 ? 71.582 -2.812 -112.637 1.00 54.97 426 MET A CA 1
ATOM 3060 C C . MET A 1 426 ? 70.047 -2.695 -112.748 1.00 54.97 426 MET A C 1
ATOM 3062 O O . MET A 1 426 ? 69.513 -1.591 -112.872 1.00 54.97 426 MET A O 1
ATOM 3066 N N . LEU A 1 427 ? 69.328 -3.825 -112.726 1.00 49.44 427 LEU A N 1
ATOM 3067 C CA . LEU A 1 427 ? 67.910 -3.905 -113.088 1.00 49.44 427 LEU A CA 1
ATOM 3068 C C . LEU A 1 427 ? 67.025 -4.463 -111.962 1.00 49.44 427 LEU A C 1
ATOM 3070 O O . LEU A 1 427 ? 67.243 -5.571 -111.484 1.00 49.44 427 LEU A O 1
ATOM 3074 N N . THR A 1 428 ? 65.950 -3.743 -111.622 1.00 49.66 428 THR A N 1
ATOM 3075 C CA . THR A 1 428 ? 64.779 -4.307 -110.923 1.00 49.66 428 THR A CA 1
ATOM 3076 C C . THR A 1 428 ? 63.555 -4.171 -111.835 1.00 49.66 428 THR A C 1
ATOM 3078 O O . THR A 1 428 ? 63.068 -3.063 -112.053 1.00 49.66 428 THR A O 1
ATOM 3081 N N . ILE A 1 429 ? 63.065 -5.277 -112.411 1.00 50.88 429 ILE A N 1
ATOM 3082 C CA . ILE A 1 429 ? 61.819 -5.281 -113.200 1.00 50.88 429 ILE A CA 1
ATOM 3083 C C . ILE A 1 429 ? 60.650 -5.352 -112.219 1.00 50.88 429 ILE A C 1
ATOM 3085 O O . ILE A 1 429 ? 60.409 -6.396 -111.618 1.00 50.88 429 ILE A O 1
ATOM 3089 N N . VAL A 1 430 ? 59.921 -4.248 -112.053 1.00 47.12 430 VAL A N 1
ATOM 3090 C CA . VAL A 1 430 ? 58.808 -4.176 -111.088 1.00 47.12 430 VAL A CA 1
ATOM 3091 C C . VAL A 1 430 ? 57.502 -4.716 -111.696 1.00 47.12 430 VAL A C 1
ATOM 3093 O O . VAL A 1 430 ? 56.641 -5.205 -110.973 1.00 47.12 430 VAL A O 1
ATOM 3096 N N . SER A 1 431 ? 57.358 -4.701 -113.028 1.00 42.09 431 SER A N 1
ATOM 3097 C CA . SER A 1 431 ? 56.351 -5.482 -113.767 1.00 42.09 431 SER A CA 1
ATOM 3098 C C . SER A 1 431 ? 56.640 -5.475 -115.276 1.00 42.09 431 SER A C 1
ATOM 3100 O O . SER A 1 431 ? 57.021 -4.450 -115.840 1.00 42.09 431 SER A O 1
ATOM 3102 N N . ALA A 1 432 ? 56.445 -6.615 -115.944 1.00 37.53 432 ALA A N 1
ATOM 3103 C CA . ALA A 1 432 ? 56.438 -6.716 -117.402 1.00 37.53 432 ALA A CA 1
ATOM 3104 C C . ALA A 1 432 ? 55.231 -7.557 -117.828 1.00 37.53 432 ALA A C 1
ATOM 3106 O O . ALA A 1 432 ? 55.082 -8.701 -117.406 1.00 37.53 432 ALA A O 1
ATOM 3107 N N . SER A 1 433 ? 54.349 -6.996 -118.651 1.00 41.69 433 SER A N 1
ATOM 3108 C CA . SER A 1 433 ? 53.281 -7.748 -119.312 1.00 41.69 433 SER A CA 1
ATOM 3109 C C . SER A 1 433 ? 53.356 -7.484 -120.807 1.00 41.69 433 SER A C 1
ATOM 3111 O O . SER A 1 433 ? 52.883 -6.465 -121.296 1.00 41.69 433 SER A O 1
ATOM 3113 N N . LEU A 1 434 ? 53.965 -8.424 -121.527 1.00 41.84 434 LEU A N 1
ATOM 3114 C CA . LEU A 1 434 ? 53.844 -8.550 -122.973 1.00 41.84 434 LEU A CA 1
ATOM 3115 C C . LEU A 1 434 ? 53.346 -9.974 -123.246 1.00 41.84 434 LEU A C 1
ATOM 3117 O O . LEU A 1 434 ? 54.133 -10.907 -123.358 1.00 41.84 434 LEU A O 1
ATOM 3121 N N . HIS A 1 435 ? 52.029 -10.173 -123.253 1.00 37.38 435 HIS A N 1
ATOM 3122 C CA . HIS A 1 435 ? 51.429 -11.461 -123.598 1.00 37.38 435 HIS A CA 1
ATOM 3123 C C . HIS A 1 435 ? 50.379 -11.244 -124.683 1.00 37.38 435 HIS A C 1
ATOM 3125 O O . HIS A 1 435 ? 49.279 -10.775 -124.409 1.00 37.38 435 HIS A O 1
ATOM 3131 N N . GLN A 1 436 ? 50.701 -11.637 -125.915 1.00 42.09 436 GLN A N 1
ATOM 3132 C CA . GLN A 1 436 ? 49.681 -11.915 -126.920 1.00 42.09 436 GLN A CA 1
ATOM 3133 C C . GLN A 1 436 ? 50.091 -13.145 -127.737 1.00 42.09 436 GLN A C 1
ATOM 3135 O O . GLN A 1 436 ? 50.746 -13.053 -128.770 1.00 42.09 436 GLN A O 1
ATOM 3140 N N . LYS A 1 437 ? 49.703 -14.335 -127.259 1.00 37.75 437 LYS A N 1
ATOM 3141 C CA . LYS A 1 437 ? 49.663 -15.542 -128.093 1.00 37.75 437 LYS A CA 1
ATOM 3142 C C . LYS A 1 437 ? 48.440 -15.430 -129.002 1.00 37.75 437 LYS A C 1
ATOM 3144 O O . LYS A 1 437 ? 47.332 -15.717 -128.561 1.00 37.75 437 LYS A O 1
ATOM 3149 N N . VAL A 1 438 ? 48.624 -15.070 -130.268 1.00 37.16 438 VAL A N 1
ATOM 3150 C CA . VAL A 1 438 ? 47.640 -15.434 -131.298 1.00 37.16 438 VAL A CA 1
ATOM 3151 C C . VAL A 1 438 ? 48.010 -16.836 -131.774 1.00 37.16 438 VAL A C 1
ATOM 3153 O O . VAL A 1 438 ? 48.762 -17.002 -132.727 1.00 37.16 438 VAL A O 1
ATOM 3156 N N . GLN A 1 439 ? 47.549 -17.870 -131.066 1.00 37.06 439 GLN A N 1
ATOM 3157 C CA . GLN A 1 439 ? 47.521 -19.214 -131.644 1.00 37.06 439 GLN A CA 1
ATOM 3158 C C . GLN A 1 439 ? 46.259 -19.325 -132.498 1.00 37.06 439 GLN A C 1
ATOM 3160 O O . GLN A 1 439 ? 45.187 -19.628 -131.984 1.00 37.06 439 GLN A O 1
ATOM 3165 N N . GLN A 1 440 ? 46.375 -19.051 -133.797 1.00 39.00 440 GLN A N 1
ATOM 3166 C CA . GLN A 1 440 ? 45.390 -19.537 -134.761 1.00 39.00 440 GLN A CA 1
ATOM 3167 C C . GLN A 1 440 ? 45.913 -20.844 -135.354 1.00 39.00 440 GLN A C 1
ATOM 3169 O O . GLN A 1 440 ? 46.881 -20.859 -136.109 1.00 39.00 440 GLN A O 1
ATOM 3174 N N . GLY A 1 441 ? 45.284 -21.955 -134.969 1.00 33.91 441 GLY A N 1
ATOM 3175 C CA . GLY A 1 441 ? 45.409 -23.212 -135.695 1.00 33.91 441 GLY A CA 1
ATOM 3176 C C . GLY A 1 441 ? 44.715 -23.069 -137.048 1.00 33.91 441 GLY A C 1
ATOM 3177 O O . GLY A 1 441 ? 43.496 -22.936 -137.098 1.00 33.91 441 GLY A O 1
ATOM 3178 N N . GLY A 1 442 ? 45.495 -23.064 -138.126 1.00 38.75 442 GLY A N 1
ATOM 3179 C CA . GLY A 1 442 ? 45.007 -22.984 -139.505 1.00 38.75 442 GLY A CA 1
ATOM 3180 C C . GLY A 1 442 ? 45.803 -21.985 -140.343 1.00 38.75 442 GLY A C 1
ATOM 3181 O O . GLY A 1 442 ? 46.128 -20.896 -139.881 1.00 38.75 442 GLY A O 1
ATOM 3182 N N . THR A 1 443 ? 46.139 -22.363 -141.576 1.00 38.25 443 THR A N 1
ATOM 3183 C CA . THR A 1 443 ? 46.893 -21.550 -142.540 1.00 38.25 443 THR A CA 1
ATOM 3184 C C . THR A 1 443 ? 46.139 -20.241 -142.845 1.00 38.25 443 THR A C 1
ATOM 3186 O O . THR A 1 443 ? 45.071 -20.306 -143.456 1.00 38.25 443 THR A O 1
ATOM 3189 N N . PRO A 1 444 ? 46.633 -19.048 -142.452 1.00 40.28 444 PRO A N 1
ATOM 3190 C CA . PRO A 1 444 ? 45.882 -17.806 -142.627 1.00 40.28 444 PRO A CA 1
ATOM 3191 C C . PRO A 1 444 ? 46.086 -17.249 -144.042 1.00 40.28 444 PRO A C 1
ATOM 3193 O O . PRO A 1 444 ? 47.196 -16.867 -144.409 1.00 40.28 444 PRO A O 1
ATOM 3196 N N . THR A 1 445 ? 45.013 -17.158 -144.830 1.00 38.97 445 THR A N 1
ATOM 3197 C CA . THR A 1 445 ? 44.987 -16.523 -146.166 1.00 38.97 445 THR A CA 1
ATOM 3198 C C . THR A 1 445 ? 44.361 -15.119 -146.149 1.00 38.97 445 THR A C 1
ATOM 3200 O O . THR A 1 445 ? 43.880 -14.637 -147.170 1.00 38.97 445 THR A O 1
ATOM 3203 N N . SER A 1 446 ? 44.346 -14.443 -144.995 1.00 42.16 446 SER A N 1
ATOM 3204 C CA . SER A 1 446 ? 43.782 -13.096 -144.826 1.00 42.16 446 SER A CA 1
ATOM 3205 C C . SER A 1 446 ? 44.625 -12.278 -143.839 1.00 42.16 446 SER A C 1
ATOM 3207 O O . SER A 1 446 ? 44.885 -12.703 -142.714 1.00 42.16 446 SER A O 1
ATOM 3209 N N . SER A 1 447 ? 45.097 -11.117 -144.296 1.00 46.94 447 SER A N 1
ATOM 3210 C CA . SER A 1 447 ? 45.968 -10.174 -143.594 1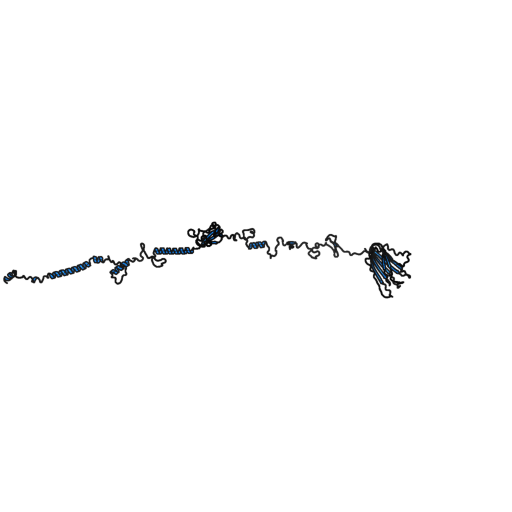.00 46.94 447 SER A CA 1
ATOM 3211 C C . SER A 1 447 ? 45.179 -9.291 -142.623 1.00 46.94 447 SER A C 1
ATOM 3213 O O . SER A 1 447 ? 44.756 -8.189 -142.965 1.00 46.94 447 SER A O 1
ATOM 3215 N N . VAL A 1 448 ? 44.988 -9.756 -141.386 1.00 49.41 448 VAL A N 1
ATOM 3216 C CA . VAL A 1 448 ? 44.483 -8.903 -140.298 1.00 49.41 448 VAL A CA 1
ATOM 3217 C C . VAL A 1 448 ? 45.677 -8.337 -139.520 1.00 49.41 448 VAL A C 1
ATOM 3219 O O . VAL A 1 448 ? 46.446 -9.118 -138.956 1.00 49.41 448 VAL A O 1
ATOM 3222 N N . PRO A 1 449 ? 45.869 -7.008 -139.470 1.00 55.03 449 PRO A N 1
ATOM 3223 C CA . PRO A 1 449 ? 46.904 -6.413 -138.637 1.00 55.03 449 PRO A CA 1
ATOM 3224 C C . PRO A 1 449 ? 46.560 -6.558 -137.152 1.00 55.03 449 PRO A C 1
ATOM 3226 O O . PRO A 1 449 ? 45.433 -6.275 -136.744 1.00 55.03 449 PRO A O 1
ATOM 3229 N N . THR A 1 450 ? 47.525 -6.963 -136.328 1.00 56.31 450 THR A N 1
ATOM 3230 C CA . THR A 1 450 ? 47.348 -7.035 -134.868 1.00 56.31 450 THR A CA 1
ATOM 3231 C C . THR A 1 450 ? 48.038 -5.856 -134.189 1.00 56.31 450 THR A C 1
ATOM 3233 O O . THR A 1 450 ? 49.238 -5.654 -134.388 1.00 56.31 450 THR A O 1
ATOM 3236 N N . ASN A 1 451 ? 47.288 -5.100 -133.379 1.00 60.12 451 ASN A N 1
ATOM 3237 C CA . ASN A 1 451 ? 47.813 -3.993 -132.576 1.00 60.12 451 ASN A CA 1
ATOM 3238 C C . ASN A 1 451 ? 48.477 -4.522 -131.299 1.00 60.12 451 ASN A C 1
ATOM 3240 O O . ASN A 1 451 ? 47.843 -5.219 -130.507 1.00 60.12 451 ASN A O 1
ATOM 3244 N N . LEU A 1 452 ? 49.732 -4.145 -131.086 1.00 60.38 452 LEU A N 1
ATOM 3245 C CA . LEU A 1 452 ? 50.505 -4.397 -129.879 1.00 60.38 452 LEU A CA 1
ATOM 3246 C C . LEU A 1 452 ? 50.434 -3.163 -128.976 1.00 60.38 452 LEU A C 1
ATOM 3248 O O . LEU A 1 452 ? 50.767 -2.069 -129.424 1.00 60.38 452 LEU A O 1
ATOM 3252 N N . VAL A 1 453 ? 50.045 -3.334 -127.711 1.00 63.84 453 VAL A N 1
ATOM 3253 C CA . VAL A 1 453 ? 50.182 -2.302 -126.672 1.00 63.84 453 VAL A CA 1
ATOM 3254 C C . VAL A 1 453 ? 50.757 -2.951 -125.420 1.00 63.84 453 VAL A C 1
ATOM 3256 O O . VAL A 1 453 ? 50.188 -3.913 -124.910 1.00 63.84 453 VAL A O 1
ATOM 3259 N N . GLY A 1 454 ? 51.874 -2.430 -124.922 1.00 64.50 454 GLY A N 1
ATOM 3260 C CA . GLY A 1 454 ? 52.483 -2.866 -123.668 1.00 64.50 454 GLY A CA 1
ATOM 3261 C C . GLY A 1 454 ? 53.044 -1.677 -122.903 1.00 64.50 454 GLY A C 1
ATOM 3262 O O . GLY A 1 454 ? 53.598 -0.765 -123.511 1.00 64.50 454 GLY A O 1
ATOM 3263 N N . THR A 1 455 ? 52.908 -1.688 -121.579 1.00 66.12 455 THR A N 1
ATOM 3264 C CA . THR A 1 455 ? 53.495 -0.670 -120.700 1.00 66.12 455 THR A CA 1
ATOM 3265 C C . THR A 1 455 ? 54.408 -1.349 -119.690 1.00 66.12 455 THR A C 1
ATOM 3267 O O . THR A 1 455 ? 54.041 -2.363 -119.098 1.00 66.12 455 THR A O 1
ATOM 3270 N N . PHE A 1 456 ? 55.586 -0.776 -119.484 1.00 69.00 456 PHE A N 1
ATOM 3271 C CA . PHE A 1 456 ? 56.623 -1.275 -118.594 1.00 69.00 456 PHE A CA 1
ATOM 3272 C C . PHE A 1 456 ? 57.021 -0.177 -117.618 1.00 69.00 456 PHE A C 1
ATOM 3274 O O . PHE A 1 456 ? 57.116 0.990 -118.001 1.00 69.00 456 PHE A O 1
ATOM 3281 N N . LEU A 1 457 ? 57.288 -0.565 -116.373 1.00 68.25 457 LEU A N 1
ATOM 3282 C CA . LEU A 1 457 ? 57.930 0.299 -115.392 1.00 68.25 457 LEU A CA 1
ATOM 3283 C C . LEU A 1 457 ? 59.357 -0.198 -115.172 1.00 68.25 457 LEU A C 1
ATOM 3285 O O . LEU A 1 457 ? 59.570 -1.340 -114.760 1.00 68.25 457 LEU A O 1
ATOM 3289 N N . LEU A 1 458 ? 60.321 0.664 -115.469 1.00 70.44 458 LEU A N 1
ATOM 3290 C CA . LEU A 1 458 ? 61.743 0.370 -115.413 1.00 70.44 458 LEU A CA 1
ATOM 3291 C C . LEU A 1 458 ? 62.414 1.320 -114.427 1.00 70.44 458 LEU A C 1
ATOM 3293 O O . LEU A 1 458 ? 62.404 2.527 -114.646 1.00 70.44 458 LEU A O 1
ATOM 3297 N N . THR A 1 459 ? 63.044 0.791 -113.383 1.00 73.12 459 THR A N 1
ATOM 3298 C CA . THR A 1 459 ? 63.900 1.588 -112.497 1.00 73.12 459 THR A CA 1
ATOM 3299 C C . THR A 1 459 ? 65.353 1.202 -112.727 1.00 73.12 459 THR A C 1
ATOM 3301 O O . THR A 1 459 ? 65.722 0.035 -112.592 1.00 73.12 459 THR A O 1
ATOM 3304 N N . LEU A 1 460 ? 66.166 2.191 -113.093 1.00 70.31 460 LEU A N 1
ATOM 3305 C CA . LEU A 1 460 ? 67.591 2.042 -113.367 1.00 70.31 460 LEU A CA 1
ATOM 3306 C C . LEU A 1 460 ? 68.403 2.677 -112.245 1.00 70.31 460 LEU A C 1
ATOM 3308 O O . LEU A 1 460 ? 68.190 3.846 -111.916 1.00 70.31 460 LEU A O 1
ATOM 3312 N N . SER A 1 461 ? 69.362 1.927 -111.705 1.00 70.44 461 SER A N 1
ATOM 3313 C CA . SER A 1 461 ? 70.321 2.402 -110.696 1.00 70.44 461 SER A CA 1
ATOM 3314 C C . SER A 1 461 ? 71.559 3.087 -111.299 1.00 70.44 461 SER A C 1
ATOM 3316 O O . SER A 1 461 ? 72.380 3.626 -110.562 1.00 70.44 461 SER A O 1
ATOM 3318 N N . GLY A 1 462 ? 71.688 3.116 -112.629 1.00 70.50 462 GLY A N 1
ATOM 3319 C CA . GLY A 1 462 ? 72.770 3.782 -113.358 1.00 70.50 462 GLY A CA 1
ATOM 3320 C C . GLY A 1 462 ? 72.424 4.000 -114.833 1.00 70.50 462 GLY A C 1
ATOM 3321 O O . GLY A 1 462 ? 71.396 3.523 -115.310 1.00 70.50 462 GLY A O 1
ATOM 3322 N N . THR A 1 463 ? 73.270 4.737 -115.556 1.00 71.31 463 THR A N 1
ATOM 3323 C CA . THR A 1 463 ? 73.091 4.964 -116.998 1.00 71.31 463 THR A CA 1
ATOM 3324 C C . THR A 1 463 ? 73.454 3.700 -117.775 1.00 71.31 463 THR A C 1
ATOM 3326 O O . THR A 1 463 ? 74.579 3.222 -117.654 1.00 71.31 463 THR A O 1
ATOM 3329 N N . THR A 1 464 ? 72.535 3.159 -118.574 1.00 66.06 464 THR A N 1
ATOM 3330 C CA . THR A 1 464 ? 72.767 1.914 -119.327 1.00 66.06 464 THR A CA 1
ATOM 3331 C C . THR A 1 464 ? 72.078 1.924 -120.689 1.00 66.06 464 THR A C 1
ATOM 3333 O O . THR A 1 464 ? 71.181 2.730 -120.942 1.00 66.06 464 THR A O 1
ATOM 3336 N N . ASN A 1 465 ? 72.511 1.027 -121.574 1.00 65.75 465 ASN A N 1
ATOM 3337 C CA . ASN A 1 465 ? 71.936 0.856 -122.900 1.00 65.75 465 ASN A CA 1
ATOM 3338 C C . ASN A 1 465 ? 70.820 -0.193 -122.873 1.00 65.75 465 ASN A C 1
ATOM 3340 O O . ASN A 1 465 ? 71.049 -1.350 -122.512 1.00 65.75 465 ASN A O 1
ATOM 3344 N N . LEU A 1 466 ? 69.630 0.213 -123.303 1.00 65.25 466 LEU A N 1
ATOM 3345 C CA . LEU A 1 466 ? 68.510 -0.652 -123.633 1.00 65.25 466 LEU A CA 1
ATOM 3346 C C . LEU A 1 466 ? 68.626 -1.077 -125.101 1.00 65.25 466 LEU A C 1
ATOM 3348 O O . LEU A 1 466 ? 68.595 -0.237 -126.000 1.00 65.25 466 LEU A O 1
ATOM 3352 N N . TYR A 1 467 ? 68.735 -2.380 -125.330 1.00 60.41 467 TYR A N 1
ATOM 3353 C CA . TYR A 1 467 ? 68.735 -3.003 -126.647 1.00 60.41 467 TYR A CA 1
ATOM 3354 C C . TYR A 1 467 ? 67.359 -3.597 -126.932 1.00 60.41 467 TYR A C 1
ATOM 3356 O O . TYR A 1 467 ? 66.778 -4.292 -126.092 1.00 60.41 467 TYR A O 1
ATOM 3364 N N . ILE A 1 468 ? 66.844 -3.337 -128.131 1.00 58.41 468 ILE A N 1
ATOM 3365 C CA . ILE A 1 468 ? 65.600 -3.933 -128.620 1.00 58.41 468 ILE A CA 1
ATOM 3366 C C . ILE A 1 468 ? 65.951 -4.925 -129.722 1.00 58.41 468 ILE A C 1
ATOM 3368 O O . ILE A 1 468 ? 66.385 -4.523 -130.807 1.00 58.41 468 ILE A O 1
ATOM 3372 N N . ASN A 1 469 ? 65.740 -6.212 -129.436 1.00 54.16 469 ASN A N 1
ATOM 3373 C CA . ASN A 1 469 ? 66.095 -7.306 -130.334 1.00 54.16 469 ASN A CA 1
ATOM 3374 C C . ASN A 1 469 ? 64.812 -7.973 -130.838 1.00 54.16 469 ASN A C 1
ATOM 3376 O O . ASN A 1 469 ? 64.002 -8.455 -130.041 1.00 54.16 469 ASN A O 1
ATOM 3380 N N . GLY A 1 470 ? 64.633 -8.030 -132.158 1.00 51.31 470 GLY A N 1
ATOM 3381 C CA . GLY A 1 470 ? 63.645 -8.910 -132.779 1.00 51.31 470 GLY A CA 1
ATOM 3382 C C . GLY A 1 470 ? 64.303 -10.253 -133.065 1.00 51.31 470 GLY A C 1
ATOM 3383 O O . GLY A 1 470 ? 65.090 -10.336 -134.002 1.00 51.31 470 GLY A O 1
ATOM 3384 N N . ASN A 1 471 ? 64.026 -11.282 -132.260 1.00 45.50 471 ASN A N 1
ATOM 3385 C CA . ASN A 1 471 ? 64.585 -12.616 -132.488 1.00 45.50 471 ASN A CA 1
ATOM 3386 C C . ASN A 1 471 ? 63.459 -13.599 -132.832 1.00 45.50 471 ASN A C 1
ATOM 3388 O O . ASN A 1 471 ? 62.495 -13.737 -132.074 1.00 45.50 471 ASN A O 1
ATOM 3392 N N . GLY A 1 472 ? 63.564 -14.262 -133.987 1.00 43.44 472 GLY A N 1
ATOM 3393 C CA . GLY A 1 472 ? 62.668 -15.356 -134.360 1.00 43.44 472 GLY A CA 1
ATOM 3394 C C . GLY A 1 472 ? 62.913 -16.543 -133.431 1.00 43.44 472 GLY A C 1
ATOM 3395 O O . GLY A 1 472 ? 64.055 -16.949 -133.238 1.00 43.44 472 GLY A O 1
ATOM 3396 N N . VAL A 1 473 ? 61.867 -17.070 -132.797 1.00 35.00 473 VAL A N 1
ATOM 3397 C CA . VAL A 1 473 ? 62.011 -18.169 -131.833 1.00 35.00 473 VAL A CA 1
ATOM 3398 C C . VAL A 1 473 ? 62.359 -19.446 -132.594 1.00 35.00 473 VAL A C 1
ATOM 3400 O O . VAL A 1 473 ? 61.537 -19.952 -133.353 1.00 35.00 473 VAL A O 1
ATOM 3403 N N . GLY A 1 474 ? 63.577 -19.950 -132.422 1.00 31.45 474 GLY A N 1
ATOM 3404 C CA . GLY A 1 474 ? 63.985 -21.243 -132.955 1.00 31.45 474 GLY A CA 1
ATOM 3405 C C . GLY A 1 474 ? 63.637 -22.376 -131.994 1.00 31.45 474 GLY A C 1
ATOM 3406 O O . GLY A 1 474 ? 64.042 -22.336 -130.836 1.00 31.45 474 GLY A O 1
ATOM 3407 N N . ASP A 1 475 ? 62.956 -23.399 -132.503 1.00 32.03 475 ASP A N 1
ATOM 3408 C CA . ASP A 1 475 ? 63.237 -24.792 -132.156 1.00 32.03 475 ASP A CA 1
ATOM 3409 C C . ASP A 1 475 ? 62.898 -25.666 -133.379 1.00 32.03 475 ASP A C 1
ATOM 3411 O O . ASP A 1 475 ? 61.770 -25.642 -133.866 1.00 32.03 475 ASP A O 1
ATOM 3415 N N . GLY A 1 476 ? 63.891 -26.373 -133.926 1.00 27.91 476 GLY A N 1
ATOM 3416 C CA . GLY A 1 476 ? 63.735 -27.303 -135.053 1.00 27.91 476 GLY A CA 1
ATOM 3417 C C . GLY A 1 476 ? 63.641 -26.683 -136.461 1.00 27.91 476 GLY A C 1
ATOM 3418 O O . GLY A 1 476 ? 62.651 -26.076 -136.841 1.00 27.91 476 GLY A O 1
ATOM 3419 N N . THR A 1 477 ? 64.683 -26.901 -137.266 1.00 33.53 477 THR A N 1
ATOM 3420 C CA . THR A 1 477 ? 64.728 -26.914 -138.743 1.00 33.53 477 THR A CA 1
ATOM 3421 C C . THR A 1 477 ? 63.504 -26.373 -139.509 1.00 33.53 477 THR A C 1
ATOM 3423 O O . THR A 1 477 ? 62.703 -27.151 -140.017 1.00 33.53 477 THR A O 1
ATOM 3426 N N . VAL A 1 478 ? 63.420 -25.056 -139.727 1.00 25.97 478 VAL A N 1
ATOM 3427 C CA . VAL A 1 478 ? 62.685 -24.494 -140.877 1.00 25.97 478 VAL A CA 1
ATOM 3428 C C . VAL A 1 478 ? 63.482 -23.326 -141.451 1.00 25.97 478 VAL A C 1
ATOM 3430 O O . VAL A 1 478 ? 63.469 -22.208 -140.943 1.00 25.97 478 VAL A O 1
ATOM 3433 N N . ALA A 1 479 ? 64.204 -23.604 -142.533 1.00 28.50 479 ALA A N 1
ATOM 3434 C CA . ALA A 1 479 ? 64.683 -22.572 -143.432 1.00 28.50 479 ALA A CA 1
ATOM 3435 C C . ALA A 1 479 ? 63.475 -21.832 -144.032 1.00 28.50 479 ALA A C 1
ATOM 3437 O O . ALA A 1 479 ? 62.565 -22.462 -144.563 1.00 28.50 479 ALA A O 1
ATOM 3438 N N . GLY A 1 480 ? 63.493 -20.500 -143.977 1.00 34.66 480 GLY A N 1
ATOM 3439 C CA . GLY A 1 480 ? 62.622 -19.656 -144.795 1.00 34.66 480 GLY A CA 1
ATOM 3440 C C . GLY A 1 480 ? 61.180 -19.507 -144.310 1.00 34.66 480 GLY A C 1
ATOM 3441 O O . GLY A 1 480 ? 60.254 -19.899 -145.010 1.00 34.66 480 GLY A O 1
ATOM 3442 N N . THR A 1 481 ? 60.960 -18.825 -143.185 1.00 32.31 481 THR A N 1
ATOM 3443 C CA . THR A 1 481 ? 59.690 -18.110 -142.969 1.00 32.31 481 THR A CA 1
ATOM 3444 C C . THR A 1 481 ? 59.862 -16.666 -143.425 1.00 32.31 481 THR A C 1
ATOM 3446 O O . THR A 1 481 ? 60.278 -15.786 -142.672 1.00 32.31 481 THR A O 1
ATOM 3449 N N . SER A 1 482 ? 59.609 -16.449 -144.711 1.00 38.19 482 SER A N 1
ATOM 3450 C CA . SER A 1 482 ? 59.490 -15.138 -145.337 1.00 38.19 482 SER A CA 1
ATOM 3451 C C . SER A 1 482 ? 58.294 -14.374 -144.756 1.00 38.19 482 SER A C 1
ATOM 3453 O O . SER A 1 482 ? 57.193 -14.910 -144.642 1.00 38.19 482 SER A O 1
ATOM 3455 N N . PHE A 1 483 ? 58.504 -13.099 -144.409 1.00 40.94 483 PHE A N 1
ATOM 3456 C CA . PHE A 1 483 ? 57.420 -12.153 -144.135 1.00 40.94 483 PHE A CA 1
ATOM 3457 C C . PHE A 1 483 ? 56.483 -12.111 -145.348 1.00 40.94 483 PHE A C 1
ATOM 3459 O O . PHE A 1 483 ? 56.919 -11.751 -146.444 1.00 40.94 483 PHE A O 1
ATOM 3466 N N . ASN A 1 484 ? 55.220 -12.507 -145.168 1.00 40.53 484 ASN A N 1
ATOM 3467 C CA . ASN A 1 484 ? 54.244 -12.510 -146.252 1.00 40.53 484 ASN A CA 1
ATOM 3468 C C . ASN A 1 484 ? 53.900 -11.065 -146.641 1.00 40.53 484 ASN A C 1
ATOM 3470 O O . ASN A 1 484 ? 53.366 -10.281 -145.854 1.00 40.53 484 ASN A O 1
ATOM 3474 N N . THR A 1 485 ? 54.271 -10.722 -147.868 1.00 43.16 485 THR A N 1
ATOM 3475 C CA . THR A 1 485 ? 54.138 -9.414 -148.492 1.00 43.16 485 THR A CA 1
ATOM 3476 C C . THR A 1 485 ? 52.691 -9.149 -148.900 1.00 43.16 485 THR A C 1
ATOM 3478 O O . THR A 1 485 ? 52.280 -9.461 -150.016 1.00 43.16 485 THR A O 1
ATOM 3481 N N . SER A 1 486 ? 51.936 -8.488 -148.028 1.00 42.09 486 SER A N 1
ATOM 3482 C CA . SER A 1 486 ? 50.747 -7.732 -148.425 1.00 42.09 486 SER A CA 1
ATOM 3483 C C . SER A 1 486 ? 50.716 -6.408 -147.666 1.00 42.09 486 SER A C 1
ATOM 3485 O O . SER A 1 486 ? 50.209 -6.375 -146.554 1.00 42.09 486 SER A O 1
ATOM 3487 N N . SER A 1 487 ? 51.312 -5.351 -148.237 1.00 47.00 487 SER A N 1
ATOM 3488 C CA . SER A 1 487 ? 51.026 -3.911 -148.009 1.00 47.00 487 SER A CA 1
ATOM 3489 C C . SER A 1 487 ? 50.853 -3.355 -146.576 1.00 47.00 487 SER A C 1
ATOM 3491 O O . SER A 1 487 ? 50.518 -2.184 -146.420 1.00 47.00 487 SER A O 1
ATOM 3493 N N . SER A 1 488 ? 51.086 -4.127 -145.519 1.00 51.00 488 SER A N 1
ATOM 3494 C CA . SER A 1 488 ? 50.957 -3.705 -144.128 1.00 51.00 488 SER A CA 1
ATOM 3495 C C . SER A 1 488 ? 52.348 -3.423 -143.579 1.00 51.00 488 SER A C 1
ATOM 3497 O O . SER A 1 488 ? 53.114 -4.342 -143.311 1.00 51.00 488 SER A O 1
ATOM 3499 N N . ALA A 1 489 ? 52.692 -2.142 -143.443 1.00 57.22 489 ALA A N 1
ATOM 3500 C CA . ALA A 1 489 ? 53.914 -1.731 -142.767 1.00 57.22 489 ALA A CA 1
ATOM 3501 C C . ALA A 1 489 ? 53.863 -2.191 -141.299 1.00 57.22 489 ALA A C 1
ATOM 3503 O O . ALA A 1 489 ? 52.967 -1.783 -140.559 1.00 57.22 489 ALA A O 1
ATOM 3504 N N . CYS A 1 490 ? 54.809 -3.034 -140.881 1.00 59.47 490 CYS A N 1
ATOM 3505 C CA . CYS A 1 490 ? 55.045 -3.299 -139.466 1.00 59.47 490 CYS A CA 1
ATOM 3506 C C . CYS A 1 490 ? 55.765 -2.095 -138.863 1.00 59.47 490 CYS A C 1
ATOM 3508 O O . CYS A 1 490 ? 56.835 -1.709 -139.349 1.00 59.47 490 CYS A O 1
ATOM 3510 N N . TRP A 1 491 ? 55.202 -1.527 -137.802 1.00 65.75 491 TRP A N 1
ATOM 3511 C CA . TRP A 1 491 ? 55.788 -0.388 -137.106 1.00 65.75 491 TRP A CA 1
ATOM 3512 C C . TRP A 1 491 ? 55.637 -0.525 -135.597 1.00 65.75 491 TRP A C 1
ATOM 3514 O O . TRP A 1 491 ? 54.713 -1.178 -135.107 1.00 65.75 491 TRP A O 1
ATOM 3524 N N . LEU A 1 492 ? 56.558 0.090 -134.862 1.00 65.94 492 LEU A N 1
ATOM 3525 C CA . LEU A 1 492 ? 56.550 0.112 -133.406 1.00 65.94 492 LEU A CA 1
ATOM 3526 C C . LEU A 1 492 ? 56.949 1.504 -132.916 1.00 65.94 492 LEU A C 1
ATOM 3528 O O . LEU A 1 492 ? 58.012 2.019 -133.263 1.00 65.94 492 LEU A O 1
ATOM 3532 N N . VAL A 1 493 ? 56.077 2.098 -132.110 1.00 70.19 493 VAL A N 1
ATOM 3533 C CA . VAL A 1 493 ? 56.269 3.370 -131.427 1.00 70.19 493 VAL A CA 1
ATOM 3534 C C . VAL A 1 493 ? 56.543 3.126 -129.954 1.00 70.19 493 VAL A C 1
ATOM 3536 O O . VAL A 1 493 ? 55.789 2.425 -129.281 1.00 70.19 493 VAL A O 1
ATOM 3539 N N . PHE A 1 494 ? 57.594 3.750 -129.442 1.00 71.06 494 PHE A N 1
ATOM 3540 C CA . PHE A 1 494 ? 57.907 3.755 -128.020 1.00 71.06 494 PHE A CA 1
ATOM 3541 C C . PHE A 1 494 ? 57.749 5.157 -127.459 1.00 71.06 494 PHE A C 1
ATOM 3543 O O . PHE A 1 494 ? 58.341 6.101 -127.974 1.00 71.06 494 PHE A O 1
ATOM 3550 N N . GLU A 1 495 ? 56.979 5.270 -126.387 1.00 74.00 495 GLU A N 1
ATOM 3551 C CA . GLU A 1 495 ? 56.850 6.460 -125.560 1.00 74.00 495 GLU A CA 1
ATOM 3552 C C . GLU A 1 495 ? 57.525 6.180 -124.220 1.00 74.00 495 GLU A C 1
ATOM 3554 O O . GLU A 1 495 ? 57.099 5.310 -123.464 1.00 74.00 495 GLU A O 1
ATOM 3559 N N . VAL A 1 496 ? 58.617 6.885 -123.943 1.00 74.19 496 VAL A N 1
ATOM 3560 C CA . VAL A 1 496 ? 59.407 6.730 -122.721 1.00 74.19 496 VAL A CA 1
ATOM 3561 C C . VAL A 1 496 ? 59.259 7.991 -121.883 1.00 74.19 496 VAL A C 1
ATOM 3563 O O . VAL A 1 496 ? 59.603 9.080 -122.335 1.00 74.19 496 VAL A O 1
ATOM 3566 N N . LEU A 1 497 ? 58.774 7.841 -120.655 1.00 74.12 497 LEU A N 1
ATOM 3567 C CA . LEU A 1 497 ? 58.520 8.924 -119.707 1.00 74.12 497 LEU A CA 1
ATOM 3568 C C . LEU A 1 497 ? 59.367 8.719 -118.456 1.00 74.12 497 LEU A C 1
ATOM 3570 O O . LEU A 1 497 ? 59.253 7.680 -117.811 1.00 74.12 497 LEU A O 1
ATOM 3574 N N . LYS A 1 498 ? 60.178 9.706 -118.070 1.00 77.31 498 LYS A N 1
ATOM 3575 C CA . LYS A 1 498 ? 60.862 9.704 -116.768 1.00 77.31 498 LYS A CA 1
ATOM 3576 C C . LYS A 1 498 ? 59.939 10.274 -115.690 1.00 77.31 498 LYS A C 1
ATOM 3578 O O . LYS A 1 498 ? 59.429 11.387 -115.851 1.00 77.31 498 LYS A O 1
ATOM 3583 N N . VAL A 1 499 ? 59.771 9.545 -114.590 1.00 73.94 499 VAL A N 1
ATOM 3584 C CA . VAL A 1 499 ? 58.948 9.938 -113.433 1.00 73.94 499 VAL A CA 1
ATOM 3585 C C . VAL A 1 499 ? 59.814 10.128 -112.180 1.00 73.94 499 VAL A C 1
ATOM 3587 O O . VAL A 1 499 ? 60.910 9.567 -112.107 1.00 73.94 499 VAL A O 1
ATOM 3590 N N . ASN A 1 500 ? 59.343 10.966 -111.246 1.00 65.81 500 ASN A N 1
ATOM 3591 C CA . ASN A 1 500 ? 59.990 11.225 -109.948 1.00 65.81 500 ASN A CA 1
ATOM 3592 C C . ASN A 1 500 ? 59.632 10.155 -108.921 1.00 65.81 500 ASN A C 1
ATOM 3594 O O . ASN A 1 500 ? 58.430 9.801 -108.865 1.00 65.81 500 ASN A O 1
#

Sequence (500 aa):
MAAQDYIDAIDPSKPQDFDEVAGTIPTISSVRNNFTSIKQAIQAVLDLVSGLSAPSLSSMMLTGIGFASSALIVATDNALVALGKLQAQISLRATIDSPALTGTPTAPTAPTLTSTMQIATTEFATLADAAVLSAAKTYTDTATTGLLQDCGTYDASGNIWPSSGGSGTSGAILKGDVWYLSVGGTLGGVYYESHTSIRALTDTPGQTAANWAVLEGAFGYVPENISNKSNSTGDIASTSKYPVWAILVSWANSVYQPINAKLSAIAALAATNGYAIVGNGSTFVLQLLGNAAGKSVGATSADVASGDRGLPSGGTTGQVLSKINSTDYNVQWSTVSAGSSIILGYALFNMNFQNTTGSSTVLTYVQSLSNWSNLTGFSPPPASSSSPANNHGVFTLPVGTFIIKATGQLSNGGINFNFVIADHNMLTIVSASLHQKVQQGGTPTSSVPTNLVGTFLLTLSGTTNLYINGNGVGDGTVAGTSFNTSSSACWLVFEVLKVN

Organism: NCBI:txid1704499

Secondary structure (DSSP, 8-state):
--THHHHHTT-TTS----GGGTTSS--HHHHHHHHHHHHHHHHHHHHHHHHTSHHHHHTTSSS-------PPP-TT--HHHHHHHHHHHHHTS-SSSSPPP-S----PPPPTT--SSSPPPHHHHHHHHHHHHHHHHHHHHHHHTT--EEEEEEEGGGSS---S-SSSGGG---TTEEEEEEE-EEETTEEE-TT-EEEESSSS-TT-GGGEEEE-S--SS----TTTEE--GGGTT-SS-EEPHHHHHHHHHHHS--TTS-----TT--TTS-EEEEE-SSSEEEEESSSSS---TT---TTS-TTSSSS-S---TTEEEEESSSSTT-EEEEEPPPPPPPEEEEEEEEEEEEEETTTEEEEEEEEEEES-TT----PPPPS---S----EEEEEEPSEEEEEEEEEEE-SS--EEEEEES-GGGEEEEEE---------S---S-PPEEEEEEEEEEESS-EEEEEEEE----S---------SS--EEEEEEEEEE-